Protein 4E15 (pdb70)

InterPro domains:
  IPR013094 Alpha/beta hydrolase fold-3 [PF07859] (82-276)
  IPR027519 Kynurenine formamidase, vertebrates/fungi-type [MF_03014] (53-294)
  IPR029058 Alpha/Beta hydrolase fold [G3DSA:3.40.50.1820] (1-300)
  IPR029058 Alpha/Beta hydrolase fold [SSF53474] (35-294)
  IPR050300 GDXG lipolytic enzyme [PTHR48081] (19-281)

B-factor: mean 15.87, std 7.59, range [3.74, 50.17]

Radius of gyration: 28.4 Å; Cα contacts (8 Å, |Δi|>4): 1193; chains: 2; bounding box: 88×55×66 Å

Organism: Drosophila melanogaster (NCBI:txid7227)

Sequence (603 aa):
AGHMYNPRCKDLDRDYFPSYHTTRFQDQPEPNLAVLEHFVRVTKQHGRELTEKQGITVDHLRYGEGRQLVDVFYSEKTTNQAPLFVFVHGGYWQEMDMSMSCSIVGPLVRRGYRVAVMDYNLCPQVTLEQLMTQFTHFLNWIFDYTEMTKVSSLTFAGHAGAHLLAQILMRPNVITAQRSKMVWALIFLCGVYDLRELSNLESVNPKNILGLNERNIESVSPMLWEYTDVTVWNSTKIYVVAAEHDSTTFIEQSRHYADVLRKKGYKASFTLFKGYDHFDIIEETAIDDSDVSRFLRNIEIAGHMYNPRCKDLDRDYFPSYHTTRFQDQPEPNLAVLEHFVRVTKQHGRELTEKQGITVDHLRYGEGRQLVDVFYSEKTTNQAPLFVFVHGGYWQEMDMSMSCSIVGPLVRRGYRVAVMDYNLCPQVTLEQLMTQFTHFLNWIFDYTEMTKVSSLTFAGHAGAHLLAQILMRPNVITAQRSKMVWALIFLCGVYDLRELSNLESVNPKNILGLNERNIESVSPMLWEYTDVTVWNSTKIYVVAAEHDSTTFIEQSRHYADVLRKKGYKASFTLFKGYDHFDIIEETAIDDSDVSRFLRNIEIE

Secondary structure (DSSP, 8-state):
--BTTBTT-S-HHHHT-GGGG-SS-TTSS-HHHHHHHHHHHHHHHHHHHHHHTS--EEEEEE-SSTT-EEEEEE-TT--TT--EEEEE--STTTS--GGGS-TTHHHHHHTT-EEEEE----TTTS-HHHHHHHHHHHHHHHHHHHHHTT-S-EEEEE--HHHHHGGGGG-TTTS-HHHHHTEEEEEEES-----HHHHT-TTTSGGGTT---TTTTTTT-GGG-----GGGGTTSEEEEEEEEES-HHHHHHHHHHHHHHHHHT--EEEEEEEEEETTHHHHGGGSTTSHHHHHHHHHH-/--BTTBTT-S-HHHHT-GGGS-SS-TTSSSHHHHHHHHHHHHHHHHHHHHHHTS--EEEEEE-SSTT-EEEEEE-TT--TT--EEEEE--STTTS--GGGS-TTHHHHHHTT-EEEEE----TTTS-HHHHHHHHHHHHHHHHHHHHHHT-S-EEEEE--HHHHHGGGGG-TTTS-HHHHHTEEEEEEES-----TTGGG-TTTSGGGTT---TTTTTTT-GGG-----GGGGTT-EEEEEEETTS-HHHHHHHHHHHHHHHHHT--EEEEEETT--TTHHHHGGGSTTSHHHHHHHHHT--

Foldseek 3Di:
DADDLDNPDPDVLVQPQLLQQAPPPPVPPRSSVVLVVVLQVLLLVLLVCCVVPQQKDWDWAALDPDQFIKIKIAHPVADLQAEEEEEFEDDLLADDHLSSGCLQPRLCRVVRYIYIYGGFHGFLVPALVRRLVVVLSVVLVVLVVSVVSNHQAYEYEYLCHLLSVLCLQPDCVRCPLVNLVRHAEYERELDAAQCPVVQPPCSSQNVNRNVDDPVCRQVSGNLNDPGPPQVSNANYAYEQEYEPRGRSSSLSSSVSSQVVNVVVPHNYDYYYHPNDGSRVLSNCSNPCPDPSNVVVVVSVD/DADDLGNPDPDVLVQPQFLQFAPPPPVDPRSSVVLVVVLQVLLLVLLVCCVVPQQKDWDWAALDPDQFIKIKIAHPVADLQAEEEEEFEDDLLADDHQSSGCLLPRLCRVVRYIYIYGGFHGFLVPALVRRLVVVLSVLLRVLVVSVVRNHQAYEYEYLVHLLSVLCLQPDCVRCPLVNLLRHAEYHYELDAAQCVVVCPDCSSQNVNRNVDDPVCRQVSGNLNDDGDPQVSNVNYAYEQEYEQRGRSSSLSSSVSSQVSSVVVPHNYDYYHHPNDGSRVLSSCSNPCPDPSNVVVVVSPDD

CATH classification: 3.40.50.1820

Nearest PDB structures (foldseek):
  4e14-assembly1_A  TM=9.983E-01  e=5.595E-60  Drosophila melanogaster
  4e11-assembly1_A  TM=9.979E-01  e=3.495E-58  Drosophila melanogaster
  3zwq-assembly1_B-2  TM=7.035E-01  e=5.148E-13  Pyrobaculum calidifontis JCM 11548
  2yh2-assembly1_D  TM=7.012E-01  e=7.738E-13  Pyrobaculum calidifontis
  2yh2-assembly1_B  TM=6.888E-01  e=3.728E-12  Pyrobaculum calidifontis

Solvent-accessible surface area: 25040 Å² total

GO terms:
  GO:0004061 arylformamidase activity (F, IDA)
  GO:0005829 cytosol (C, IC)

Structure (mmCIF, N/CA/C/O backbone):
data_4E15
#
_entry.id   4E15
#
_cell.length_a   71.602
_cell.length_b   76.021
_cell.length_c   210.377
_cell.angle_alpha   90.00
_cell.angle_beta   90.00
_cell.angle_gamma   90.00
#
_symmetry.space_group_name_H-M   'C 2 2 21'
#
loop_
_entity.id
_entity.type
_entity.pdbx_description
1 polymer 'kynurenine formamidase'
2 non-polymer 1,2-ETHANEDIOL
3 water water
#
loop_
_atom_site.group_PDB
_atom_site.id
_atom_site.type_symbol
_atom_site.label_atom_id
_atom_site.label_alt_id
_atom_site.label_comp_id
_atom_site.label_asym_id
_atom_site.label_entity_id
_atom_site.label_seq_id
_atom_site.pdbx_PDB_ins_code
_atom_site.Cartn_x
_atom_site.Cartn_y
_atom_site.Cartn_z
_atom_site.occupancy
_atom_site.B_iso_or_equiv
_atom_site.auth_seq_id
_atom_site.auth_comp_id
_atom_site.auth_asym_id
_atom_site.auth_atom_id
_atom_site.pdbx_PDB_model_num
ATOM 1 N N . ALA A 1 1 ? 40.901 -9.142 29.581 1.00 35.04 -2 ALA A N 1
ATOM 2 C CA . ALA A 1 1 ? 41.265 -7.697 29.737 1.00 34.04 -2 ALA A CA 1
ATOM 3 C C . ALA A 1 1 ? 40.320 -6.751 28.961 1.00 31.54 -2 ALA A C 1
ATOM 4 O O . ALA A 1 1 ? 40.252 -5.554 29.254 1.00 32.52 -2 ALA A O 1
ATOM 6 N N . GLY A 1 2 ? 39.574 -7.287 27.995 1.00 29.01 -1 GLY A N 1
ATOM 7 C CA . GLY A 1 2 ? 38.516 -6.504 27.299 1.00 24.45 -1 GLY A CA 1
ATOM 8 C C . GLY A 1 2 ? 39.116 -5.368 26.489 1.00 21.25 -1 GLY A C 1
ATOM 9 O O . GLY A 1 2 ? 40.248 -5.417 25.985 1.00 22.06 -1 GLY A O 1
ATOM 10 N N . HIS A 1 3 ? 38.333 -4.314 26.309 1.00 18.11 0 HIS A N 1
ATOM 11 C CA . HIS A 1 3 ? 38.755 -3.297 25.336 1.00 15.96 0 HIS A CA 1
ATOM 12 C C . HIS A 1 3 ? 38.531 -1.893 25.840 1.00 14.91 0 HIS A C 1
ATOM 13 O O . HIS A 1 3 ? 38.203 -1.728 27.039 1.00 18.17 0 HIS A O 1
ATOM 20 N N . MET A 1 4 ? 38.738 -0.875 24.989 1.00 12.13 1 MET A N 1
ATOM 21 C CA . MET A 1 4 ? 38.947 0.461 25.540 1.00 11.25 1 MET A CA 1
ATOM 22 C C . MET A 1 4 ? 37.705 1.110 26.195 1.00 11.22 1 MET A C 1
ATOM 23 O O . MET A 1 4 ? 37.839 1.897 27.154 1.00 12.83 1 MET A O 1
ATOM 28 N N . TYR A 1 5 ? 36.511 0.684 25.768 1.00 9.04 2 TYR A N 1
ATOM 29 C CA . TYR A 1 5 ? 35.260 1.196 26.298 1.00 9.65 2 TYR A CA 1
ATOM 30 C C . TYR A 1 5 ? 34.395 0.079 26.856 1.00 11.72 2 TYR A C 1
ATOM 31 O O . TYR A 1 5 ? 33.213 0.255 27.094 1.00 13.05 2 TYR A O 1
ATOM 40 N N . ASN A 1 6 ? 35.001 -1.069 27.129 1.00 11.03 3 ASN A N 1
ATOM 41 C CA . ASN A 1 6 ? 34.271 -2.201 27.670 1.00 11.12 3 ASN A CA 1
ATOM 42 C C . ASN A 1 6 ? 35.262 -3.190 28.274 1.00 11.91 3 ASN A C 1
ATOM 43 O O . ASN A 1 6 ? 35.839 -4.005 27.522 1.00 12.10 3 ASN A O 1
ATOM 48 N N . PRO A 1 7 ? 35.430 -3.129 29.603 1.00 11.18 4 PRO A N 1
ATOM 49 C CA . PRO A 1 7 ? 36.536 -3.935 30.106 1.00 15.05 4 PRO A CA 1
ATOM 50 C C . PRO A 1 7 ? 36.220 -5.428 30.164 1.00 14.88 4 PRO A C 1
ATOM 51 O O . PRO A 1 7 ? 37.117 -6.239 30.484 1.00 16.12 4 PRO A O 1
ATOM 55 N N . ARG A 1 8 ? 34.991 -5.797 29.848 1.00 12.30 5 ARG A N 1
ATOM 56 C CA . ARG A 1 8 ? 34.578 -7.183 29.799 1.00 12.84 5 ARG A CA 1
ATOM 57 C C . ARG A 1 8 ? 34.200 -7.637 28.373 1.00 11.86 5 ARG A C 1
ATOM 58 O O . ARG A 1 8 ? 33.464 -8.648 28.161 1.00 13.97 5 ARG A O 1
ATOM 66 N N . CYS A 1 9 ? 34.692 -6.919 27.363 1.00 11.55 6 CYS A N 1
ATOM 67 C CA . CYS A 1 9 ? 34.260 -7.304 26.035 1.00 11.27 6 CYS A CA 1
ATOM 68 C C . CYS A 1 9 ? 34.780 -8.672 25.620 1.00 11.79 6 CYS A C 1
ATOM 69 O O . CYS A 1 9 ? 35.949 -8.909 25.779 1.00 14.19 6 CYS A O 1
ATOM 72 N N . LYS A 1 10 ? 33.858 -9.487 25.076 1.00 10.54 7 LYS A N 1
ATOM 73 C CA . LYS A 1 10 ? 34.106 -10.869 24.595 1.00 11.92 7 LYS A CA 1
ATOM 74 C C . LYS A 1 10 ? 34.292 -10.931 23.089 1.00 13.41 7 LYS A C 1
ATOM 75 O O . LYS A 1 10 ? 34.765 -11.946 22.549 1.00 15.77 7 LYS A O 1
ATOM 81 N N . ASP A 1 11 ? 33.970 -9.836 22.408 1.00 12.62 8 ASP A N 1
ATOM 82 C CA . ASP A 1 11 ? 33.943 -9.928 20.912 1.00 12.00 8 ASP A CA 1
ATOM 83 C C . ASP A 1 11 ? 33.956 -8.460 20.451 1.00 10.89 8 ASP A C 1
ATOM 84 O O . ASP A 1 11 ? 32.909 -7.772 20.558 1.00 11.86 8 ASP A O 1
ATOM 89 N N . LEU A 1 12 ? 35.146 -7.942 20.102 1.00 11.23 9 LEU A N 1
ATOM 90 C CA . LEU A 1 12 ? 35.239 -6.522 19.788 1.00 9.56 9 LEU A CA 1
ATOM 91 C C . LEU A 1 12 ? 34.437 -6.111 18.544 1.00 9.61 9 LEU A C 1
ATOM 92 O O . LEU A 1 12 ? 33.773 -5.085 18.516 1.00 9.20 9 LEU A O 1
ATOM 97 N N . ASP A 1 13 ? 34.461 -6.944 17.519 1.00 9.65 10 ASP A N 1
ATOM 98 C CA . ASP A 1 13 ? 33.708 -6.644 16.325 1.00 11.28 10 ASP A CA 1
ATOM 99 C C . ASP A 1 13 ? 32.228 -6.530 16.682 1.00 10.17 10 ASP A C 1
ATOM 100 O O . ASP A 1 13 ? 31.532 -5.566 16.305 1.00 11.20 10 ASP A O 1
ATOM 105 N N . ARG A 1 14 ? 31.693 -7.480 17.497 1.00 10.10 11 ARG A N 1
ATOM 106 C CA . ARG A 1 14 ? 30.285 -7.396 17.889 1.00 10.55 11 ARG A CA 1
ATOM 107 C C . ARG A 1 14 ? 30.003 -6.097 18.685 1.00 9.49 11 ARG A C 1
ATOM 108 O O . ARG A 1 14 ? 28.879 -5.526 18.549 1.00 9.42 11 ARG A O 1
ATOM 116 N N . ASP A 1 15 ? 30.951 -5.638 19.501 1.00 8.44 12 ASP A N 1
ATOM 117 C CA . ASP A 1 15 ? 30.704 -4.414 20.286 1.00 8.91 12 ASP A CA 1
ATOM 118 C C . ASP A 1 15 ? 30.612 -3.156 19.400 1.00 9.51 12 ASP A C 1
ATOM 119 O O . ASP A 1 15 ? 30.092 -2.134 19.820 1.00 10.56 12 ASP A O 1
ATOM 124 N N . TYR A 1 16 ? 31.092 -3.274 18.165 1.00 8.47 13 TYR A N 1
ATOM 125 C CA . TYR A 1 16 ? 30.979 -2.138 17.259 1.00 9.99 13 TYR A CA 1
ATOM 126 C C . TYR A 1 16 ? 29.834 -2.293 16.290 1.00 10.13 13 TYR A C 1
ATOM 127 O O . TYR A 1 16 ? 29.702 -1.416 15.429 1.00 10.93 13 TYR A O 1
ATOM 136 N N . PHE A 1 17 ? 28.986 -3.318 16.432 1.00 9.59 14 PHE A N 1
ATOM 137 C CA . PHE A 1 17 ? 27.785 -3.421 15.609 1.00 11.45 14 PHE A CA 1
ATOM 138 C C . PHE A 1 17 ? 26.548 -3.395 16.442 1.00 10.88 14 PHE A C 1
ATOM 139 O O . PHE A 1 17 ? 26.144 -4.402 16.962 1.00 10.78 14 PHE A O 1
ATOM 147 N N . PRO A 1 18 ? 25.898 -2.197 16.505 1.00 11.54 15 PRO A N 1
ATOM 148 C CA . PRO A 1 18 ? 24.739 -2.045 17.374 1.00 10.73 15 PRO A CA 1
ATOM 149 C C . PRO A 1 18 ? 23.627 -3.009 17.099 1.00 11.38 15 PRO A C 1
ATOM 150 O O . PRO A 1 18 ? 22.896 -3.314 18.050 1.00 10.93 15 PRO A O 1
ATOM 154 N N . SER A 1 19 ? 23.480 -3.507 15.886 1.00 11.16 16 SER A N 1
ATOM 155 C CA . SER A 1 19 ? 22.437 -4.462 15.570 1.00 11.72 16 SER A CA 1
ATOM 156 C C . SER A 1 19 ? 22.392 -5.712 16.397 1.00 12.91 16 SER A C 1
ATOM 157 O O . SER A 1 19 ? 21.335 -6.414 16.477 1.00 14.11 16 SER A O 1
ATOM 160 N N . TYR A 1 20 ? 23.532 -6.082 16.978 1.00 10.69 17 TYR A N 1
ATOM 161 C CA . TYR A 1 20 ? 23.578 -7.302 17.790 1.00 12.24 17 TYR A CA 1
ATOM 162 C C . TYR A 1 20 ? 23.095 -7.070 19.172 1.00 13.25 17 TYR A C 1
ATOM 163 O O . TYR A 1 20 ? 23.071 -8.036 19.952 1.00 14.83 17 TYR A O 1
ATOM 172 N N . HIS A 1 21 ? 22.638 -5.872 19.496 1.00 11.69 18 HIS A N 1
ATOM 173 C CA . HIS A 1 21 ? 22.380 -5.577 20.936 1.00 11.79 18 HIS A CA 1
ATOM 174 C C . HIS A 1 21 ? 20.938 -5.251 21.250 1.00 16.03 18 HIS A C 1
ATOM 175 O O . HIS A 1 21 ? 20.606 -4.919 22.400 1.00 18.09 18 HIS A O 1
ATOM 182 N N . THR A 1 22 ? 20.100 -5.385 20.250 1.00 16.55 19 THR A N 1
ATOM 183 C CA . THR A 1 22 ? 18.624 -5.109 20.468 1.00 18.28 19 THR A CA 1
ATOM 184 C C . THR A 1 22 ? 17.958 -6.172 21.330 1.00 17.64 19 THR A C 1
ATOM 185 O O . THR A 1 22 ? 18.514 -7.294 21.423 1.00 18.98 19 THR A O 1
ATOM 189 N N . THR A 1 23 ? 16.798 -5.854 21.898 1.00 16.10 20 THR A N 1
ATOM 190 C CA . THR A 1 23 ? 15.961 -6.844 22.534 1.00 15.58 20 THR A CA 1
ATOM 191 C C . THR A 1 23 ? 14.811 -7.179 21.601 1.00 15.52 20 THR A C 1
ATOM 192 O O . THR A 1 23 ? 13.891 -7.938 21.985 1.00 16.09 20 THR A O 1
ATOM 196 N N . ARG A 1 24 ? 14.791 -6.590 20.408 1.00 16.01 21 ARG A N 1
ATOM 197 C CA . ARG A 1 24 ? 13.688 -6.861 19.482 1.00 14.65 21 ARG A CA 1
ATOM 198 C C . ARG A 1 24 ? 14.006 -8.037 18.591 1.00 17.11 21 ARG A C 1
ATOM 199 O O . ARG A 1 24 ? 15.181 -8.505 18.466 1.00 18.24 21 ARG A O 1
ATOM 207 N N . PHE A 1 25 ? 12.976 -8.547 17.922 1.00 17.09 22 PHE A N 1
ATOM 208 C CA . PHE A 1 25 ? 13.177 -9.588 16.870 1.00 19.49 22 PHE A CA 1
ATOM 209 C C . PHE A 1 25 ? 13.798 -10.905 17.367 1.00 22.11 22 PHE A C 1
ATOM 210 O O . PHE A 1 25 ? 14.448 -11.620 16.634 1.00 21.95 22 PHE A O 1
ATOM 218 N N . GLN A 1 26 ? 13.584 -11.203 18.645 1.00 23.54 23 GLN A N 1
ATOM 219 C CA . GLN A 1 26 ? 14.132 -12.406 19.247 1.00 25.68 23 GLN A CA 1
ATOM 220 C C . GLN A 1 26 ? 13.361 -13.669 18.770 1.00 26.83 23 GLN A C 1
ATOM 221 O O . GLN A 1 26 ? 13.853 -14.768 18.913 1.00 28.18 23 GLN A O 1
ATOM 227 N N . ASP A 1 27 ? 12.192 -13.499 18.164 1.00 27.62 24 ASP A N 1
ATOM 228 C CA . ASP A 1 27 ? 11.508 -14.623 17.497 1.00 29.46 24 ASP A CA 1
ATOM 229 C C . ASP A 1 27 ? 12.186 -15.018 16.170 1.00 29.61 24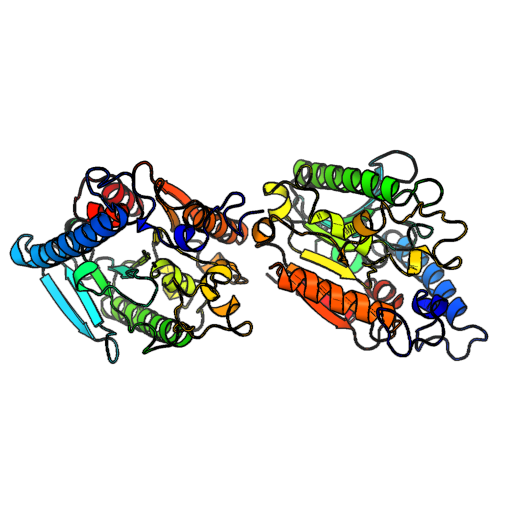 ASP A C 1
ATOM 230 O O . ASP A 1 27 ? 11.748 -15.980 15.529 1.00 29.21 24 ASP A O 1
ATOM 235 N N . GLN A 1 28 ? 13.213 -14.269 15.725 1.00 28.82 25 GLN A N 1
ATOM 236 C CA . GLN A 1 28 ? 13.849 -14.534 14.428 1.00 29.72 25 GLN A CA 1
ATOM 237 C C . GLN A 1 28 ? 15.156 -15.298 14.637 1.00 29.20 25 GLN A C 1
ATOM 238 O O . GLN A 1 28 ? 15.757 -15.143 15.667 1.00 30.07 25 GLN A O 1
ATOM 244 N N . PRO A 1 29 ? 15.630 -16.093 13.639 1.00 29.81 26 PRO A N 1
ATOM 245 C CA . PRO A 1 29 ? 16.876 -16.830 13.925 1.00 28.82 26 PRO A CA 1
ATOM 246 C C . PRO A 1 29 ? 18.123 -15.932 13.987 1.00 28.57 26 PRO A C 1
ATOM 247 O O . PRO A 1 29 ? 19.090 -16.233 14.719 1.00 28.12 26 PRO A O 1
ATOM 251 N N . GLU A 1 30 ? 18.112 -14.805 13.247 1.00 26.10 27 GLU A N 1
ATOM 252 C CA . GLU A 1 30 ? 19.170 -13.822 13.439 1.00 25.11 27 GLU A CA 1
ATOM 253 C C . GLU A 1 30 ? 18.591 -12.443 13.653 1.00 22.46 27 GLU A C 1
ATOM 254 O O . GLU A 1 30 ? 18.385 -11.685 12.663 1.00 20.81 27 GLU A O 1
ATOM 260 N N . PRO A 1 31 ? 18.416 -12.075 14.927 1.00 21.26 28 PRO A N 1
ATOM 261 C CA . PRO A 1 31 ? 17.756 -10.816 15.237 1.00 19.55 28 PRO A CA 1
ATOM 262 C C . PRO A 1 31 ? 18.550 -9.648 14.660 1.00 17.61 28 PRO A C 1
ATOM 263 O O . PRO A 1 31 ? 17.902 -8.635 14.291 1.00 17.26 28 PRO A O 1
ATOM 267 N N . ASN A 1 32 ? 19.887 -9.718 14.584 1.00 16.37 29 ASN A N 1
ATOM 268 C CA . ASN A 1 32 ? 20.642 -8.607 14.040 1.00 16.22 29 ASN A CA 1
ATOM 269 C C . ASN A 1 32 ? 20.289 -8.274 12.583 1.00 16.62 29 ASN A C 1
ATOM 270 O O . ASN A 1 32 ? 20.157 -7.085 12.166 1.00 18.08 29 ASN A O 1
ATOM 275 N N . LEU A 1 33 ? 20.035 -9.315 11.818 1.00 15.18 30 LEU A N 1
ATOM 276 C CA . LEU A 1 33 ? 19.681 -9.087 10.403 1.00 14.98 30 LEU A CA 1
ATOM 277 C C . LEU A 1 33 ? 18.257 -8.563 10.371 1.00 14.29 30 LEU A C 1
ATOM 278 O O . LEU A 1 33 ? 17.915 -7.722 9.521 1.00 14.93 30 LEU A O 1
ATOM 283 N N . ALA A 1 34 ? 17.379 -9.057 11.249 1.00 13.91 31 ALA A N 1
ATOM 284 C CA . ALA A 1 34 ? 15.971 -8.636 11.192 1.00 14.77 31 ALA A CA 1
ATOM 285 C C . ALA A 1 34 ? 15.798 -7.179 11.606 1.00 15.49 31 ALA A C 1
ATOM 286 O O . ALA A 1 34 ? 15.023 -6.434 11.030 1.00 14.67 31 ALA A O 1
ATOM 288 N N . VAL A 1 35 ? 16.552 -6.737 12.608 1.00 13.98 32 VAL A N 1
ATOM 289 C CA . VAL A 1 35 ? 16.489 -5.321 12.995 1.00 12.91 32 VAL A CA 1
ATOM 290 C C . VAL A 1 35 ? 16.909 -4.388 11.846 1.00 12.65 32 VAL A C 1
ATOM 291 O O . VAL A 1 35 ? 16.274 -3.335 11.659 1.00 12.97 32 VAL A O 1
ATOM 295 N N . LEU A 1 36 ? 17.938 -4.761 11.091 1.00 12.56 33 LEU A N 1
ATOM 296 C CA . LEU A 1 36 ? 18.370 -3.900 10.032 1.00 13.36 33 LEU A CA 1
ATOM 297 C C . LEU A 1 36 ? 17.354 -3.925 8.860 1.00 11.88 33 LEU A C 1
ATOM 298 O O . LEU A 1 36 ? 17.069 -2.886 8.294 1.00 12.23 33 LEU A O 1
ATOM 303 N N . GLU A 1 37 ? 16.841 -5.109 8.514 1.00 13.12 34 GLU A N 1
ATOM 304 C CA . GLU A 1 37 ? 15.831 -5.226 7.475 1.00 13.19 34 GLU A CA 1
ATOM 305 C C . GLU A 1 37 ? 14.639 -4.398 7.852 1.00 12.91 34 GLU A C 1
ATOM 306 O O . GLU A 1 37 ? 14.111 -3.651 7.011 1.00 12.59 34 GLU A O 1
ATOM 312 N N . HIS A 1 38 ? 14.191 -4.451 9.110 1.00 12.11 35 HIS A N 1
ATOM 313 C CA . HIS A 1 38 ? 13.038 -3.660 9.527 1.00 11.59 35 HIS A CA 1
ATOM 314 C C . HIS A 1 38 ? 13.374 -2.174 9.491 1.00 11.39 35 HIS A C 1
ATOM 315 O O . HIS A 1 38 ? 12.529 -1.364 9.066 1.00 11.79 35 HIS A O 1
ATOM 322 N N . PHE A 1 39 ? 14.576 -1.800 9.913 1.00 11.37 36 PHE A N 1
ATOM 323 C CA . PHE A 1 39 ? 14.922 -0.396 9.975 1.00 10.22 36 PHE A CA 1
ATOM 324 C C . PHE A 1 39 ? 14.883 0.222 8.594 1.00 11.13 36 PHE A C 1
ATOM 325 O O . PHE A 1 39 ? 14.315 1.284 8.388 1.00 11.03 36 PHE A O 1
ATOM 333 N N . VAL A 1 40 ? 15.457 -0.468 7.630 1.00 10.90 37 VAL A N 1
ATOM 334 C CA . VAL A 1 40 ? 15.457 0.084 6.259 1.00 12.53 37 VAL A CA 1
ATOM 335 C C . VAL A 1 40 ? 14.038 0.177 5.731 1.00 10.96 37 VAL A C 1
ATOM 336 O O . VAL A 1 40 ? 13.634 1.209 5.127 1.00 12.16 37 VAL A O 1
ATOM 340 N N . ARG A 1 41 ? 13.279 -0.912 5.865 1.00 11.78 38 ARG A N 1
ATOM 341 C CA . ARG A 1 41 ? 11.904 -0.888 5.358 1.00 12.56 38 ARG A CA 1
ATOM 342 C C . ARG A 1 41 ? 11.061 0.232 6.011 1.00 12.61 38 ARG A C 1
ATOM 343 O O . ARG A 1 41 ? 10.350 0.998 5.338 1.00 12.77 38 ARG A O 1
ATOM 351 N N . VAL A 1 42 ? 11.089 0.347 7.337 1.00 10.63 39 VAL A N 1
ATOM 352 C CA . VAL A 1 42 ? 10.194 1.290 7.954 1.00 10.69 39 VAL A CA 1
ATOM 353 C C . VAL A 1 42 ? 10.629 2.716 7.787 1.00 11.47 39 VAL A C 1
ATOM 354 O O . VAL A 1 42 ? 9.745 3.606 7.622 1.00 11.19 39 VAL A O 1
ATOM 358 N N . THR A 1 43 ? 11.940 2.980 7.826 1.00 9.70 40 THR A N 1
ATOM 359 C CA . THR A 1 43 ? 12.353 4.368 7.556 1.00 9.61 40 THR A CA 1
ATOM 360 C C . THR A 1 43 ? 11.997 4.787 6.126 1.00 10.11 40 THR A C 1
ATOM 361 O O . THR A 1 43 ? 11.584 5.914 5.909 1.00 11.56 40 THR A O 1
ATOM 365 N N . LYS A 1 44 ? 12.171 3.865 5.188 1.00 10.72 41 LYS A N 1
ATOM 366 C CA . LYS A 1 44 ? 11.801 4.240 3.789 1.00 10.46 41 LYS A CA 1
ATOM 367 C C . LYS A 1 44 ? 10.340 4.560 3.714 1.00 10.72 41 LYS A C 1
ATOM 368 O O . LYS A 1 44 ? 9.957 5.551 3.048 1.00 12.10 41 LYS A O 1
ATOM 374 N N . GLN A 1 45 ? 9.503 3.781 4.391 1.00 11.75 42 GLN A N 1
ATOM 375 C CA . GLN A 1 45 ? 8.075 4.047 4.415 1.00 11.85 42 GLN A CA 1
ATOM 376 C C . GLN A 1 45 ? 7.787 5.427 5.059 1.00 11.58 42 GLN A C 1
ATOM 377 O O . GLN A 1 45 ? 7.001 6.222 4.519 1.00 11.97 42 GLN A O 1
ATOM 383 N N . HIS A 1 46 ? 8.456 5.780 6.198 1.00 10.57 43 HIS A N 1
ATOM 384 C CA . HIS A 1 46 ? 8.298 7.085 6.795 1.00 11.34 43 HIS A CA 1
ATOM 385 C C . HIS A 1 46 ? 8.593 8.208 5.802 1.00 11.02 43 HIS A C 1
ATOM 386 O O . HIS A 1 46 ? 7.833 9.186 5.750 1.00 12.54 43 HIS A O 1
ATOM 393 N N . GLY A 1 47 ? 9.628 8.012 4.979 1.00 11.33 44 GLY A N 1
ATOM 394 C CA . GLY A 1 47 ? 10.066 9.060 4.012 1.00 12.14 44 GLY A CA 1
ATOM 395 C C . GLY A 1 47 ? 8.963 9.231 2.985 1.00 13.02 44 GLY A C 1
ATOM 396 O O . GLY A 1 47 ? 8.608 10.399 2.706 1.00 13.73 44 GLY A O 1
ATOM 397 N N . ARG A 1 48 ? 8.438 8.117 2.456 1.00 13.59 45 ARG A N 1
ATOM 398 C CA . ARG A 1 48 ? 7.349 8.221 1.456 1.00 14.50 45 ARG A CA 1
ATOM 399 C C . ARG A 1 48 ? 6.127 8.897 2.062 1.00 13.92 45 ARG A C 1
ATOM 400 O O . ARG A 1 48 ? 5.485 9.724 1.389 1.00 14.26 45 ARG A O 1
ATOM 408 N N . GLU A 1 49 ? 5.778 8.620 3.331 1.00 13.22 46 GLU A N 1
ATOM 409 C CA . GLU A 1 49 ? 4.539 9.093 3.892 1.00 13.24 46 GLU A CA 1
ATOM 410 C C . GLU A 1 49 ? 4.515 10.585 4.106 1.00 12.87 46 GLU A C 1
ATOM 411 O O . GLU A 1 49 ? 3.433 11.145 4.188 1.00 13.60 46 GLU A O 1
ATOM 417 N N . LEU A 1 50 ? 5.678 11.218 4.206 1.00 12.92 47 LEU A N 1
ATOM 418 C CA . LEU A 1 50 ? 5.714 12.657 4.468 1.00 13.59 47 LEU A CA 1
ATOM 419 C C . LEU A 1 50 ? 4.942 13.401 3.360 1.00 12.95 47 LEU A C 1
ATOM 420 O O . LEU A 1 50 ? 4.114 14.241 3.646 1.00 13.36 47 LEU A O 1
ATOM 425 N N . THR A 1 51 ? 5.202 12.998 2.110 1.00 14.00 48 THR A N 1
ATOM 426 C CA . THR A 1 51 ? 4.483 13.699 1.022 1.00 14.79 48 THR A CA 1
ATOM 427 C C . THR A 1 51 ? 3.269 12.885 0.590 1.00 16.93 48 THR A C 1
ATOM 428 O O . THR A 1 51 ? 2.269 13.478 0.085 1.00 17.20 48 THR A O 1
ATOM 432 N N . GLU A 1 52 ? 3.260 11.559 0.749 1.00 15.11 49 GLU A N 1
ATOM 433 C CA . GLU A 1 52 ? 2.063 10.757 0.275 1.00 16.78 49 GLU A CA 1
ATOM 434 C C . GLU A 1 52 ? 0.894 10.876 1.201 1.00 17.39 49 GLU A C 1
ATOM 435 O O . GLU A 1 52 ? -0.281 10.798 0.739 1.00 20.32 49 GLU A O 1
ATOM 441 N N . LYS A 1 53 ? 1.124 11.072 2.513 1.00 16.54 50 LYS A N 1
ATOM 442 C CA . LYS A 1 53 ? 0.071 11.097 3.522 1.00 16.63 50 LYS A CA 1
ATOM 443 C C . LYS A 1 53 ? 0.007 12.332 4.410 1.00 17.21 50 LYS A C 1
ATOM 444 O O . LYS A 1 53 ? -1.086 12.763 4.808 1.00 17.76 50 LYS A O 1
ATOM 450 N N . GLN A 1 54 ? 1.167 12.901 4.779 1.00 15.44 51 GLN A N 1
ATOM 451 C CA . GLN A 1 54 ? 1.152 13.896 5.817 1.00 12.56 51 GLN A CA 1
ATOM 452 C C . GLN A 1 54 ? 1.101 15.345 5.346 1.00 14.23 51 GLN A C 1
ATOM 453 O O . GLN A 1 54 ? 1.154 16.281 6.128 1.00 13.94 51 GLN A O 1
ATOM 459 N N . GLY A 1 55 ? 1.031 15.517 4.027 1.00 12.82 52 GLY A N 1
ATOM 460 C CA . GLY A 1 55 ? 0.836 16.899 3.492 1.00 14.24 52 GLY A CA 1
ATOM 461 C C . GLY A 1 55 ? 2.034 17.822 3.663 1.00 12.83 52 GLY A C 1
ATOM 462 O O . GLY A 1 55 ? 1.863 19.045 3.899 1.00 15.63 52 GLY A O 1
ATOM 463 N N . ILE A 1 56 ? 3.221 17.202 3.691 1.00 11.82 53 ILE A N 1
ATOM 464 C CA . ILE A 1 56 ? 4.439 17.932 3.894 1.00 10.94 53 ILE A CA 1
ATOM 465 C C . ILE A 1 56 ? 5.072 18.213 2.527 1.00 10.70 53 ILE A C 1
ATOM 466 O O . ILE A 1 56 ? 5.016 17.376 1.605 1.00 13.12 53 ILE A O 1
ATOM 471 N N . THR A 1 57 ? 5.654 19.420 2.402 1.00 12.28 54 THR A N 1
ATOM 472 C CA . THR A 1 57 ? 6.325 19.859 1.163 1.00 13.03 54 THR A CA 1
ATOM 473 C C . THR A 1 57 ? 7.826 19.554 1.272 1.00 12.76 54 THR A C 1
ATOM 474 O O . THR A 1 57 ? 8.408 19.672 2.350 1.00 12.21 54 THR A O 1
ATOM 478 N N . VAL A 1 58 ? 8.484 19.261 0.160 1.00 12.70 55 VAL A N 1
ATOM 479 C CA . VAL A 1 58 ? 9.918 19.085 0.171 1.00 13.67 55 VAL A CA 1
ATOM 480 C C . VAL A 1 58 ? 10.530 19.927 -0.961 1.00 15.38 55 VAL A C 1
ATOM 481 O O . VAL A 1 58 ? 10.025 19.913 -2.125 1.00 15.89 55 VAL A O 1
ATOM 485 N N . ASP A 1 59 ? 11.585 20.627 -0.617 1.00 14.80 56 ASP A N 1
ATOM 486 C CA . ASP A 1 59 ? 12.489 21.168 -1.642 1.00 14.08 56 ASP A CA 1
ATOM 487 C C . ASP A 1 59 ? 13.720 20.247 -1.790 1.00 16.94 56 ASP A C 1
ATOM 488 O O . ASP A 1 59 ? 14.490 20.035 -0.817 1.00 15.37 56 ASP A O 1
ATOM 493 N N . HIS A 1 60 ? 13.975 19.760 -2.999 1.00 16.63 57 HIS A N 1
ATOM 494 C CA . HIS A 1 60 ? 15.104 18.881 -3.271 1.00 16.71 57 HIS A CA 1
ATOM 495 C C . HIS A 1 60 ? 16.304 19.702 -3.721 1.00 17.88 57 HIS A C 1
ATOM 496 O O . HIS A 1 60 ? 16.325 20.176 -4.885 1.00 18.75 57 HIS A O 1
ATOM 503 N N . LEU A 1 61 ? 17.267 19.923 -2.847 1.00 15.68 58 LEU A N 1
ATOM 504 C CA . LEU A 1 61 ? 18.413 20.818 -3.121 1.00 15.33 58 LEU A CA 1
ATOM 505 C C . LEU A 1 61 ? 19.704 20.049 -3.264 1.00 17.40 58 LEU A C 1
ATOM 506 O O . LEU A 1 61 ? 19.813 18.901 -2.824 1.00 15.25 58 LEU A O 1
ATOM 511 N N . ARG A 1 62 ? 20.681 20.688 -3.910 1.00 16.10 59 ARG A N 1
ATOM 512 C CA . ARG A 1 62 ? 22.009 20.149 -4.071 1.00 16.29 59 ARG A CA 1
ATOM 513 C C . ARG A 1 62 ? 22.970 21.131 -3.508 1.00 17.23 59 ARG A C 1
ATOM 514 O O . ARG A 1 62 ? 22.909 22.329 -3.874 1.00 18.05 59 ARG A O 1
ATOM 522 N N . TYR A 1 63 ? 23.835 20.691 -2.559 1.00 15.02 60 TYR A N 1
ATOM 523 C CA . TYR A 1 63 ? 24.889 21.542 -2.005 1.00 14.47 60 TYR A CA 1
ATOM 524 C C . TYR A 1 63 ? 26.332 21.277 -2.506 1.00 13.39 60 TYR A C 1
ATOM 525 O O . TYR A 1 63 ? 27.291 22.034 -2.234 1.00 14.93 60 TYR A O 1
ATOM 534 N N . GLY A 1 64 ? 26.455 20.182 -3.226 1.00 12.52 61 GLY A N 1
ATOM 535 C CA . GLY A 1 64 ? 27.736 19.806 -3.827 1.00 13.40 61 GLY A CA 1
ATOM 536 C C . GLY A 1 64 ? 27.591 18.696 -4.865 1.00 13.02 61 GLY A C 1
ATOM 537 O O . GLY A 1 64 ? 26.503 18.213 -5.098 1.00 14.70 61 GLY A O 1
ATOM 538 N N . GLU A 1 65 ? 28.732 18.204 -5.325 1.00 13.73 62 GLU A N 1
ATOM 539 C CA . GLU A 1 65 ? 28.710 17.102 -6.277 1.00 15.16 62 GLU A CA 1
ATOM 540 C C . GLU A 1 65 ? 28.377 15.778 -5.634 1.00 17.50 62 GLU A C 1
ATOM 541 O O . GLU A 1 65 ? 28.457 15.595 -4.392 1.00 14.09 62 GLU A O 1
ATOM 547 N N . GLY A 1 66 ? 28.016 14.815 -6.421 1.00 15.29 63 GLY A N 1
ATOM 548 C CA . GLY A 1 66 ? 27.763 13.458 -5.880 1.00 17.29 63 GLY A CA 1
ATOM 549 C C . GLY A 1 66 ? 26.562 13.378 -4.996 1.00 15.26 63 GLY A C 1
ATOM 550 O O . GLY A 1 66 ? 25.474 13.806 -5.309 1.00 15.39 63 GLY A O 1
ATOM 551 N N . ARG A 1 67 ? 26.762 12.785 -3.798 1.00 12.90 64 ARG A N 1
ATOM 552 C CA . ARG A 1 67 ? 25.654 12.618 -2.906 1.00 15.18 64 ARG A CA 1
ATOM 553 C C . ARG A 1 67 ? 25.464 13.794 -1.978 1.00 14.72 64 ARG A C 1
ATOM 554 O O . ARG A 1 67 ? 24.711 13.665 -1.015 1.00 13.11 64 ARG A O 1
ATOM 562 N N . GLN A 1 68 ? 26.100 14.946 -2.270 1.00 11.57 65 GLN A N 1
ATOM 563 C CA . GLN A 1 68 ? 25.930 16.152 -1.450 1.00 11.33 65 GLN A CA 1
ATOM 564 C C . GLN A 1 68 ? 24.594 16.810 -1.766 1.00 13.17 65 GLN A C 1
ATOM 565 O O . GLN A 1 68 ? 24.538 17.888 -2.377 1.00 13.75 65 GLN A O 1
ATOM 571 N N . LEU A 1 69 ? 23.497 16.179 -1.291 1.00 12.48 66 LEU A N 1
ATOM 572 C CA . LEU A 1 69 ? 22.116 16.605 -1.456 1.00 12.47 66 LEU A CA 1
ATOM 573 C C . LEU A 1 69 ? 21.496 17.004 -0.121 1.00 13.89 66 LEU A C 1
ATOM 574 O O . LEU A 1 69 ? 22.028 16.601 0.957 1.00 13.51 66 LEU A O 1
ATOM 579 N N . VAL A 1 70 ? 20.462 17.831 -0.153 1.00 13.40 67 VAL A N 1
ATOM 580 C CA . VAL A 1 70 ? 19.744 18.103 1.074 1.00 12.88 67 VAL A CA 1
ATOM 581 C C . VAL A 1 70 ? 18.307 18.327 0.751 1.00 14.43 67 VAL A C 1
ATOM 582 O O . VAL A 1 70 ? 17.990 19.112 -0.160 1.00 14.39 67 VAL A O 1
ATOM 586 N N . ASP A 1 71 ? 17.417 17.622 1.437 1.00 12.99 68 ASP A N 1
ATOM 587 C CA . ASP A 1 71 ? 15.984 17.789 1.259 1.00 13.05 68 ASP A CA 1
ATOM 588 C C . ASP A 1 71 ? 15.515 18.663 2.382 1.00 12.38 68 ASP A C 1
ATOM 589 O O . ASP A 1 71 ? 15.861 18.368 3.546 1.00 14.11 68 ASP A O 1
ATOM 594 N N . VAL A 1 72 ? 14.744 19.720 2.128 1.00 11.94 69 VAL A N 1
ATOM 595 C CA . VAL A 1 72 ? 14.247 20.612 3.123 1.00 11.97 69 VAL A CA 1
ATOM 596 C C . VAL A 1 72 ? 12.727 20.511 3.164 1.00 14.25 69 VAL A C 1
ATOM 597 O O . VAL A 1 72 ? 12.043 20.691 2.141 1.00 14.55 69 VAL A O 1
ATOM 601 N N . PHE A 1 73 ? 12.198 20.127 4.329 1.00 11.09 70 PHE A N 1
ATOM 602 C CA . PHE A 1 73 ? 10.784 19.819 4.505 1.00 9.45 70 PHE A CA 1
ATOM 603 C C . PHE A 1 73 ? 10.127 20.924 5.304 1.00 10.60 70 PHE A C 1
ATOM 604 O O . PHE A 1 73 ? 10.698 21.485 6.270 1.00 10.42 70 PHE A O 1
ATOM 612 N N . TYR A 1 74 ? 8.862 21.181 4.989 1.00 10.15 71 TYR A N 1
ATOM 613 C CA . TYR A 1 74 ? 8.062 22.210 5.617 1.00 10.94 71 TYR A CA 1
ATOM 614 C C . TYR A 1 74 ? 6.603 21.985 5.216 1.00 11.60 71 TYR A C 1
ATOM 615 O O . TYR A 1 74 ? 6.264 21.002 4.571 1.00 12.13 71 TYR A O 1
ATOM 624 N N . SER A 1 75 ? 5.746 22.862 5.689 1.00 12.72 72 SER A N 1
ATOM 625 C CA . SER A 1 75 ? 4.336 22.763 5.285 1.00 12.72 72 SER A CA 1
ATOM 626 C C . SER A 1 75 ? 3.824 24.146 4.974 1.00 13.89 72 SER A C 1
ATOM 627 O O . SER A 1 75 ? 4.561 25.135 5.015 1.00 16.76 72 SER A O 1
ATOM 630 N N . GLU A 1 76 ? 2.549 24.161 4.684 1.00 14.26 73 GLU A N 1
ATOM 631 C CA . GLU A 1 76 ? 1.885 25.450 4.555 1.00 15.03 73 GLU A CA 1
ATOM 632 C C . GLU A 1 76 ? 1.733 26.213 5.864 1.00 16.77 73 GLU A C 1
ATOM 633 O O . GLU A 1 76 ? 1.299 27.342 5.859 1.00 16.55 73 GLU A O 1
ATOM 639 N N . LYS A 1 77 ? 2.032 25.617 7.001 1.00 13.44 74 LYS A N 1
ATOM 640 C CA . LYS A 1 77 ? 1.985 26.331 8.272 1.00 13.31 74 LYS A CA 1
ATOM 641 C C . LYS A 1 77 ? 3.341 26.974 8.642 1.00 13.57 74 LYS A C 1
ATOM 642 O O . LYS A 1 77 ? 3.401 27.814 9.530 1.00 13.12 74 LYS A O 1
ATOM 648 N N . THR A 1 78 ? 4.432 26.572 7.976 1.00 11.82 75 THR A N 1
ATOM 649 C CA . THR A 1 78 ? 5.764 27.047 8.345 1.00 13.07 75 THR A CA 1
ATOM 650 C C . THR A 1 78 ? 5.953 28.532 8.126 1.00 12.96 75 THR A C 1
ATOM 651 O O . THR A 1 78 ? 5.622 29.010 7.028 1.00 14.62 75 THR A O 1
ATOM 655 N N . THR A 1 79 ? 6.501 29.228 9.093 1.00 13.37 76 THR A N 1
ATOM 656 C CA . THR A 1 79 ? 6.768 30.674 8.958 1.00 14.11 76 THR A CA 1
ATOM 657 C C . THR A 1 79 ? 8.046 30.982 8.198 1.00 14.33 76 THR A C 1
ATOM 658 O O . THR A 1 79 ? 8.931 30.122 8.081 1.00 14.66 76 THR A O 1
ATOM 662 N N . ASN A 1 80 ? 8.152 32.190 7.657 1.00 15.11 77 ASN A N 1
ATOM 663 C CA . ASN A 1 80 ? 9.341 32.562 6.859 1.00 16.43 77 ASN A CA 1
ATOM 664 C C . ASN A 1 80 ? 10.616 32.434 7.666 1.00 15.98 77 ASN A C 1
ATOM 665 O O . ASN A 1 80 ? 11.612 31.949 7.128 1.00 20.92 77 ASN A O 1
ATOM 670 N N . GLN A 1 81 ? 10.561 32.720 8.987 1.00 15.68 78 GLN A N 1
ATOM 671 C CA . GLN A 1 81 ? 11.783 32.721 9.810 1.00 15.99 78 GLN A CA 1
ATOM 672 C C . GLN A 1 81 ? 11.761 31.524 10.761 1.00 14.66 78 GLN A C 1
ATOM 673 O O . GLN A 1 81 ? 12.459 31.566 11.822 1.00 15.61 78 GLN A O 1
ATOM 679 N N . ALA A 1 82 ? 11.009 30.483 10.376 1.00 14.53 79 ALA A N 1
ATOM 680 C CA . ALA A 1 82 ? 10.940 29.227 11.144 1.00 13.70 79 ALA A CA 1
ATOM 681 C C . ALA A 1 82 ? 12.394 28.761 11.405 1.00 12.74 79 ALA A C 1
ATOM 682 O O . ALA A 1 82 ? 13.233 28.898 10.546 1.00 12.96 79 ALA A O 1
ATOM 684 N N . PRO A 1 83 ? 12.640 28.176 12.582 1.00 13.68 80 PRO A N 1
ATOM 685 C CA . PRO A 1 83 ? 13.959 27.553 12.873 1.00 12.71 80 PRO A CA 1
ATOM 686 C C . PRO A 1 83 ? 14.163 26.342 12.034 1.00 13.07 80 PRO A C 1
ATOM 687 O O . PRO A 1 83 ? 13.220 25.728 11.509 1.00 14.33 80 PRO A O 1
ATOM 691 N N . LEU A 1 84 ? 15.433 26.029 11.849 1.00 11.35 81 LEU A N 1
ATOM 692 C CA . LEU A 1 84 ? 15.858 24.898 10.984 1.00 11.49 81 LEU A CA 1
ATOM 693 C C . LEU A 1 84 ? 16.463 23.814 11.872 1.00 10.98 81 LEU A C 1
ATOM 694 O O . LEU A 1 84 ? 17.416 24.074 12.597 1.00 11.88 81 LEU A O 1
ATOM 699 N N . PHE A 1 85 ? 15.887 22.619 11.753 1.00 11.06 82 PHE A N 1
ATOM 700 C CA . PHE A 1 85 ? 16.441 21.379 12.372 1.00 11.06 82 PHE A CA 1
ATOM 701 C C . PHE A 1 85 ? 17.177 20.635 11.282 1.00 11.24 82 PHE A C 1
ATOM 702 O O . PHE A 1 85 ? 16.545 20.247 10.296 1.00 10.71 82 PHE A O 1
ATOM 710 N N . VAL A 1 86 ? 18.472 20.352 11.497 1.00 8.82 83 VAL A N 1
ATOM 711 C CA . VAL A 1 86 ? 19.337 19.689 10.498 1.00 9.80 83 VAL A CA 1
ATOM 712 C C . VAL A 1 86 ? 19.647 18.299 11.036 1.00 10.79 83 VAL A C 1
ATOM 713 O O . VAL A 1 86 ? 20.133 18.204 12.182 1.00 12.48 83 VAL A O 1
ATOM 717 N N . PHE A 1 87 ? 19.301 17.261 10.294 1.00 10.15 84 PHE A N 1
ATOM 718 C CA . PHE A 1 87 ? 19.556 15.886 10.707 1.00 8.48 84 PHE A CA 1
ATOM 719 C C . PHE A 1 87 ? 20.617 15.275 9.812 1.00 9.45 84 PHE A C 1
ATOM 720 O O . PHE A 1 87 ? 20.532 15.323 8.555 1.00 9.61 84 PHE A O 1
ATOM 728 N N . VAL A 1 88 ? 21.617 14.687 10.475 1.00 9.12 85 VAL A N 1
ATOM 729 C CA . VAL A 1 88 ? 22.778 14.052 9.838 1.00 8.53 85 VAL A CA 1
ATOM 730 C C . VAL A 1 88 ? 22.772 12.539 10.088 1.00 8.26 85 VAL A C 1
ATOM 731 O O . VAL A 1 88 ? 22.980 12.089 11.284 1.00 9.26 85 VAL A O 1
ATOM 735 N N . HIS A 1 89 ? 22.489 11.715 9.105 1.00 8.42 86 HIS A N 1
ATOM 736 C CA . HIS A 1 89 ? 22.263 10.310 9.278 1.00 7.98 86 HIS A CA 1
ATOM 737 C C . HIS A 1 89 ? 23.548 9.533 9.540 1.00 9.29 86 HIS A C 1
ATOM 738 O O . HIS A 1 89 ? 24.678 10.051 9.333 1.00 8.38 86 HIS A O 1
ATOM 745 N N . GLY A 1 90 ? 23.321 8.300 9.974 1.00 8.89 87 GLY A N 1
ATOM 746 C CA . GLY A 1 90 ? 24.409 7.359 10.254 1.00 10.74 87 GLY A CA 1
ATOM 747 C C . GLY A 1 90 ? 24.692 6.406 9.147 1.00 10.49 87 GLY A C 1
ATOM 748 O O . GLY A 1 90 ? 24.410 6.691 7.985 1.00 10.05 87 GLY A O 1
ATOM 749 N N . GLY A 1 91 ? 25.201 5.252 9.476 1.00 10.97 88 GLY A N 1
ATOM 750 C CA . GLY A 1 91 ? 25.641 4.269 8.507 1.00 10.00 88 GLY A CA 1
ATOM 751 C C . GLY A 1 91 ? 27.141 4.018 8.438 1.00 11.81 88 GLY A C 1
ATOM 752 O O . GLY A 1 91 ? 27.656 3.533 7.384 1.00 11.14 88 GLY A O 1
ATOM 753 N N . TYR A 1 92 ? 27.940 4.283 9.494 1.00 9.98 89 TYR A N 1
ATOM 754 C CA . TYR A 1 92 ? 29.322 4.016 9.512 1.00 9.95 89 TYR A CA 1
ATOM 755 C C . TYR A 1 92 ? 30.153 4.597 8.345 1.00 9.57 89 TYR A C 1
ATOM 756 O O . TYR A 1 92 ? 31.220 4.108 7.947 1.00 9.58 89 TYR A O 1
ATOM 765 N N . TRP A 1 93 ? 29.682 5.732 7.877 1.00 8.69 90 TRP A N 1
ATOM 766 C CA . TRP A 1 93 ? 30.343 6.461 6.774 1.00 9.24 90 TRP A CA 1
ATOM 767 C C . TRP A 1 93 ? 30.360 5.654 5.507 1.00 10.18 90 TRP A C 1
ATOM 768 O O . TRP A 1 93 ? 31.145 6.065 4.634 1.00 10.58 90 TRP A O 1
ATOM 779 N N . GLN A 1 94 ? 29.561 4.603 5.445 1.00 9.72 91 GLN A N 1
ATOM 780 C CA . GLN A 1 94 ? 29.686 3.643 4.298 1.00 10.24 91 GLN A CA 1
ATOM 781 C C . GLN A 1 94 ? 28.380 3.182 3.741 1.00 11.04 91 GLN A C 1
ATOM 782 O O . GLN A 1 94 ? 28.347 2.452 2.699 1.00 12.51 91 GLN A O 1
ATOM 788 N N . GLU A 1 95 ? 27.273 3.522 4.355 1.00 11.65 92 GLU A N 1
ATOM 789 C CA . GLU A 1 95 ? 25.961 3.135 3.927 1.00 10.47 92 GLU A CA 1
ATOM 790 C C . GLU A 1 95 ? 24.900 4.104 4.445 1.00 11.55 92 GLU A C 1
ATOM 791 O O . GLU A 1 95 ? 25.269 5.056 5.191 1.00 10.83 92 GLU A O 1
ATOM 797 N N . MET A 1 96 ? 23.629 3.851 4.090 1.00 12.83 93 MET A N 1
ATOM 798 C CA . MET A 1 96 ? 22.447 4.710 4.334 1.00 11.97 93 MET A CA 1
ATOM 799 C C . MET A 1 96 ? 22.386 5.902 3.416 1.00 13.52 93 MET A C 1
ATOM 800 O O . MET A 1 96 ? 23.405 6.418 2.963 1.00 14.58 93 MET A O 1
ATOM 805 N N . ASP A 1 97 ? 21.185 6.397 3.156 1.00 12.33 94 ASP A N 1
ATOM 806 C CA . ASP A 1 97 ? 20.988 7.570 2.380 1.00 12.59 94 ASP A CA 1
ATOM 807 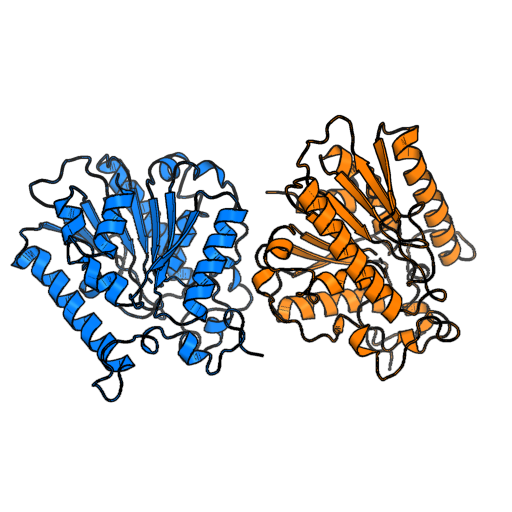C C . ASP A 1 97 ? 19.789 8.372 2.829 1.00 11.75 94 ASP A C 1
ATOM 808 O O . ASP A 1 97 ? 19.133 7.985 3.833 1.00 11.02 94 ASP A O 1
ATOM 813 N N . MET A 1 98 ? 19.500 9.450 2.153 1.00 11.19 95 MET A N 1
ATOM 814 C CA . MET A 1 98 ? 18.393 10.326 2.544 1.00 12.01 95 MET A CA 1
ATOM 815 C C . MET A 1 98 ? 17.073 9.546 2.670 1.00 11.72 95 MET A C 1
ATOM 816 O O . MET A 1 98 ? 16.285 9.870 3.547 1.00 11.43 95 MET A O 1
ATOM 821 N N . SER A 1 99 ? 16.838 8.555 1.812 1.00 10.92 96 SER A N 1
ATOM 822 C CA . SER A 1 99 ? 15.578 7.797 1.828 1.00 12.54 96 SER A CA 1
ATOM 823 C C . SER A 1 99 ? 15.298 7.067 3.149 1.00 11.64 96 SER A C 1
ATOM 824 O O . SER A 1 99 ? 14.123 6.755 3.415 1.00 12.09 96 SER A O 1
ATOM 827 N N . MET A 1 100 ? 16.351 6.780 3.922 1.00 10.70 97 MET A N 1
ATOM 828 C CA . MET A 1 100 ? 16.211 6.073 5.211 1.00 10.35 97 MET A CA 1
ATOM 829 C C . MET A 1 100 ? 16.312 7.055 6.365 1.00 11.66 97 MET A C 1
ATOM 830 O O . MET A 1 100 ? 16.381 6.605 7.520 1.00 10.72 97 MET A O 1
ATOM 835 N N . SER A 1 101 ? 16.392 8.352 6.116 1.00 9.57 98 SER A N 1
ATOM 836 C CA . SER A 1 101 ? 16.830 9.357 7.120 1.00 9.55 98 SER A CA 1
ATOM 837 C C . SER A 1 101 ? 15.751 10.379 7.474 1.00 8.25 98 SER A C 1
ATOM 838 O O . SER A 1 101 ? 16.074 11.355 8.191 1.00 10.68 98 SER A O 1
ATOM 841 N N . CYS A 1 102 ? 14.490 10.130 7.082 1.00 9.27 99 CYS A N 1
ATOM 842 C CA . CYS A 1 102 ? 13.490 11.172 7.241 1.00 10.73 99 CYS A CA 1
ATOM 843 C C . CYS A 1 102 ? 12.431 10.857 8.275 1.00 10.63 99 CYS A C 1
ATOM 844 O O . CYS A 1 102 ? 11.438 11.601 8.382 1.00 11.71 99 CYS A O 1
ATOM 847 N N . SER A 1 103 ? 12.640 9.797 9.084 1.00 10.10 100 SER A N 1
ATOM 848 C CA . SER A 1 103 ? 11.681 9.501 10.171 1.00 10.97 100 SER A CA 1
ATOM 849 C C . SER A 1 103 ? 11.418 10.698 11.048 1.00 9.77 100 SER A C 1
ATOM 850 O O . SER A 1 103 ? 10.286 10.949 11.469 1.00 10.41 100 SER A O 1
ATOM 853 N N . ILE A 1 104 ? 12.480 11.467 11.312 1.00 9.56 101 ILE A N 1
ATOM 854 C CA . ILE A 1 104 ? 12.418 12.535 12.317 1.00 9.71 101 ILE A CA 1
ATOM 855 C C . ILE A 1 104 ? 11.584 13.768 11.845 1.00 10.66 101 ILE A C 1
ATOM 856 O O . ILE A 1 104 ? 11.216 14.582 12.648 1.00 10.52 101 ILE A O 1
ATOM 861 N N . VAL A 1 105 ? 11.312 13.864 10.526 1.00 10.96 102 VAL A N 1
ATOM 862 C CA . VAL A 1 105 ? 10.780 15.093 9.973 1.00 10.87 102 VAL A CA 1
ATOM 863 C C . VAL A 1 105 ? 9.364 15.447 10.458 1.00 11.52 102 VAL A C 1
ATOM 864 O O . VAL A 1 105 ? 9.126 16.595 10.804 1.00 11.60 102 VAL A O 1
ATOM 868 N N . GLY A 1 106 ? 8.440 14.478 10.425 1.00 9.58 103 GLY A N 1
ATOM 869 C CA . GLY A 1 106 ? 7.024 14.815 10.504 1.00 10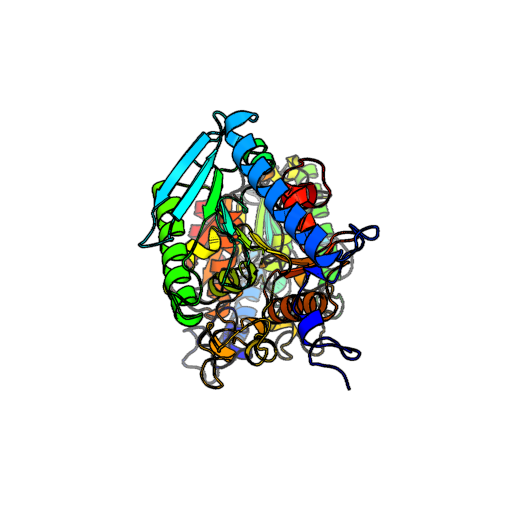.71 103 GLY A CA 1
ATOM 870 C C . GLY A 1 106 ? 6.664 15.586 11.775 1.00 10.67 103 GLY A C 1
ATOM 871 O O . GLY A 1 106 ? 6.085 16.650 11.702 1.00 12.04 103 GLY A O 1
ATOM 872 N N . PRO A 1 107 ? 6.999 15.086 12.967 1.00 10.35 104 PRO A N 1
ATOM 873 C CA . PRO A 1 107 ? 6.598 15.809 14.184 1.00 10.33 104 PRO A CA 1
ATOM 874 C C . PRO A 1 107 ? 7.261 17.200 14.298 1.00 10.51 104 PRO A C 1
ATOM 875 O O . PRO A 1 107 ? 6.646 18.147 14.755 1.00 11.55 104 PRO A O 1
ATOM 879 N N . LEU A 1 108 ? 8.502 17.333 13.823 1.00 10.80 105 LEU A N 1
ATOM 880 C CA . LEU A 1 108 ? 9.126 18.620 13.851 1.00 11.50 105 LEU A CA 1
ATOM 881 C C . LEU A 1 108 ? 8.357 19.621 12.953 1.00 10.88 105 LEU A C 1
ATOM 882 O O . LEU A 1 108 ? 8.154 20.733 13.331 1.00 12.13 105 LEU A O 1
ATOM 887 N N . VAL A 1 109 ? 8.046 19.201 11.752 1.00 10.39 106 VAL A N 1
ATOM 888 C CA . VAL A 1 109 ? 7.309 20.069 10.818 1.00 11.79 106 VAL A CA 1
ATOM 889 C C . VAL A 1 109 ? 5.973 20.441 11.430 1.00 12.36 106 VAL A C 1
ATOM 890 O O . VAL A 1 109 ? 5.544 21.602 11.336 1.00 12.83 106 VAL A O 1
ATOM 894 N N . ARG A 1 110 ? 5.308 19.480 12.095 1.00 11.80 107 ARG A N 1
ATOM 895 C CA . ARG A 1 110 ? 4.020 19.798 12.736 1.00 11.88 107 ARG A CA 1
ATOM 896 C C . ARG A 1 110 ? 4.182 20.784 13.855 1.00 13.84 107 ARG A C 1
ATOM 897 O O . ARG A 1 110 ? 3.189 21.458 14.230 1.00 17.31 107 ARG A O 1
ATOM 905 N N . ARG A 1 111 ? 5.391 20.920 14.409 1.00 14.68 108 ARG A N 1
ATOM 906 C CA . ARG A 1 111 ? 5.638 21.912 15.450 1.00 14.61 108 ARG A CA 1
ATOM 907 C C . ARG A 1 111 ? 6.166 23.268 14.935 1.00 16.36 108 ARG A C 1
ATOM 908 O O . ARG A 1 111 ? 6.463 24.139 15.709 1.00 18.50 108 ARG A O 1
ATOM 916 N N . GLY A 1 112 ? 6.301 23.394 13.621 1.00 15.13 109 GLY A N 1
ATOM 917 C CA . GLY A 1 112 ? 6.709 24.678 13.032 1.00 14.41 109 GLY A CA 1
ATOM 918 C C . GLY A 1 112 ? 8.162 24.783 12.598 1.00 14.95 109 GLY A C 1
ATOM 919 O O . GLY A 1 112 ? 8.596 25.844 12.121 1.00 15.54 109 GLY A O 1
ATOM 920 N N . TYR A 1 113 ? 8.925 23.680 12.713 1.00 13.44 110 TYR A N 1
ATOM 921 C CA . TYR A 1 113 ? 10.249 23.649 12.160 1.00 12.63 110 TYR A CA 1
ATOM 922 C C . TYR A 1 113 ? 10.277 23.473 10.671 1.00 12.08 110 TYR A C 1
ATOM 923 O O . TYR A 1 113 ? 9.425 22.792 10.118 1.00 14.58 110 TYR A O 1
ATOM 932 N N . ARG A 1 114 ? 11.345 24.038 10.045 1.00 10.71 111 ARG A N 1
ATOM 933 C CA . ARG A 1 114 ? 11.821 23.551 8.743 1.00 12.98 111 ARG A CA 1
ATOM 934 C C . ARG A 1 114 ? 12.793 22.454 9.055 1.00 12.56 111 ARG A C 1
ATOM 935 O O . ARG A 1 114 ? 13.523 22.596 10.016 1.00 13.06 111 ARG A O 1
ATOM 943 N N . VAL A 1 115 ? 12.818 21.370 8.282 1.00 12.99 112 VAL A N 1
ATOM 944 C CA . VAL A 1 115 ? 13.797 20.294 8.581 1.00 11.03 112 VAL A CA 1
ATOM 945 C C . VAL A 1 115 ? 14.651 19.976 7.358 1.00 12.82 112 VAL A C 1
ATOM 946 O O . VAL A 1 115 ? 14.086 19.648 6.282 1.00 13.40 112 VAL A O 1
ATOM 950 N N . ALA A 1 116 ? 15.967 20.020 7.526 1.00 10.48 113 ALA A N 1
ATOM 951 C CA . ALA A 1 116 ? 16.902 19.675 6.485 1.00 11.01 113 ALA A CA 1
ATOM 952 C C . ALA A 1 116 ? 17.437 18.296 6.759 1.00 11.70 113 ALA A C 1
ATOM 953 O O . ALA A 1 116 ? 18.154 18.076 7.767 1.00 13.10 113 ALA A O 1
ATOM 955 N N . VAL A 1 117 ? 17.155 17.387 5.869 1.00 11.44 114 VAL A N 1
ATOM 956 C CA . VAL A 1 117 ? 17.746 16.059 5.928 1.00 10.96 114 VAL A CA 1
ATOM 957 C C . VAL A 1 117 ? 18.793 15.957 4.856 1.00 12.81 114 VAL A C 1
ATOM 958 O O . VAL A 1 117 ? 18.477 15.962 3.630 1.00 13.17 114 VAL A O 1
ATOM 962 N N . MET A 1 118 ? 20.024 15.848 5.289 1.00 11.19 115 MET A N 1
ATOM 963 C CA . MET A 1 118 ? 21.140 15.917 4.380 1.00 11.20 115 MET A CA 1
ATOM 964 C C . MET A 1 118 ? 21.678 14.558 4.010 1.00 12.05 115 MET A C 1
ATOM 965 O O . MET A 1 118 ? 21.436 13.518 4.694 1.00 13.16 115 MET A O 1
ATOM 970 N N . ASP A 1 119 ? 22.358 14.491 2.876 1.00 11.65 116 ASP A N 1
ATOM 971 C CA . ASP A 1 119 ? 23.154 13.305 2.552 1.00 10.14 116 ASP A CA 1
ATOM 972 C C . ASP A 1 119 ? 24.583 13.709 2.281 1.00 8.08 116 ASP A C 1
ATOM 973 O O . ASP A 1 119 ? 24.881 14.904 2.176 1.00 10.50 116 ASP A O 1
ATOM 978 N N . TYR A 1 120 ? 25.470 12.724 2.171 1.00 9.45 117 TYR A N 1
ATOM 979 C CA . TYR A 1 120 ? 26.874 12.928 1.979 1.00 8.18 117 TYR A CA 1
ATOM 980 C C . TYR A 1 120 ? 27.477 11.782 1.188 1.00 10.28 117 TYR A C 1
ATOM 981 O O . TYR A 1 120 ? 26.909 10.688 1.125 1.00 10.87 117 TYR A O 1
ATOM 990 N N . ASN A 1 121 ? 28.636 12.060 0.592 1.00 9.19 118 ASN A N 1
ATOM 991 C CA . ASN A 1 121 ? 29.404 11.010 -0.068 1.00 11.23 118 ASN A CA 1
ATOM 992 C C . ASN A 1 121 ? 29.907 10.011 0.927 1.00 11.38 118 ASN A C 1
ATOM 993 O O . ASN A 1 121 ? 30.183 10.390 2.102 1.00 10.37 118 ASN A O 1
ATOM 998 N N . LEU A 1 122 ? 29.985 8.760 0.506 1.00 10.80 119 LEU A N 1
ATOM 999 C CA . LEU A 1 122 ? 30.413 7.657 1.412 1.00 11.45 119 LEU A CA 1
ATOM 1000 C C . LEU A 1 122 ? 31.806 7.204 1.152 1.00 11.85 119 LEU A C 1
ATOM 1001 O O . LEU A 1 122 ? 32.382 7.277 0.033 1.00 11.94 119 LEU A O 1
ATOM 1006 N N . CYS A 1 123 ? 32.460 6.664 2.174 1.00 10.48 120 CYS A N 1
ATOM 1007 C CA . CYS A 1 123 ? 33.667 5.861 2.040 1.00 11.83 120 CYS A CA 1
ATOM 1008 C C . CYS A 1 123 ? 33.289 4.510 1.373 1.00 12.48 120 CYS A C 1
ATOM 1009 O O . CYS A 1 123 ? 32.262 3.913 1.698 1.00 13.68 120 CYS A O 1
ATOM 1012 N N . PRO A 1 124 ? 34.139 4.030 0.412 1.00 14.29 121 PRO A N 1
ATOM 1013 C CA . PRO A 1 124 ? 35.499 4.478 0.080 1.00 14.65 121 PRO A CA 1
ATOM 1014 C C . PRO A 1 124 ? 35.683 5.519 -1.022 1.00 14.15 121 PRO A C 1
ATOM 1015 O O . PRO A 1 124 ? 36.829 5.994 -1.180 1.00 16.19 121 PRO A O 1
ATOM 1019 N N . GLN A 1 125 ? 34.587 5.949 -1.588 1.00 14.67 122 GLN A N 1
ATOM 1020 C CA . GLN A 1 125 ? 34.664 6.991 -2.678 1.00 16.28 122 GLN A CA 1
ATOM 1021 C C . GLN A 1 125 ? 35.348 8.247 -2.135 1.00 16.54 122 GLN A C 1
ATOM 1022 O O . GLN A 1 125 ? 36.296 8.798 -2.782 1.00 14.81 122 GLN A O 1
ATOM 1028 N N . VAL A 1 126 ? 34.987 8.619 -0.883 1.00 14.01 123 VAL A N 1
ATOM 1029 C CA . VAL A 1 126 ? 35.766 9.627 -0.174 1.00 13.96 123 VAL A CA 1
ATOM 1030 C C . VAL A 1 126 ? 36.482 8.935 0.969 1.00 12.96 123 VAL A C 1
ATOM 1031 O O . VAL A 1 126 ? 35.939 7.980 1.478 1.00 12.86 123 VAL A O 1
ATOM 1035 N N . THR A 1 127 ? 37.664 9.399 1.349 1.00 10.60 124 THR A N 1
ATOM 1036 C CA . THR A 1 127 ? 38.268 8.992 2.624 1.00 11.00 124 THR A CA 1
ATOM 1037 C C . THR A 1 127 ? 37.410 9.616 3.733 1.00 9.90 124 THR A C 1
ATOM 1038 O O . THR A 1 127 ? 36.681 10.592 3.534 1.00 11.09 124 THR A O 1
ATOM 1042 N N . LEU A 1 128 ? 37.599 9.167 4.986 1.00 8.64 125 LEU A N 1
ATOM 1043 C CA . LEU A 1 128 ? 36.895 9.805 6.065 1.00 9.66 125 LEU A CA 1
ATOM 1044 C C . LEU A 1 128 ? 37.340 11.267 6.233 1.00 9.74 125 LEU A C 1
ATOM 1045 O O . LEU A 1 128 ? 36.511 12.111 6.482 1.00 9.27 125 LEU A O 1
ATOM 1050 N N . GLU A 1 129 ? 38.608 11.552 6.037 1.00 9.98 126 GLU A N 1
ATOM 1051 C CA . GLU A 1 129 ? 39.053 12.929 6.102 1.00 10.74 126 GLU A CA 1
ATOM 1052 C C . GLU A 1 129 ? 38.419 13.802 5.008 1.00 10.21 126 GLU A C 1
ATOM 1053 O O . GLU A 1 129 ? 37.973 14.927 5.269 1.00 10.74 126 GLU A O 1
ATOM 1059 N N . GLN A 1 130 ? 38.324 13.254 3.805 1.00 10.72 127 GLN A N 1
ATOM 1060 C CA . GLN A 1 130 ? 37.601 14.020 2.770 1.00 11.03 127 GLN A CA 1
ATOM 1061 C C . GLN A 1 130 ? 36.145 14.201 3.078 1.00 9.56 127 GLN A C 1
ATOM 1062 O O . GLN A 1 130 ? 35.580 15.273 2.809 1.00 10.94 127 GLN A O 1
ATOM 1068 N N . LEU A 1 131 ? 35.464 13.180 3.629 1.00 9.36 128 LEU A N 1
ATOM 1069 C CA . LEU A 1 131 ? 34.042 13.329 4.035 1.00 9.70 128 LEU A CA 1
ATOM 1070 C C . LEU A 1 131 ? 33.945 14.477 5.093 1.00 9.77 128 LEU A C 1
ATOM 1071 O O . LEU A 1 131 ? 33.048 15.308 5.003 1.00 9.74 128 LEU A O 1
ATOM 1076 N N . MET A 1 132 ? 34.860 14.444 6.082 1.00 8.73 129 MET A N 1
ATOM 1077 C CA . MET A 1 132 ? 34.854 15.494 7.075 1.00 10.29 129 MET A CA 1
ATOM 1078 C C . MET A 1 132 ? 35.016 16.928 6.428 1.00 8.04 129 MET A C 1
ATOM 1079 O O . MET A 1 132 ? 34.284 17.852 6.823 1.00 10.31 129 MET A O 1
ATOM 1084 N N . THR A 1 133 ? 35.914 17.019 5.429 1.00 9.55 130 THR A N 1
ATOM 1085 C CA . THR A 1 133 ? 36.071 18.307 4.710 1.00 12.00 130 THR A CA 1
ATOM 1086 C C . THR A 1 133 ? 34.766 18.706 3.957 1.00 11.33 130 THR A C 1
ATOM 1087 O O . THR A 1 133 ? 34.366 19.880 4.018 1.00 10.99 130 THR A O 1
ATOM 1091 N N . GLN A 1 134 ? 34.126 17.736 3.290 1.00 10.30 131 GLN A N 1
ATOM 1092 C CA . GLN A 1 134 ? 32.855 17.989 2.654 1.00 9.76 131 GLN A CA 1
ATOM 1093 C C . GLN A 1 134 ? 31.772 18.364 3.659 1.00 9.09 131 GLN A C 1
ATOM 1094 O O . GLN A 1 134 ? 30.869 19.163 3.361 1.00 11.49 131 GLN A O 1
ATOM 1100 N N . PHE A 1 135 ? 31.861 17.752 4.858 1.00 9.91 132 PHE A N 1
ATOM 1101 C CA . PHE A 1 135 ? 30.899 18.158 5.843 1.00 10.20 132 PHE A CA 1
ATOM 1102 C C . PHE A 1 135 ? 31.111 19.599 6.342 1.00 9.52 132 PHE A C 1
ATOM 1103 O O . PHE A 1 135 ? 30.125 20.273 6.634 1.00 9.68 132 PHE A O 1
ATOM 1111 N N . THR A 1 136 ? 32.373 20.067 6.410 1.00 10.51 133 THR A N 1
ATOM 1112 C CA . THR A 1 136 ? 32.621 21.490 6.737 1.00 11.18 133 THR A CA 1
ATOM 1113 C C . THR A 1 136 ? 31.975 22.330 5.644 1.00 10.56 133 THR A C 1
ATOM 1114 O O . THR A 1 136 ? 31.385 23.372 5.968 1.00 11.12 133 THR A O 1
ATOM 1118 N N . HIS A 1 137 ? 32.095 21.913 4.392 1.00 11.15 134 HIS A N 1
ATOM 1119 C CA . HIS A 1 137 ? 31.401 22.616 3.303 1.00 11.44 134 HIS A CA 1
ATOM 1120 C C . HIS A 1 137 ? 29.875 22.633 3.537 1.00 11.41 134 HIS A C 1
ATOM 1121 O O . HIS A 1 137 ? 29.200 23.697 3.399 1.00 11.09 134 HIS A O 1
ATOM 1128 N N . PHE A 1 138 ? 29.323 21.484 3.903 1.00 11.02 135 PHE A N 1
ATOM 1129 C CA . PHE A 1 138 ? 27.900 21.457 4.192 1.00 10.88 135 PHE A CA 1
ATOM 1130 C C . PHE A 1 138 ? 27.550 22.474 5.328 1.00 10.68 135 PHE A C 1
ATOM 1131 O O . PHE A 1 138 ? 26.547 23.175 5.243 1.00 10.22 135 PHE A O 1
ATOM 1139 N N . LEU A 1 139 ? 28.343 22.493 6.408 1.00 11.49 136 LEU A N 1
ATOM 1140 C CA . LEU A 1 139 ? 28.033 23.445 7.464 1.00 10.44 136 LEU A CA 1
ATOM 1141 C C . LEU A 1 139 ? 28.064 24.906 6.992 1.00 10.80 136 LEU A C 1
ATOM 1142 O O . LEU A 1 139 ? 27.163 25.646 7.330 1.00 10.70 136 LEU A O 1
ATOM 1147 N N . ASN A 1 140 ? 29.030 25.215 6.132 1.00 11.48 137 ASN A N 1
ATOM 1148 C CA . ASN A 1 140 ? 29.096 26.584 5.606 1.00 11.54 137 ASN A CA 1
ATOM 1149 C C . ASN A 1 140 ? 27.882 26.868 4.734 1.00 11.29 137 ASN A C 1
ATOM 1150 O O . ASN A 1 140 ? 27.267 27.932 4.842 1.00 12.39 137 ASN A O 1
ATOM 1155 N N . TRP A 1 141 ? 27.508 25.892 3.928 1.00 11.65 138 TRP A N 1
ATOM 1156 C CA . TRP A 1 141 ? 26.368 26.049 3.063 1.00 11.95 138 TRP A CA 1
ATOM 1157 C C . TRP A 1 141 ? 25.068 26.181 3.824 1.00 12.45 138 TRP A C 1
ATOM 1158 O O . TRP A 1 141 ? 24.215 27.026 3.519 1.00 12.53 138 TRP A O 1
ATOM 1169 N N . ILE A 1 142 ? 24.864 25.364 4.872 1.00 10.93 139 ILE A N 1
ATOM 1170 C CA . ILE A 1 142 ? 23.666 25.493 5.648 1.00 13.05 139 ILE A CA 1
ATOM 1171 C C . ILE A 1 142 ? 23.558 26.762 6.438 1.00 11.76 139 ILE A C 1
ATOM 1172 O O . ILE A 1 142 ? 22.448 27.316 6.507 1.00 13.31 139 ILE A O 1
ATOM 1177 N N . PHE A 1 143 ? 24.659 27.305 6.945 1.00 12.35 140 PHE A N 1
ATOM 1178 C CA . PHE A 1 143 ? 24.613 28.584 7.576 1.00 12.37 140 PHE A CA 1
ATOM 1179 C C . PHE A 1 143 ? 24.392 29.701 6.526 1.00 14.31 140 PHE A C 1
ATOM 1180 O O . PHE A 1 143 ? 23.674 30.624 6.837 1.00 16.13 140 PHE A O 1
ATOM 1188 N N . ASP A 1 144 ? 24.907 29.583 5.316 1.00 13.62 141 ASP A N 1
ATOM 1189 C CA . ASP A 1 144 ? 24.550 30.578 4.284 1.00 14.50 141 ASP A CA 1
ATOM 1190 C C . ASP A 1 144 ? 23.066 30.525 3.988 1.00 16.19 141 ASP A C 1
ATOM 1191 O O . ASP A 1 144 ? 22.427 31.591 3.855 1.00 16.28 141 ASP A O 1
ATOM 1196 N N . TYR A 1 145 ? 22.478 29.325 3.941 1.00 14.25 142 TYR A N 1
ATOM 1197 C CA . TYR A 1 145 ? 21.069 29.160 3.663 1.00 14.99 142 TYR A CA 1
ATOM 1198 C C . TYR A 1 145 ? 20.242 29.794 4.760 1.00 16.48 142 TYR A C 1
ATOM 1199 O O . TYR A 1 145 ? 19.232 30.473 4.474 1.00 16.40 142 TYR A O 1
ATOM 1208 N N . THR A 1 146 ? 20.624 29.572 6.035 1.00 14.88 143 THR A N 1
ATOM 1209 C CA . THR A 1 146 ? 19.808 30.090 7.075 1.00 17.14 143 THR A CA 1
ATOM 1210 C C . THR A 1 146 ? 19.936 31.587 7.201 1.00 17.31 143 THR A C 1
ATOM 1211 O O . THR A 1 146 ? 18.996 32.241 7.670 1.00 17.36 143 THR A O 1
ATOM 1215 N N . GLU A 1 147 ? 21.095 32.142 6.829 1.00 16.57 144 GLU A N 1
ATOM 1216 C CA . GLU A 1 147 ? 21.324 33.595 6.801 1.00 18.08 144 GLU A CA 1
ATOM 1217 C C . GLU A 1 147 ? 20.471 34.247 5.717 1.00 18.91 144 GLU A C 1
ATOM 1218 O O . GLU A 1 147 ? 19.904 35.316 5.988 1.00 21.23 144 GLU A O 1
ATOM 1224 N N . MET A 1 148 ? 20.398 33.625 4.531 1.00 19.32 145 MET A N 1
ATOM 1225 C CA . MET A 1 148 ? 19.612 34.110 3.365 1.00 23.21 145 MET A CA 1
ATOM 1226 C C . MET A 1 148 ? 18.158 34.091 3.693 1.00 25.41 145 MET A C 1
ATOM 1227 O O . MET A 1 148 ? 17.407 34.999 3.269 1.00 26.61 145 MET A O 1
ATOM 1232 N N . THR A 1 149 ? 17.741 33.083 4.463 1.00 26.25 146 THR A N 1
ATOM 1233 C CA . THR A 1 149 ? 16.329 32.867 4.712 1.00 26.93 146 THR A CA 1
ATOM 1234 C C . THR A 1 149 ? 15.886 33.401 6.079 1.00 27.72 146 THR A C 1
ATOM 1235 O O . THR A 1 149 ? 14.713 33.234 6.450 1.00 30.35 146 THR A O 1
ATOM 1239 N N . LYS A 1 150 ? 16.808 34.032 6.811 1.00 27.04 147 LYS A N 1
ATOM 1240 C CA . LYS A 1 150 ? 16.523 34.698 8.102 1.00 27.53 147 LYS A CA 1
ATOM 1241 C C . LYS A 1 150 ? 15.961 33.836 9.228 1.00 27.81 147 LYS A C 1
ATOM 1242 O O . LYS A 1 150 ? 15.223 34.348 10.093 1.00 27.02 147 LYS A O 1
ATOM 1248 N N . VAL A 1 151 ? 16.374 32.560 9.224 1.00 24.00 148 VAL A N 1
ATOM 1249 C CA . VAL A 1 151 ? 15.949 31.524 10.168 1.00 23.52 148 VAL A CA 1
ATOM 1250 C C . VAL A 1 151 ? 16.190 32.026 11.597 1.00 21.30 148 VAL A C 1
ATOM 1251 O O . VAL A 1 151 ? 17.224 32.649 11.873 1.00 22.45 148 VAL A O 1
ATOM 1255 N N . SER A 1 152 ? 15.282 31.750 12.528 1.00 20.75 149 SER A N 1
ATOM 1256 C CA . SER A 1 152 ? 15.435 32.261 13.886 1.00 18.69 149 SER A CA 1
ATOM 1257 C C . SER A 1 152 ? 16.503 31.557 14.713 1.00 19.67 149 SER A C 1
ATOM 1258 O O . SER A 1 152 ? 17.079 32.173 15.623 1.00 19.52 149 SER A O 1
ATOM 1261 N N . SER A 1 153 ? 16.716 30.263 14.423 1.00 15.31 150 SER A N 1
ATOM 1262 C CA . SER A 1 153 ? 17.719 29.488 15.154 1.00 14.66 150 SER A CA 1
ATOM 1263 C C . SER A 1 153 ? 17.897 28.172 14.451 1.00 13.24 150 SER A C 1
ATOM 1264 O O . SER A 1 153 ? 17.095 27.787 13.607 1.00 13.61 150 SER A O 1
ATOM 1267 N N . LEU A 1 154 ? 18.995 27.497 14.808 1.00 12.04 151 LEU A N 1
ATOM 1268 C CA . LEU A 1 154 ? 19.341 26.185 14.211 1.00 12.01 151 LEU A CA 1
ATOM 1269 C C . LEU A 1 154 ? 19.447 25.171 15.340 1.00 11.38 151 LEU A C 1
ATOM 1270 O O . LEU A 1 154 ? 19.951 25.453 16.423 1.00 12.18 151 LEU A O 1
ATOM 1275 N N . THR A 1 155 ? 18.990 23.972 15.044 1.00 10.36 152 THR A N 1
ATOM 1276 C CA . THR A 1 155 ? 19.316 22.783 15.893 1.00 10.81 152 THR A CA 1
ATOM 1277 C C . THR A 1 155 ? 19.875 21.727 14.993 1.00 10.46 152 THR A C 1
ATOM 1278 O O . THR A 1 155 ? 19.343 21.513 13.911 1.00 11.14 152 THR A O 1
ATOM 1282 N N . PHE A 1 156 ? 20.987 21.067 15.393 1.00 9.82 153 PHE A N 1
ATOM 1283 C CA . PHE A 1 156 ? 21.574 19.977 14.633 1.00 9.02 153 PHE A CA 1
ATOM 1284 C C . PHE A 1 156 ? 21.454 18.719 15.409 1.00 9.24 153 PHE A C 1
ATOM 1285 O O . PHE A 1 156 ? 21.702 18.738 16.653 1.00 9.94 153 PHE A O 1
ATOM 1293 N N . ALA A 1 157 ? 21.054 17.654 14.742 1.00 10.67 154 ALA A N 1
ATOM 1294 C CA . ALA A 1 157 ? 21.117 16.284 15.313 1.00 10.76 154 ALA A CA 1
ATOM 1295 C C . ALA A 1 157 ? 21.839 15.362 14.419 1.00 10.31 154 ALA A C 1
ATOM 1296 O O . ALA A 1 157 ? 21.636 15.421 13.211 1.00 10.60 154 ALA A O 1
ATOM 1298 N N . GLY A 1 158 ? 22.690 14.527 14.993 1.00 9.16 155 GLY A N 1
ATOM 1299 C CA . GLY A 1 158 ? 23.374 13.497 14.246 1.00 9.13 155 GLY A CA 1
ATOM 1300 C C . GLY A 1 158 ? 23.087 12.154 14.877 1.00 8.41 155 GLY A C 1
ATOM 1301 O O . GLY A 1 158 ? 23.020 12.022 16.134 1.00 10.46 155 GLY A O 1
ATOM 1302 N N . HIS A 1 159 ? 22.982 11.128 14.097 1.00 8.50 156 HIS A N 1
ATOM 1303 C CA . HIS A 1 159 ? 22.803 9.772 14.632 1.00 8.79 156 HIS A CA 1
ATOM 1304 C C . HIS A 1 159 ? 23.937 8.941 14.234 1.00 9.86 156 HIS A C 1
ATOM 1305 O O . HIS A 1 159 ? 24.333 8.853 13.034 1.00 10.26 156 HIS A O 1
ATOM 1328 N N . ALA A 1 161 ? 27.139 7.449 12.879 1.00 9.56 158 ALA A N 1
ATOM 1329 C CA . ALA A 1 161 ? 28.259 8.118 12.227 1.00 8.51 158 ALA A CA 1
ATOM 1330 C C . ALA A 1 161 ? 27.976 9.604 12.034 1.00 7.22 158 ALA A C 1
ATOM 1331 O O . ALA A 1 161 ? 28.898 10.416 11.951 1.00 7.48 158 ALA A O 1
ATOM 1333 N N . GLY A 1 162 ? 26.696 9.954 11.964 1.00 8.12 159 GLY A N 1
ATOM 1334 C CA . GLY A 1 162 ? 26.284 11.362 11.778 1.00 7.62 159 GLY A CA 1
ATOM 1335 C C . GLY A 1 162 ? 26.549 12.248 12.982 1.00 7.92 159 GLY A C 1
ATOM 1336 O O . GLY A 1 162 ? 26.817 13.410 12.871 1.00 8.62 159 GLY A O 1
ATOM 1337 N N . ALA A 1 163 ? 26.428 11.636 14.174 1.00 9.28 160 ALA A N 1
ATOM 1338 C CA . ALA A 1 163 ? 26.862 12.325 15.403 1.00 9.50 160 ALA A CA 1
ATOM 1339 C C . ALA A 1 163 ? 28.342 12.575 15.427 1.00 8.57 160 ALA A C 1
ATOM 1340 O O . ALA A 1 163 ? 28.801 13.676 15.825 1.00 7.66 160 ALA A O 1
ATOM 1342 N N . HIS A 1 164 ? 29.162 11.573 14.975 1.00 8.24 161 HIS A N 1
ATOM 1343 C CA . HIS A 1 164 ? 30.577 11.807 14.781 1.00 8.17 161 HIS A CA 1
ATOM 1344 C C . HIS A 1 164 ? 30.783 12.982 13.865 1.00 10.15 161 HIS A C 1
ATOM 1345 O O . HIS A 1 164 ? 31.610 13.824 14.138 1.00 9.09 161 HIS A O 1
ATOM 1352 N N . LEU A 1 165 ? 30.087 12.970 12.714 1.00 8.18 162 LEU A N 1
ATOM 1353 C CA . LEU A 1 165 ? 30.388 14.073 11.763 1.00 9.58 162 LEU A CA 1
ATOM 1354 C C . LEU A 1 165 ? 30.042 15.453 12.347 1.00 8.71 162 LEU A C 1
ATOM 1355 O O . LEU A 1 165 ? 30.777 16.438 12.180 1.00 8.91 162 LEU A O 1
ATOM 1360 N N . LEU A 1 166 ? 28.899 15.473 13.039 1.00 8.06 163 LEU A N 1
ATOM 1361 C CA . LEU A 1 166 ? 28.455 16.743 13.594 1.00 8.33 163 LEU A CA 1
ATOM 1362 C C . LEU A 1 166 ? 29.455 17.367 14.602 1.00 9.09 163 LEU A C 1
ATOM 1363 O O . LEU A 1 166 ? 29.484 18.570 14.775 1.00 9.80 163 LEU A O 1
ATOM 1368 N N . ALA A 1 167 ? 30.238 16.507 15.299 1.00 8.27 164 ALA A N 1
ATOM 1369 C CA . ALA A 1 167 ? 31.078 17.025 16.303 1.00 9.09 164 ALA A CA 1
ATOM 1370 C C . ALA A 1 167 ? 32.057 18.074 15.843 1.00 10.36 164 ALA A C 1
ATOM 1371 O O . ALA A 1 167 ? 32.490 18.951 16.609 1.00 10.41 164 ALA A O 1
ATOM 1373 N N . GLN A 1 168 ? 32.418 18.099 14.554 1.00 9.24 165 GLN A N 1
ATOM 1374 C CA . GLN A 1 168 ? 33.332 19.096 14.138 1.00 9.66 165 GLN A CA 1
ATOM 1375 C C . GLN A 1 168 ? 32.765 20.503 14.204 1.00 10.10 165 GLN A C 1
ATOM 1376 O O . GLN A 1 168 ? 33.580 21.439 14.118 1.00 10.68 165 GLN A O 1
ATOM 1382 N N . ILE A 1 169 ? 31.449 20.689 14.358 1.00 9.63 166 ILE A N 1
ATOM 1383 C CA . ILE A 1 169 ? 30.888 22.031 14.398 1.00 10.73 166 ILE A CA 1
ATOM 1384 C C . ILE A 1 169 ? 31.522 22.842 15.546 1.00 10.29 166 ILE A C 1
ATOM 1385 O O . ILE A 1 169 ? 31.529 24.080 15.479 1.00 11.19 166 ILE A O 1
ATOM 1390 N N . LEU A 1 170 ? 32.020 22.153 16.585 1.00 9.71 167 LEU A N 1
ATOM 1391 C CA . LEU A 1 170 ? 32.625 22.849 17.724 1.00 9.84 167 LEU A CA 1
ATOM 1392 C C . LEU A 1 170 ? 34.061 23.297 17.492 1.00 11.15 167 LEU A C 1
ATOM 1393 O O . LEU A 1 170 ? 34.635 24.007 18.331 1.00 12.90 167 LEU A O 1
ATOM 1398 N N . MET A 1 171 ? 34.676 22.880 16.370 1.00 10.16 168 MET A N 1
ATOM 1399 C CA . MET A 1 171 ? 36.125 23.097 16.130 1.00 11.00 168 MET A CA 1
ATOM 1400 C C . MET A 1 171 ? 36.422 23.464 14.696 1.00 11.54 168 MET A C 1
ATOM 1401 O O . MET A 1 171 ? 37.424 23.030 14.124 1.00 13.54 168 MET A O 1
ATOM 1406 N N . ARG A 1 172 ? 35.551 24.269 14.108 1.00 12.87 169 ARG A N 1
ATOM 1407 C CA . ARG A 1 172 ? 35.826 24.793 12.741 1.00 11.94 169 ARG A CA 1
ATOM 1408 C C . ARG A 1 172 ? 35.571 26.331 12.755 1.00 13.21 169 ARG A C 1
ATOM 1409 O O . ARG A 1 172 ? 34.675 26.808 12.016 1.00 13.18 169 ARG A O 1
ATOM 1417 N N . PRO A 1 173 ? 36.320 27.033 13.611 1.00 14.43 170 PRO A N 1
ATOM 1418 C CA . PRO A 1 173 ? 35.999 28.467 13.806 1.00 15.54 170 PRO A CA 1
ATOM 1419 C C . PRO A 1 173 ? 36.244 29.347 12.561 1.00 19.16 170 PRO A C 1
ATOM 1420 O O . PRO A 1 173 ? 35.690 30.492 12.525 1.00 18.95 170 PRO A O 1
ATOM 1424 N N . ASN A 1 174 ? 36.975 28.845 11.562 1.00 18.65 171 ASN A N 1
ATOM 1425 C CA . ASN A 1 174 ? 37.141 29.639 10.322 1.00 22.02 171 ASN A CA 1
ATOM 1426 C C . ASN A 1 174 ? 35.861 29.646 9.492 1.00 20.61 171 ASN A C 1
ATOM 1427 O O . ASN A 1 174 ? 35.701 30.494 8.606 1.00 21.05 171 ASN A O 1
ATOM 1432 N N . VAL A 1 175 ? 34.940 28.719 9.762 1.00 18.31 172 VAL A N 1
ATOM 1433 C CA . VAL A 1 175 ? 33.679 28.632 9.091 1.00 16.51 172 VAL A CA 1
ATOM 1434 C C . VAL A 1 175 ? 32.542 29.005 10.039 1.00 16.72 172 VAL A C 1
ATOM 1435 O O . VAL A 1 175 ? 31.628 29.788 9.681 1.00 17.60 172 VAL A O 1
ATOM 1439 N N . ILE A 1 176 ? 32.611 28.440 11.250 1.00 15.03 173 ILE A N 1
ATOM 1440 C CA . ILE A 1 176 ? 31.595 28.700 12.238 1.00 14.85 173 ILE A CA 1
ATOM 1441 C C . ILE A 1 176 ? 32.108 29.854 13.110 1.00 16.41 173 ILE A C 1
ATOM 1442 O O . ILE A 1 176 ? 32.812 29.660 14.123 1.00 16.14 173 ILE A O 1
ATOM 1447 N N . THR A 1 177 ? 31.672 31.064 12.765 1.00 15.62 174 THR A N 1
ATOM 1448 C CA . THR A 1 177 ? 32.063 32.228 13.521 1.00 15.51 174 THR A CA 1
ATOM 1449 C C . THR A 1 177 ? 31.267 32.288 14.798 1.00 15.60 174 THR A C 1
ATOM 1450 O O . THR A 1 177 ? 30.330 31.524 15.017 1.00 16.91 174 THR A O 1
ATOM 1454 N N . ALA A 1 178 ? 31.657 33.173 15.705 1.00 16.35 175 ALA A N 1
ATOM 1455 C CA . ALA A 1 178 ? 30.962 33.318 16.946 1.00 16.58 175 ALA A CA 1
ATOM 1456 C C . ALA A 1 178 ? 29.484 33.686 16.734 1.00 16.53 175 ALA A C 1
ATOM 1457 O O . ALA A 1 178 ? 28.644 33.218 17.453 1.00 16.31 175 ALA A O 1
ATOM 1459 N N . GLN A 1 179 ? 29.164 34.473 15.709 1.00 17.10 176 GLN A N 1
ATOM 1460 C CA . GLN A 1 179 ? 27.784 34.824 15.452 1.00 18.77 176 GLN A CA 1
ATOM 1461 C C . GLN A 1 179 ? 27.013 33.581 14.992 1.00 16.80 176 GLN A C 1
ATOM 1462 O O . GLN A 1 179 ? 25.884 33.353 15.436 1.00 18.54 176 GLN A O 1
ATOM 1468 N N . ARG A 1 180 ? 27.660 32.752 14.153 1.00 15.62 177 ARG A N 1
ATOM 1469 C CA . ARG A 1 180 ? 27.037 31.499 13.747 1.00 14.21 177 ARG A CA 1
ATOM 1470 C C . ARG A 1 180 ? 26.783 30.599 14.946 1.00 14.72 177 ARG A C 1
ATOM 1471 O O . ARG A 1 180 ? 25.688 30.028 15.037 1.00 13.58 177 ARG A O 1
ATOM 1479 N N . SER A 1 181 ? 27.780 30.479 15.837 1.00 13.80 178 SER A N 1
ATOM 1480 C CA . SER A 1 181 ? 27.601 29.682 17.032 1.00 14.58 178 SER A CA 1
ATOM 1481 C C . SER A 1 181 ? 26.397 30.128 17.795 1.00 15.93 178 SER A C 1
ATOM 1482 O O . SER A 1 181 ? 25.641 29.303 18.301 1.00 12.46 178 SER A O 1
ATOM 1485 N N . LYS A 1 182 ? 26.260 31.445 17.946 1.00 15.14 179 LYS A N 1
ATOM 1486 C CA . LYS A 1 182 ? 25.153 31.999 18.729 1.00 16.90 179 LYS A CA 1
ATOM 1487 C C . LYS A 1 182 ? 23.766 31.649 18.155 1.00 15.73 179 LYS A C 1
ATOM 1488 O O . LYS A 1 182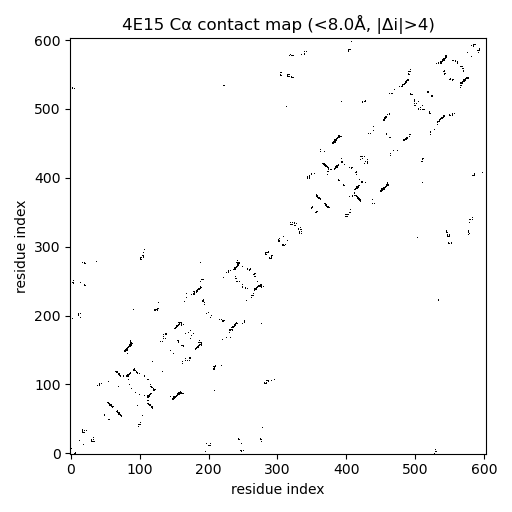 ? 22.756 31.637 18.888 1.00 16.44 179 LYS A O 1
ATOM 1494 N N . MET A 1 183 ? 23.722 31.321 16.869 1.00 14.16 180 MET A N 1
ATOM 1495 C CA . MET A 1 183 ? 22.492 30.897 16.219 1.00 14.38 180 MET A CA 1
ATOM 1496 C C . MET A 1 183 ? 22.046 29.481 16.564 1.00 13.56 180 MET A C 1
ATOM 1497 O O . MET A 1 183 ? 20.906 29.098 16.246 1.00 12.91 180 MET A O 1
ATOM 1502 N N . VAL A 1 184 ? 22.944 28.714 17.218 1.00 12.13 181 VAL A N 1
ATOM 1503 C CA . VAL A 1 184 ? 22.628 27.305 17.465 1.00 12.04 181 VAL A CA 1
ATOM 1504 C C . VAL A 1 184 ? 21.948 27.120 18.788 1.00 11.48 181 VAL A C 1
ATOM 1505 O O . VAL A 1 184 ? 22.528 27.281 19.858 1.00 12.10 181 VAL A O 1
ATOM 1509 N N . TRP A 1 185 ? 20.686 26.715 18.709 1.00 11.58 182 TRP A N 1
ATOM 1510 C CA . TRP A 1 185 ? 19.918 26.447 19.915 1.00 11.73 182 TRP A CA 1
ATOM 1511 C C . TRP A 1 185 ? 20.396 25.183 20.620 1.00 12.44 182 TRP A C 1
ATOM 1512 O O . TRP A 1 185 ? 20.515 25.142 21.863 1.00 12.69 182 TRP A O 1
ATOM 1523 N N . ALA A 1 186 ? 20.597 24.125 19.850 1.00 11.44 183 ALA A N 1
ATOM 1524 C CA . ALA A 1 186 ? 20.947 22.850 20.455 1.00 11.11 183 ALA A CA 1
ATOM 1525 C C . ALA A 1 186 ? 21.739 22.015 19.475 1.00 10.89 183 ALA A C 1
ATOM 1526 O O . ALA A 1 186 ? 21.563 22.118 18.228 1.00 10.19 183 ALA A O 1
ATOM 1528 N N . LEU A 1 187 ? 22.596 21.163 20.042 1.00 10.64 184 LEU A N 1
ATOM 1529 C CA . LEU A 1 187 ? 23.265 20.054 19.312 1.00 9.72 184 LEU A CA 1
ATOM 1530 C C . LEU A 1 187 ? 22.878 18.737 19.943 1.00 9.09 184 LEU A C 1
ATOM 1531 O O . LEU A 1 187 ? 22.962 18.651 21.223 1.00 11.17 184 LEU A O 1
ATOM 1536 N N . ILE A 1 188 ? 22.467 17.762 19.130 1.00 9.00 185 ILE A N 1
ATOM 1537 C CA . ILE A 1 188 ? 21.905 16.503 19.700 1.00 9.50 185 ILE A CA 1
ATOM 1538 C C . ILE A 1 188 ? 22.721 15.422 19.087 1.00 9.88 185 ILE A C 1
ATOM 1539 O O . ILE A 1 188 ? 22.708 15.194 17.875 1.00 10.31 185 ILE A O 1
ATOM 1544 N N . PHE A 1 189 ? 23.411 14.673 19.907 1.00 9.31 186 PHE A N 1
ATOM 1545 C CA . PHE A 1 189 ? 24.339 13.591 19.462 1.00 9.52 186 PHE A CA 1
ATOM 1546 C C . PHE A 1 189 ? 23.742 12.281 19.832 1.00 8.15 186 PHE A C 1
ATOM 1547 O O . PHE A 1 189 ? 23.840 11.845 21.019 1.00 8.69 186 PHE A O 1
ATOM 1555 N N . LEU A 1 190 ? 23.118 11.569 18.903 1.00 8.62 187 LEU A N 1
ATOM 1556 C CA . LEU A 1 190 ? 22.324 10.354 19.174 1.00 7.10 187 LEU A CA 1
ATOM 1557 C C . LEU A 1 190 ? 23.207 9.156 18.892 1.00 9.38 187 LEU A C 1
ATOM 1558 O O . LEU A 1 190 ? 23.428 8.829 17.701 1.00 10.59 187 LEU A O 1
ATOM 1563 N N . CYS A 1 191 ? 23.631 8.382 19.911 1.00 8.88 188 CYS A N 1
ATOM 1564 C CA . CYS A 1 191 ? 24.300 7.073 19.687 1.00 9.01 188 CYS A CA 1
ATOM 1565 C C . CYS A 1 191 ? 25.537 7.188 18.823 1.00 8.53 188 CYS A C 1
ATOM 1566 O O . CYS A 1 191 ? 25.770 6.339 17.938 1.00 9.55 188 CYS A O 1
ATOM 1569 N N . GLY A 1 192 ? 26.336 8.228 19.062 1.00 8.66 189 GLY A N 1
ATOM 1570 C CA . GLY A 1 192 ? 27.530 8.429 18.267 1.00 7.84 189 GLY A CA 1
ATOM 1571 C C . GLY A 1 192 ? 28.696 7.547 18.603 1.00 9.12 189 GLY A C 1
ATOM 1572 O O . GLY A 1 192 ? 28.664 6.797 19.560 1.00 11.03 189 GLY A O 1
ATOM 1573 N N . VAL A 1 193 ? 29.726 7.676 17.811 1.00 9.13 190 VAL A N 1
ATOM 1574 C CA . VAL A 1 193 ? 31.009 7.103 18.041 1.00 11.03 190 VAL A CA 1
ATOM 1575 C C . VAL A 1 193 ? 32.034 8.209 17.848 1.00 9.66 190 VAL A C 1
ATOM 1576 O O . VAL A 1 193 ? 31.983 8.991 16.911 1.00 10.39 190 VAL A O 1
ATOM 1580 N N . TYR A 1 194 ? 32.969 8.325 18.816 1.00 7.36 191 TYR A N 1
ATOM 1581 C CA . TYR A 1 194 ? 33.858 9.502 18.902 1.00 7.76 191 TYR A CA 1
ATOM 1582 C C . TYR A 1 194 ? 35.334 9.234 18.989 1.00 6.67 191 TYR A C 1
ATOM 1583 O O . TYR A 1 194 ? 36.142 10.103 18.728 1.00 8.09 191 TYR A O 1
ATOM 1592 N N . ASP A 1 195 ? 35.711 7.983 19.351 1.00 8.26 192 ASP A N 1
ATOM 1593 C CA . ASP A 1 195 ? 37.113 7.576 19.414 1.00 8.62 192 ASP A CA 1
ATOM 1594 C C . ASP A 1 195 ? 37.218 6.438 18.400 1.00 8.13 192 ASP A C 1
ATOM 1595 O O . ASP A 1 195 ? 36.542 5.406 18.556 1.00 9.24 192 ASP A O 1
ATOM 1600 N N . LEU A 1 196 ? 37.942 6.676 17.273 1.00 7.59 193 LEU A N 1
ATOM 1601 C CA . LEU A 1 196 ? 37.952 5.717 16.193 1.00 7.96 193 LEU A CA 1
ATOM 1602 C C . LEU A 1 196 ? 39.160 4.782 16.210 1.00 10.52 193 LEU A C 1
ATOM 1603 O O . LEU A 1 196 ? 39.421 4.033 15.304 1.00 9.69 193 LEU A O 1
ATOM 1608 N N . ARG A 1 197 ? 39.928 4.841 17.308 1.00 9.08 194 ARG A N 1
ATOM 1609 C CA . ARG A 1 197 ? 41.194 4.103 17.304 1.00 9.27 194 ARG A CA 1
ATOM 1610 C C . ARG A 1 197 ? 41.007 2.588 17.232 1.00 11.16 194 ARG A C 1
ATOM 1611 O O . ARG A 1 197 ? 41.647 1.936 16.418 1.00 13.05 194 ARG A O 1
ATOM 1619 N N . GLU A 1 198 ? 40.050 2.000 17.955 1.00 10.02 195 GLU A N 1
ATOM 1620 C CA . GLU A 1 198 ? 39.794 0.557 17.857 1.00 11.11 195 GLU A CA 1
ATOM 1621 C C . GLU A 1 198 ? 39.197 0.155 16.559 1.00 11.28 195 GLU A C 1
ATOM 1622 O O . GLU A 1 198 ? 39.631 -0.800 15.934 1.00 11.55 195 GLU A O 1
ATOM 1628 N N . LEU A 1 199 ? 38.151 0.852 16.122 1.00 10.79 196 LEU A N 1
ATOM 1629 C CA . LEU A 1 199 ? 37.423 0.412 14.967 1.00 11.04 196 LEU A CA 1
ATOM 1630 C C . LEU A 1 199 ? 38.299 0.562 13.734 1.00 10.97 196 LEU A C 1
ATOM 1631 O O . LEU A 1 199 ? 38.061 -0.163 12.751 1.00 11.22 196 LEU A O 1
ATOM 1636 N N . SER A 1 200 ? 39.302 1.474 13.782 1.00 11.51 197 SER A N 1
ATOM 1637 C CA . SER A 1 200 ? 40.122 1.690 12.618 1.00 12.83 197 SER A CA 1
ATOM 1638 C C . SER A 1 200 ? 40.860 0.431 12.239 1.00 12.60 197 SER A C 1
ATOM 1639 O O . SER A 1 200 ? 41.184 0.195 11.095 1.00 12.18 197 SER A O 1
ATOM 1642 N N . ASN A 1 201 ? 41.119 -0.423 13.205 1.00 9.67 198 ASN A N 1
ATOM 1643 C CA . ASN A 1 201 ? 41.800 -1.672 12.987 1.00 12.94 198 ASN A CA 1
ATOM 1644 C C . ASN A 1 201 ? 40.900 -2.899 12.907 1.00 11.77 198 ASN A C 1
ATOM 1645 O O . ASN A 1 201 ? 41.398 -4.030 12.912 1.00 14.32 198 ASN A O 1
ATOM 1650 N N . LEU A 1 202 ? 39.585 -2.705 12.768 1.00 9.79 199 LEU A N 1
ATOM 1651 C CA . LEU A 1 202 ? 38.627 -3.777 12.549 1.00 10.06 199 LEU A CA 1
ATOM 1652 C C . LEU A 1 202 ? 38.305 -3.905 11.062 1.00 9.80 199 LEU A C 1
ATOM 1653 O O . LEU A 1 202 ? 37.854 -2.949 10.441 1.00 9.79 199 LEU A O 1
ATOM 1658 N N . GLU A 1 203 ? 38.474 -5.101 10.516 1.00 9.29 200 GLU A N 1
ATOM 1659 C CA . GLU A 1 203 ? 38.108 -5.385 9.132 1.00 9.46 200 GLU A CA 1
ATOM 1660 C C . GLU A 1 203 ? 36.606 -5.385 9.020 1.00 9.58 200 GLU A C 1
ATOM 1661 O O . GLU A 1 203 ? 36.091 -5.109 7.940 1.00 9.69 200 GLU A O 1
ATOM 1667 N N . SER A 1 204 ? 35.848 -5.667 10.089 1.00 10.23 201 SER A N 1
ATOM 1668 C CA . SER A 1 204 ? 34.409 -5.600 10.020 1.00 9.45 201 SER A CA 1
ATOM 1669 C C . SER A 1 204 ? 33.860 -4.198 9.779 1.00 11.52 201 SER A C 1
ATOM 1670 O O . SER A 1 204 ? 33.004 -3.986 8.936 1.00 13.40 201 SER A O 1
ATOM 1673 N N . VAL A 1 205 ? 34.412 -3.246 10.506 1.00 10.47 202 VAL A N 1
ATOM 1674 C CA . VAL A 1 205 ? 33.922 -1.885 10.426 1.00 11.31 202 VAL A CA 1
ATOM 1675 C C . VAL A 1 205 ? 34.666 -1.102 9.340 1.00 10.37 202 VAL A C 1
ATOM 1676 O O . VAL A 1 205 ? 34.052 -0.214 8.683 1.00 10.67 202 VAL A O 1
ATOM 1680 N N . ASN A 1 206 ? 35.961 -1.354 9.182 1.00 10.70 203 ASN A N 1
ATOM 1681 C CA . ASN A 1 206 ? 36.785 -0.546 8.286 1.00 8.98 203 ASN A CA 1
ATOM 1682 C C . ASN A 1 206 ? 37.498 -1.483 7.325 1.00 8.39 203 ASN A C 1
ATOM 1683 O O . ASN A 1 206 ? 38.715 -1.606 7.335 1.00 9.40 203 ASN A O 1
ATOM 1688 N N . PRO A 1 207 ? 36.674 -2.224 6.519 1.00 8.92 204 PRO A N 1
ATOM 1689 C CA . PRO A 1 207 ? 37.288 -3.233 5.596 1.00 9.90 204 PRO A CA 1
ATOM 1690 C C . PRO A 1 207 ? 38.319 -2.604 4.708 1.00 9.59 204 PRO A C 1
ATOM 1691 O O . PRO A 1 207 ? 38.073 -1.575 4.094 1.00 9.80 204 PRO A O 1
ATOM 1695 N N . LYS A 1 208 ? 39.466 -3.258 4.606 1.00 10.04 205 LYS A N 1
ATOM 1696 C CA . LYS A 1 208 ? 40.550 -2.797 3.778 1.00 9.68 205 LYS A CA 1
ATOM 1697 C C . LYS A 1 208 ? 40.952 -1.350 4.023 1.00 10.13 205 LYS A C 1
ATOM 1698 O O . LYS A 1 208 ? 41.528 -0.662 3.128 1.00 12.02 205 LYS A O 1
ATOM 1704 N N . ASN A 1 209 ? 40.661 -0.845 5.246 1.00 9.48 206 ASN A N 1
ATOM 1705 C CA . ASN A 1 209 ? 40.944 0.557 5.513 1.00 10.90 206 ASN A CA 1
ATOM 1706 C C . ASN A 1 209 ? 40.282 1.502 4.506 1.00 9.66 206 ASN A C 1
ATOM 1707 O O . ASN A 1 209 ? 40.908 2.542 4.139 1.00 10.30 206 ASN A O 1
ATOM 1712 N N . ILE A 1 210 ? 39.039 1.202 4.140 1.00 9.54 207 ILE A N 1
ATOM 1713 C CA . ILE A 1 210 ? 38.281 2.151 3.305 1.00 10.81 207 ILE A CA 1
ATOM 1714 C C . ILE A 1 210 ? 38.145 3.531 3.924 1.00 11.12 207 ILE A C 1
ATOM 1715 O O . ILE A 1 210 ? 37.914 4.482 3.217 1.00 12.78 207 ILE A O 1
ATOM 1720 N N . LEU A 1 211 ? 38.223 3.669 5.259 1.00 8.86 208 LEU A N 1
ATOM 1721 C CA . LEU A 1 211 ? 38.110 4.960 5.831 1.00 9.03 208 LEU A CA 1
ATOM 1722 C C . LEU A 1 211 ? 39.404 5.770 5.642 1.00 9.16 208 LEU A C 1
ATOM 1723 O O . LEU A 1 211 ? 39.420 6.988 5.857 1.00 10.30 208 LEU A O 1
ATOM 1728 N N . GLY A 1 212 ? 40.521 5.121 5.251 1.00 9.59 209 GLY A N 1
ATOM 1729 C CA . GLY A 1 212 ? 41.790 5.823 5.031 1.00 11.22 209 GLY A CA 1
ATOM 1730 C C . GLY A 1 212 ? 42.476 6.356 6.242 1.00 9.87 209 GLY A C 1
ATOM 1731 O O . GLY A 1 212 ? 42.993 7.494 6.238 1.00 13.48 209 GLY A O 1
ATOM 1732 N N . LEU A 1 213 ? 42.448 5.558 7.308 1.00 11.51 210 LEU A N 1
ATOM 1733 C CA . LEU A 1 213 ? 42.988 5.967 8.571 1.00 10.73 210 LEU A CA 1
ATOM 1734 C C . LEU A 1 213 ? 44.399 5.458 8.790 1.00 13.30 210 LEU A C 1
ATOM 1735 O O . LEU A 1 213 ? 44.798 4.391 8.328 1.00 15.31 210 LEU A O 1
ATOM 1740 N N . ASN A 1 214 ? 45.158 6.222 9.555 1.00 13.73 211 ASN A N 1
ATOM 1741 C CA . ASN A 1 214 ? 46.544 5.838 9.907 1.00 15.03 211 ASN A CA 1
ATOM 1742 C C . ASN A 1 214 ? 46.912 6.579 11.196 1.00 17.29 211 ASN A C 1
ATOM 1743 O O . ASN A 1 214 ? 46.117 7.363 11.719 1.00 15.65 211 ASN A O 1
ATOM 1748 N N . GLU A 1 215 ? 48.087 6.291 11.786 1.00 19.32 212 GLU A N 1
ATOM 1749 C CA . GLU A 1 215 ? 48.412 6.881 13.084 1.00 20.45 212 GLU A CA 1
ATOM 1750 C C . GLU A 1 215 ? 48.562 8.427 12.964 1.00 19.50 212 GLU A C 1
ATOM 1751 O O . GLU A 1 215 ? 48.414 9.103 13.992 1.00 19.76 212 GLU A O 1
ATOM 1757 N N . ARG A 1 216 ? 48.835 8.964 11.776 1.00 18.95 213 ARG A N 1
ATOM 1758 C CA . ARG A 1 216 ? 48.924 10.424 11.474 1.00 20.11 213 ARG A CA 1
ATOM 1759 C C . ARG A 1 216 ? 47.592 11.186 11.454 1.00 17.97 213 ARG A C 1
ATOM 1760 O O . ARG A 1 216 ? 47.554 12.410 11.752 1.00 19.11 213 ARG A O 1
ATOM 1768 N N . ASN A 1 217 ? 46.496 10.498 11.136 1.00 13.70 214 ASN A N 1
ATOM 1769 C CA . ASN A 1 217 ? 45.212 11.181 11.132 1.00 11.53 214 ASN A CA 1
ATOM 1770 C C . ASN A 1 217 ? 44.187 10.617 12.125 1.00 11.56 214 ASN A C 1
ATOM 1771 O O . ASN A 1 217 ? 43.070 11.123 12.172 1.00 11.69 214 ASN A O 1
ATOM 1776 N N . ILE A 1 218 ? 44.553 9.598 12.941 1.00 10.99 215 ILE A N 1
ATOM 1777 C CA . ILE A 1 218 ? 43.520 8.995 13.744 1.00 12.19 215 ILE A CA 1
ATOM 1778 C C . ILE A 1 218 ? 42.991 9.956 14.841 1.00 12.78 215 ILE A C 1
ATOM 1779 O O . ILE A 1 218 ? 41.818 9.881 15.173 1.00 11.21 215 ILE A O 1
ATOM 1784 N N . GLU A 1 219 ? 43.832 10.873 15.348 1.00 12.11 216 GLU A N 1
ATOM 1785 C CA . GLU A 1 219 ? 43.321 11.835 16.281 1.00 12.97 216 GLU A CA 1
ATOM 1786 C C . GLU A 1 219 ? 42.402 12.877 15.625 1.00 11.13 216 GLU A C 1
ATOM 1787 O O . GLU A 1 219 ? 41.338 13.261 16.169 1.00 12.39 216 GLU A O 1
ATOM 1793 N N . SER A 1 220 ? 42.795 13.344 14.424 1.00 10.97 217 SER A N 1
ATOM 1794 C CA . SER A 1 220 ? 41.973 14.287 13.709 1.00 11.81 217 SER A CA 1
ATOM 1795 C C . SER A 1 220 ? 40.578 13.809 13.422 1.00 10.01 217 SER A C 1
ATOM 1796 O O . SER A 1 220 ? 39.634 14.636 13.399 1.00 11.31 217 SER A O 1
ATOM 1799 N N . VAL A 1 221 ? 40.414 12.488 13.257 1.00 10.25 218 VAL A N 1
ATOM 1800 C CA . VAL A 1 221 ? 39.064 12.006 12.982 1.00 8.85 218 VAL A CA 1
ATOM 1801 C C . VAL A 1 221 ? 38.355 11.515 14.230 1.00 10.04 218 VAL A C 1
ATOM 1802 O O . VAL A 1 221 ? 37.282 10.927 14.138 1.00 9.96 218 VAL A O 1
ATOM 1806 N N . SER A 1 222 ? 38.971 11.729 15.419 1.00 9.20 219 SER A N 1
ATOM 1807 C CA . SER A 1 222 ? 38.339 11.260 16.667 1.00 10.33 219 SER A CA 1
ATOM 1808 C C . SER A 1 222 ? 37.950 12.400 17.626 1.00 10.61 219 SER A C 1
ATOM 1809 O O . SER A 1 222 ? 38.796 12.800 18.400 1.00 10.03 219 SER A O 1
ATOM 1812 N N . PRO A 1 223 ? 36.706 12.917 17.546 1.00 8.79 220 PRO A N 1
ATOM 1813 C CA . PRO A 1 223 ? 36.268 14.000 18.448 1.00 9.91 220 PRO A CA 1
ATOM 1814 C C . PRO A 1 223 ? 36.551 13.732 19.933 1.00 8.97 220 PRO A C 1
ATOM 1815 O O . PRO A 1 223 ? 36.773 14.694 20.661 1.00 9.67 220 PRO A O 1
ATOM 1819 N N . MET A 1 224 ? 36.610 12.475 20.357 1.00 9.14 221 MET A N 1
ATOM 1820 C CA . MET A 1 224 ? 36.947 12.159 21.762 1.00 10.11 221 MET A CA 1
ATOM 1821 C C . MET A 1 224 ? 38.308 12.740 22.153 1.00 9.72 221 MET A C 1
ATOM 1822 O O . MET A 1 224 ? 38.471 13.125 23.346 1.00 10.37 221 MET A O 1
ATOM 1827 N N . LEU A 1 225 ? 39.192 12.901 21.199 1.00 9.56 222 LEU A N 1
ATOM 1828 C CA . LEU A 1 225 ? 40.606 13.158 21.521 1.00 10.07 222 LEU A CA 1
ATOM 1829 C C . LEU A 1 225 ? 41.007 14.559 21.228 1.00 11.04 222 LEU A C 1
ATOM 1830 O O . LEU A 1 225 ? 42.189 14.906 21.470 1.00 15.09 222 LEU A O 1
ATOM 1835 N N . TRP A 1 226 ? 40.057 15.403 20.802 1.00 10.60 223 TRP A N 1
ATOM 1836 C CA . TRP A 1 226 ? 40.412 16.776 20.431 1.00 10.79 223 TRP A CA 1
ATOM 1837 C C . TRP A 1 226 ? 40.649 17.670 21.629 1.00 11.93 223 TRP A C 1
ATOM 1838 O O . TRP A 1 226 ? 40.056 17.478 22.674 1.00 13.42 223 TRP A O 1
ATOM 1849 N N . GLU A 1 227 ? 41.485 18.702 21.432 1.00 13.52 224 GLU A N 1
ATOM 1850 C CA . GLU A 1 227 ? 41.753 19.684 22.487 1.00 14.97 224 GLU A CA 1
ATOM 1851 C C . GLU A 1 227 ? 40.811 20.838 22.183 1.00 15.23 224 GLU A C 1
ATOM 1852 O O . GLU A 1 227 ? 41.172 21.808 21.505 1.00 16.48 224 GLU A O 1
ATOM 1858 N N . TYR A 1 228 ? 39.608 20.785 22.745 1.00 14.00 225 TYR A N 1
ATOM 1859 C CA . TYR A 1 228 ? 38.577 21.776 22.471 1.00 14.68 225 TYR A CA 1
ATOM 1860 C C . TYR A 1 228 ? 39.041 23.149 22.966 1.00 15.46 225 TYR A C 1
ATOM 1861 O O . TYR A 1 228 ? 39.663 23.245 24.012 1.00 17.60 225 TYR A O 1
ATOM 1870 N N . THR A 1 229 ? 38.757 24.181 22.202 1.00 14.03 226 THR A N 1
ATOM 1871 C CA . THR A 1 229 ? 39.109 25.566 22.607 1.00 16.84 226 THR A CA 1
ATOM 1872 C C . THR A 1 229 ? 37.968 26.519 22.266 1.00 15.82 226 THR A C 1
ATOM 1873 O O . THR A 1 229 ? 37.042 26.173 21.518 1.00 14.66 226 THR A O 1
ATOM 1877 N N . ASP A 1 230 ? 38.051 27.752 22.830 1.00 16.93 227 ASP A N 1
ATOM 1878 C CA . ASP A 1 230 ? 37.047 28.804 22.561 1.00 19.02 227 ASP A CA 1
ATOM 1879 C C . ASP A 1 230 ? 35.658 28.296 22.929 1.00 16.79 227 ASP A C 1
ATOM 1880 O O . ASP A 1 230 ? 34.651 28.594 22.281 1.00 17.96 227 ASP A O 1
ATOM 1885 N N . VAL A 1 231 ? 35.584 27.599 24.044 1.00 15.59 228 VAL A N 1
ATOM 1886 C CA . VAL A 1 231 ? 34.368 26.904 24.467 1.00 16.90 228 VAL A CA 1
ATOM 1887 C C . VAL A 1 231 ? 33.272 27.950 24.805 1.00 18.01 228 VAL A C 1
ATOM 1888 O O . VAL A 1 231 ? 32.089 27.660 24.656 1.00 17.04 228 VAL A O 1
ATOM 1892 N N . THR A 1 232 ? 33.654 29.145 25.270 1.00 18.79 229 THR A N 1
ATOM 1893 C CA . THR A 1 232 ? 32.608 30.104 25.675 1.00 20.11 229 THR A CA 1
ATOM 1894 C C . THR A 1 232 ? 31.733 30.613 24.530 1.00 19.24 229 THR A C 1
ATOM 1895 O O . THR A 1 232 ? 30.616 31.033 24.755 1.00 20.46 229 THR A O 1
ATOM 1899 N N . VAL A 1 233 ? 32.166 30.515 23.269 1.00 18.51 230 VAL A N 1
ATOM 1900 C CA . VAL A 1 233 ? 31.283 30.973 22.193 1.00 18.36 230 VAL A CA 1
ATOM 1901 C C . VAL A 1 233 ? 30.046 30.075 22.113 1.00 17.50 230 VAL A C 1
ATOM 1902 O O . VAL A 1 233 ? 29.058 30.419 21.436 1.00 19.85 230 VAL A O 1
ATOM 1906 N N . TRP A 1 234 ? 30.146 28.880 22.722 1.00 15.50 231 TRP A N 1
ATOM 1907 C CA . TRP A 1 234 ? 29.051 27.937 22.688 1.00 14.77 231 TRP A CA 1
ATOM 1908 C C . TRP A 1 234 ? 28.194 27.946 23.903 1.00 14.29 231 TRP A C 1
ATOM 1909 O O . TRP A 1 234 ? 27.316 27.118 24.045 1.00 14.56 231 TRP A O 1
ATOM 1920 N N . ASN A 1 235 ? 28.423 28.935 24.790 1.00 15.41 232 ASN A N 1
ATOM 1921 C CA . ASN A 1 235 ? 27.862 28.813 26.124 1.00 16.21 232 ASN A CA 1
ATOM 1922 C C . ASN A 1 235 ? 26.320 28.955 26.163 1.00 17.34 232 ASN A C 1
ATOM 1923 O O . ASN A 1 235 ? 25.740 28.544 27.168 1.00 21.55 232 ASN A O 1
ATOM 1928 N N . SER A 1 236 ? 25.686 29.505 25.132 1.00 16.50 233 SER A N 1
ATOM 1929 C CA . SER A 1 236 ? 24.216 29.589 25.025 1.00 19.41 233 SER A CA 1
ATOM 1930 C C . SER A 1 236 ? 23.632 28.284 24.445 1.00 19.01 233 SER A C 1
ATOM 1931 O O . SER A 1 236 ? 22.459 28.048 24.596 1.00 21.73 233 SER A O 1
ATOM 1934 N N . THR A 1 237 ? 24.466 27.423 23.826 1.00 15.66 234 THR A N 1
ATOM 1935 C CA . THR A 1 237 ? 23.959 26.259 23.096 1.00 14.72 234 THR A CA 1
ATOM 1936 C C . THR A 1 237 ? 23.817 25.042 24.011 1.00 13.06 234 THR A C 1
ATOM 1937 O O . THR A 1 237 ? 24.787 24.680 24.715 1.00 14.59 234 THR A O 1
ATOM 1941 N N . LYS A 1 238 ? 22.627 24.406 23.974 1.00 11.66 235 LYS A N 1
ATOM 1942 C CA . LYS A 1 238 ? 22.392 23.209 24.759 1.00 11.81 235 LYS A CA 1
ATOM 1943 C C . LYS A 1 238 ? 22.941 22.006 24.003 1.00 13.18 235 LYS A C 1
ATOM 1944 O O . LYS A 1 238 ? 22.583 21.809 22.839 1.00 14.21 235 LYS A O 1
ATOM 1950 N N . ILE A 1 239 ? 23.718 21.172 24.678 1.00 11.69 236 ILE A N 1
ATOM 1951 C CA . ILE A 1 239 ? 24.339 19.966 24.012 1.00 11.82 236 ILE A CA 1
ATOM 1952 C C . ILE A 1 239 ? 23.823 18.733 24.719 1.00 13.27 236 ILE A C 1
ATOM 1953 O O . ILE A 1 239 ? 23.946 18.572 25.988 1.00 12.44 236 ILE A O 1
ATOM 1958 N N . TYR A 1 240 ? 23.257 17.845 23.924 1.00 11.68 237 TYR A N 1
ATOM 1959 C CA . TYR A 1 240 ? 22.634 16.617 24.493 1.00 11.43 237 TYR A CA 1
ATOM 1960 C C . TYR A 1 240 ? 23.366 15.439 23.926 1.00 11.13 237 TYR A C 1
ATOM 1961 O O . TYR A 1 240 ? 23.286 15.210 22.721 1.00 12.62 237 TYR A O 1
ATOM 1970 N N . VAL A 1 241 ? 24.083 14.659 24.739 1.00 9.23 238 VAL A N 1
ATOM 1971 C CA . VAL A 1 241 ? 24.773 13.435 24.287 1.00 11.27 238 VAL A CA 1
ATOM 1972 C C . VAL A 1 241 ? 23.865 12.301 24.762 1.00 11.70 238 VAL A C 1
ATOM 1973 O O . VAL A 1 241 ? 23.502 12.253 25.956 1.00 12.69 238 VAL A O 1
ATOM 1977 N N . VAL A 1 242 ? 23.382 11.500 23.856 1.00 8.80 239 VAL A N 1
ATOM 1978 C CA . VAL A 1 242 ? 22.333 10.495 24.117 1.00 9.73 239 VAL A CA 1
ATOM 1979 C C . VAL A 1 242 ? 22.869 9.121 23.695 1.00 10.78 239 VAL A C 1
ATOM 1980 O O . VAL A 1 242 ? 23.430 8.990 22.615 1.00 10.23 239 VAL A O 1
ATOM 1984 N N . ALA A 1 243 ? 22.745 8.113 24.539 1.00 10.71 240 ALA A N 1
ATOM 1985 C CA . ALA A 1 243 ? 22.925 6.727 24.179 1.00 9.22 240 ALA A CA 1
ATOM 1986 C C . ALA A 1 243 ? 21.649 5.915 24.382 1.00 7.21 240 ALA A C 1
ATOM 1987 O O . ALA A 1 243 ? 20.680 6.434 25.079 1.00 11.48 240 ALA A O 1
ATOM 1989 N N . ALA A 1 244 ? 21.517 4.769 23.704 1.00 8.73 241 ALA A N 1
ATOM 1990 C CA . ALA A 1 244 ? 20.381 3.863 23.872 1.00 9.43 241 ALA A CA 1
ATOM 1991 C C . ALA A 1 244 ? 20.728 2.800 24.894 1.00 9.92 241 ALA A C 1
ATOM 1992 O O . ALA A 1 244 ? 21.794 2.236 24.868 1.00 9.92 241 ALA A O 1
ATOM 1994 N N . GLU A 1 245 ? 19.757 2.476 25.770 1.00 10.04 242 GLU A N 1
ATOM 1995 C CA . GLU A 1 245 ? 19.998 1.397 26.776 1.00 12.15 242 GLU A CA 1
ATOM 1996 C C . GLU A 1 245 ? 20.422 0.109 26.145 1.00 12.29 242 GLU A C 1
ATOM 1997 O O . GLU A 1 245 ? 21.335 -0.555 26.707 1.00 13.51 242 GLU A O 1
ATOM 2003 N N . HIS A 1 246 ? 19.774 -0.295 25.052 1.00 12.43 243 HIS A N 1
ATOM 2004 C CA . HIS A 1 246 ? 20.063 -1.592 24.408 1.00 14.36 243 HIS A CA 1
ATOM 2005 C C . HIS A 1 246 ? 21.010 -1.367 23.240 1.00 16.39 243 HIS A C 1
ATOM 2006 O O . HIS A 1 246 ? 20.629 -1.578 22.068 1.00 20.09 243 HIS A O 1
ATOM 2013 N N . ASP A 1 247 ? 22.077 -0.656 23.535 1.00 15.24 244 ASP A N 1
ATOM 2014 C CA . ASP A 1 247 ? 23.255 -0.576 22.651 1.00 12.30 244 ASP A CA 1
ATOM 2015 C C . ASP A 1 247 ? 24.395 -1.360 23.261 1.00 12.01 244 ASP A C 1
ATOM 2016 O O . ASP A 1 247 ? 24.341 -1.802 24.436 1.00 12.49 244 ASP A O 1
ATOM 2021 N N . SER A 1 248 ? 25.470 -1.561 22.507 1.00 8.63 245 SER A N 1
ATOM 2022 C CA . SER A 1 248 ? 26.615 -2.253 23.106 1.00 7.88 245 SER A CA 1
ATOM 2023 C C . SER A 1 248 ? 27.231 -1.389 24.228 1.00 8.62 245 SER A C 1
ATOM 2024 O O . SER A 1 248 ? 27.092 -0.146 24.250 1.00 9.33 245 SER A O 1
ATOM 2027 N N . THR A 1 249 ? 27.960 -2.069 25.157 1.00 9.11 246 THR A N 1
ATOM 2028 C CA . THR A 1 249 ? 28.607 -1.348 26.204 1.00 8.64 246 THR A CA 1
ATOM 2029 C C . THR A 1 249 ? 29.604 -0.355 25.572 1.00 8.30 246 THR A C 1
ATOM 2030 O O . THR A 1 249 ? 29.699 0.794 26.075 1.00 8.33 246 THR A O 1
ATOM 2034 N N . THR A 1 250 ? 30.323 -0.761 24.488 1.00 7.75 247 THR A N 1
ATOM 2035 C CA . THR A 1 250 ? 31.270 0.192 23.880 1.00 6.74 247 THR A CA 1
ATOM 2036 C C . THR A 1 250 ? 30.554 1.459 23.399 1.00 7.57 247 THR A C 1
ATOM 2037 O O . THR A 1 250 ? 31.042 2.560 23.635 1.00 8.14 247 THR A O 1
ATOM 2041 N N . PHE A 1 251 ? 29.402 1.275 22.735 1.00 8.06 248 PHE A N 1
ATOM 2042 C CA . PHE A 1 251 ? 28.652 2.496 22.308 1.00 9.49 248 PHE A CA 1
ATOM 2043 C C . PHE A 1 251 ? 28.165 3.335 23.454 1.00 8.95 248 PHE A C 1
ATOM 2044 O O . PHE A 1 251 ? 28.282 4.574 23.405 1.00 9.29 248 PHE A O 1
ATOM 2052 N N . ILE A 1 252 ? 27.608 2.679 24.500 1.00 7.79 249 ILE A N 1
ATOM 2053 C CA . ILE A 1 252 ? 27.112 3.486 25.608 1.00 8.32 249 ILE A CA 1
ATOM 2054 C C . ILE A 1 252 ? 28.265 4.236 26.269 1.00 8.34 249 ILE A C 1
ATOM 2055 O O . ILE A 1 252 ? 28.177 5.445 26.536 1.00 8.46 249 ILE A O 1
ATOM 2060 N N . GLU A 1 253 ? 29.372 3.501 26.535 1.00 8.14 250 GLU A N 1
ATOM 2061 C CA . GLU A 1 253 ? 30.511 4.136 27.118 1.00 9.19 250 GLU A CA 1
ATOM 2062 C C . GLU A 1 253 ? 31.191 5.211 26.313 1.00 8.13 250 GLU A C 1
ATOM 2063 O O . GLU A 1 253 ? 31.694 6.225 26.836 1.00 10.59 250 GLU A O 1
ATOM 2069 N N . GLN A 1 254 ? 31.174 5.050 24.973 1.00 7.49 251 GLN A N 1
ATOM 2070 C CA . GLN A 1 254 ? 31.726 6.115 24.140 1.00 7.64 251 GLN A CA 1
ATOM 2071 C C . GLN A 1 254 ? 30.901 7.396 24.312 1.00 7.12 251 GLN A C 1
ATOM 2072 O O . GLN A 1 254 ? 31.485 8.459 24.393 1.00 8.26 251 GLN A O 1
ATOM 2078 N N . SER A 1 255 ? 29.589 7.265 24.402 1.00 8.95 252 SER A N 1
ATOM 2079 C CA . SER A 1 255 ? 28.751 8.429 24.685 1.00 7.87 252 SER A CA 1
ATOM 2080 C C . SER A 1 255 ? 28.982 8.993 26.111 1.00 10.40 252 SER A C 1
ATOM 2081 O O . SER A 1 255 ? 29.094 10.194 26.273 1.00 12.43 252 SER A O 1
ATOM 2084 N N . ARG A 1 256 ? 29.071 8.128 27.120 1.00 9.27 253 ARG A N 1
ATOM 2085 C CA . ARG A 1 256 ? 29.336 8.662 28.473 1.00 10.44 253 ARG A CA 1
ATOM 2086 C C . ARG A 1 256 ? 30.669 9.399 28.525 1.00 10.81 253 ARG A C 1
ATOM 2087 O O . ARG A 1 256 ? 30.763 10.533 29.031 1.00 10.82 253 ARG A O 1
ATOM 2095 N N . HIS A 1 257 ? 31.685 8.806 27.919 1.00 9.75 254 HIS A N 1
ATOM 2096 C CA . HIS A 1 257 ? 32.999 9.395 27.872 1.00 10.84 254 HIS A CA 1
ATOM 2097 C C . HIS A 1 257 ? 32.986 10.732 27.073 1.00 10.90 254 HIS A C 1
ATOM 2098 O O . HIS A 1 257 ? 33.646 11.723 27.484 1.00 13.01 254 HIS A O 1
ATOM 2105 N N . TYR A 1 258 ? 32.263 10.796 25.950 1.00 9.93 255 TYR A N 1
ATOM 2106 C CA . TYR A 1 258 ? 32.279 12.029 25.207 1.00 10.21 255 TYR A CA 1
ATOM 2107 C C . TYR A 1 258 ? 31.522 13.132 25.934 1.00 10.55 255 TYR A C 1
ATOM 2108 O O . TYR A 1 258 ? 31.981 14.249 25.947 1.00 10.59 255 TYR A O 1
ATOM 2117 N N . ALA A 1 259 ? 30.401 12.791 26.543 1.00 10.85 256 ALA A N 1
ATOM 2118 C CA . ALA A 1 259 ? 29.697 13.793 27.342 1.00 11.02 256 ALA A CA 1
ATOM 2119 C C . ALA A 1 259 ? 30.638 14.255 28.440 1.00 12.12 256 ALA A C 1
ATOM 2120 O O . ALA A 1 259 ? 30.661 15.476 28.736 1.00 12.26 256 ALA A O 1
ATOM 2122 N N . ASP A 1 260 ? 31.435 13.370 29.030 1.00 11.77 257 ASP A N 1
ATOM 2123 C CA . ASP A 1 260 ? 32.291 13.823 30.117 1.00 13.95 257 ASP A CA 1
ATOM 2124 C C . ASP A 1 260 ? 33.415 14.715 29.598 1.00 13.04 257 ASP A C 1
ATOM 2125 O O . ASP A 1 260 ? 33.777 15.708 30.246 1.00 13.60 257 ASP A O 1
ATOM 2130 N N . VAL A 1 261 ? 33.950 14.458 28.399 1.00 11.39 258 VAL A N 1
ATOM 2131 C CA . VAL A 1 261 ? 35.005 15.327 27.802 1.00 11.51 258 VAL A CA 1
ATOM 2132 C C . VAL A 1 261 ? 34.414 16.705 27.544 1.00 14.47 258 VAL A C 1
ATOM 2133 O O . VAL A 1 261 ? 35.040 17.742 27.909 1.00 14.08 258 VAL A O 1
ATOM 2137 N N . LEU A 1 262 ? 33.208 16.797 26.986 1.00 11.66 259 LEU A N 1
ATOM 2138 C CA . LEU A 1 262 ? 32.587 18.134 26.712 1.00 12.96 259 LEU A CA 1
ATOM 2139 C C . LEU A 1 262 ? 32.263 18.878 28.014 1.00 13.35 259 LEU A C 1
ATOM 2140 O O . LEU A 1 262 ? 32.554 20.060 28.119 1.00 13.04 259 LEU A O 1
ATOM 2145 N N . ARG A 1 263 ? 31.758 18.165 29.008 1.00 12.64 260 ARG A N 1
ATOM 2146 C CA . ARG A 1 263 ? 31.377 18.834 30.296 1.00 14.55 260 ARG A CA 1
ATOM 2147 C C . ARG A 1 263 ? 32.663 19.365 30.948 1.00 15.55 260 ARG A C 1
ATOM 2148 O O . ARG A 1 263 ? 32.711 20.523 31.414 1.00 15.02 260 ARG A O 1
ATOM 2156 N N . LYS A 1 264 ? 33.706 18.554 31.010 1.00 14.43 261 LYS A N 1
ATOM 2157 C CA . LYS A 1 264 ? 35.002 18.984 31.570 1.00 15.32 261 LYS A CA 1
ATOM 2158 C C . LYS A 1 264 ? 35.583 20.191 30.906 1.00 15.32 261 LYS A C 1
ATOM 2159 O O . LYS A 1 264 ? 36.179 21.042 31.599 1.00 16.15 261 LYS A O 1
ATOM 2165 N N . LYS A 1 265 ? 35.418 20.318 29.594 1.00 15.48 262 LYS A N 1
ATOM 2166 C CA . LYS A 1 265 ? 35.904 21.447 28.843 1.00 16.16 262 LYS A CA 1
ATOM 2167 C C . LYS A 1 265 ? 35.038 22.679 29.080 1.00 17.15 262 LYS A C 1
ATOM 2168 O O . LYS A 1 265 ? 35.481 23.793 28.781 1.00 19.22 262 LYS A O 1
ATOM 2174 N N . GLY A 1 266 ? 33.840 22.507 29.599 1.00 16.40 263 GLY A N 1
ATOM 2175 C CA . GLY A 1 266 ? 32.968 23.627 29.938 1.00 16.07 263 GLY A CA 1
ATOM 2176 C C . GLY A 1 266 ? 31.754 23.850 29.067 1.00 15.67 263 GLY A C 1
ATOM 2177 O O . GLY A 1 266 ? 30.968 24.847 29.272 1.00 17.53 263 GLY A O 1
ATOM 2178 N N . TYR A 1 267 ? 31.495 22.924 28.137 1.00 13.59 264 TYR A N 1
ATOM 2179 C CA . TYR A 1 267 ? 30.282 23.007 27.386 1.00 13.69 264 TYR A CA 1
ATOM 2180 C C . TYR A 1 267 ? 29.016 22.717 28.210 1.00 12.65 264 TYR A C 1
ATOM 2181 O O . TYR A 1 267 ? 29.113 22.042 29.249 1.00 14.94 264 TYR A O 1
ATOM 2190 N N . LYS A 1 268 ? 27.885 23.225 27.758 1.00 13.12 265 LYS A N 1
ATOM 2191 C CA . LYS A 1 268 ? 26.568 23.044 28.430 1.00 12.75 265 LYS A CA 1
ATOM 2192 C C . LYS A 1 268 ? 25.987 21.679 27.968 1.00 12.74 265 LYS A C 1
ATOM 2193 O O . LYS A 1 268 ? 24.945 21.606 27.257 1.00 14.71 265 LYS A O 1
ATOM 2199 N N . ALA A 1 269 ? 26.647 20.603 28.407 1.00 13.17 266 ALA A N 1
ATOM 2200 C CA . ALA A 1 269 ? 26.414 19.255 27.854 1.00 12.82 266 ALA A CA 1
ATOM 2201 C C . ALA A 1 269 ? 25.875 18.345 28.901 1.00 14.02 266 ALA A C 1
ATOM 2202 O O . ALA A 1 269 ? 26.334 18.401 30.040 1.00 16.29 266 ALA A O 1
ATOM 2204 N N . SER A 1 270 ? 24.963 17.468 28.506 1.00 13.13 267 SER A N 1
ATOM 2205 C CA . SER A 1 270 ? 24.434 16.431 29.396 1.00 13.63 267 SER A CA 1
ATOM 2206 C C . SER A 1 270 ? 24.542 15.082 28.719 1.00 14.52 267 SER A C 1
ATOM 2207 O O . SER A 1 270 ? 24.635 14.985 27.472 1.00 14.28 267 SER A O 1
ATOM 2210 N N . PHE A 1 271 ? 24.556 14.049 29.552 1.00 12.17 268 PHE A N 1
ATOM 2211 C CA . PHE A 1 271 ? 24.403 12.656 29.134 1.00 12.12 268 PHE A CA 1
ATOM 2212 C C . PHE A 1 271 ? 23.027 12.116 29.477 1.00 12.99 268 PHE A C 1
ATOM 2213 O O . PHE A 1 271 ? 22.565 12.244 30.655 1.00 14.17 268 PHE A O 1
ATOM 2221 N N . THR A 1 272 ? 22.385 11.404 28.545 1.00 11.05 269 THR A N 1
ATOM 2222 C CA . THR A 1 272 ? 21.105 10.737 28.741 1.00 12.70 269 THR A CA 1
ATOM 2223 C C . THR A 1 272 ? 21.171 9.346 28.222 1.00 14.21 269 THR A C 1
ATOM 2224 O O . THR A 1 272 ? 21.506 9.143 27.042 1.00 12.99 269 THR A O 1
ATOM 2228 N N . LEU A 1 273 ? 20.860 8.335 29.036 1.00 12.27 270 LEU A N 1
ATOM 2229 C CA . LEU A 1 273 ? 20.674 6.955 28.550 1.00 13.17 270 LEU A CA 1
ATOM 2230 C C . LEU A 1 273 ? 19.202 6.711 28.351 1.00 12.61 270 LEU A C 1
ATOM 2231 O O . LEU A 1 273 ? 18.397 6.751 29.312 1.00 14.54 270 LEU A O 1
ATOM 2236 N N . PHE A 1 274 ? 18.792 6.469 27.109 1.00 12.37 271 PHE A N 1
ATOM 2237 C CA . PHE A 1 274 ? 17.401 6.315 26.834 1.00 13.13 271 PHE A CA 1
ATOM 2238 C C . PHE A 1 274 ? 16.884 4.943 27.099 1.00 12.73 271 PHE A C 1
ATOM 2239 O O . PHE A 1 274 ? 17.134 3.970 26.400 1.00 12.26 271 PHE A O 1
ATOM 2247 N N . LYS A 1 275 ? 16.090 4.815 28.170 1.00 14.16 272 LYS A N 1
ATOM 2248 C CA . LYS A 1 275 ? 15.562 3.513 28.579 1.00 14.70 272 LYS A CA 1
ATOM 2249 C C . LYS A 1 275 ? 14.714 2.775 27.564 1.00 13.36 272 LYS A C 1
ATOM 2250 O O . LYS A 1 275 ? 13.851 3.414 26.952 1.00 13.03 272 LYS A O 1
ATOM 2256 N N . GLY A 1 276 ? 15.007 1.504 27.341 1.00 13.00 273 GLY A N 1
ATOM 2257 C CA . GLY A 1 276 ? 14.214 0.650 26.509 1.00 11.17 273 GLY A CA 1
ATOM 2258 C C . GLY A 1 276 ? 14.414 0.745 25.003 1.00 9.51 273 GLY A C 1
ATOM 2259 O O . GLY A 1 276 ? 13.817 -0.006 24.238 1.00 13.11 273 GLY A O 1
ATOM 2260 N N . TYR A 1 277 ? 15.242 1.720 24.634 1.00 10.81 274 TYR A N 1
ATOM 2261 C CA . TYR A 1 277 ? 15.508 1.884 23.162 1.00 10.69 274 TYR A CA 1
ATOM 2262 C C . TYR A 1 277 ? 16.784 1.170 22.746 1.00 9.87 274 TYR A C 1
ATOM 2263 O O . TYR A 1 277 ? 17.720 0.978 23.566 1.00 10.05 274 TYR A O 1
ATOM 2272 N N . ASP A 1 278 ? 16.795 0.756 21.475 1.00 10.76 275 ASP A N 1
ATOM 2273 C CA . ASP A 1 278 ? 18.038 0.304 20.820 1.00 10.03 275 ASP A CA 1
ATOM 2274 C C . ASP A 1 278 ? 18.534 1.437 19.893 1.00 9.34 275 ASP A C 1
ATOM 2275 O O . ASP A 1 278 ? 17.947 2.480 19.793 1.00 11.21 275 ASP A O 1
ATOM 2280 N N . HIS A 1 279 ? 19.610 1.137 19.192 1.00 9.73 276 HIS A N 1
ATOM 2281 C CA . HIS A 1 279 ? 20.319 2.117 18.399 1.00 10.23 276 HIS A CA 1
ATOM 2282 C C . HIS A 1 279 ? 19.457 2.487 17.197 1.00 8.45 276 HIS A C 1
ATOM 2283 O O . HIS A 1 279 ? 19.768 3.505 16.582 1.00 11.00 276 HIS A O 1
ATOM 2290 N N . PHE A 1 280 ? 18.469 1.673 16.844 1.00 9.16 277 PHE A N 1
ATOM 2291 C CA . PHE A 1 280 ? 17.683 1.862 15.607 1.00 9.41 277 PHE A CA 1
ATOM 2292 C C . PHE A 1 280 ? 16.306 2.425 15.883 1.00 11.63 277 PHE A C 1
ATOM 2293 O O . PHE A 1 280 ? 15.896 3.394 15.216 1.00 9.95 277 PHE A O 1
ATOM 2301 N N . ASP A 1 281 ? 15.593 1.917 16.885 1.00 9.69 278 ASP A N 1
ATOM 2302 C CA . ASP A 1 281 ? 14.273 2.469 17.131 1.00 10.27 278 ASP A CA 1
ATOM 2303 C C . ASP A 1 281 ? 14.338 3.824 17.825 1.00 9.19 278 ASP A C 1
ATOM 2304 O O . ASP A 1 281 ? 13.313 4.545 17.790 1.00 10.77 278 ASP A O 1
ATOM 2309 N N . ILE A 1 282 ? 15.502 4.224 18.329 1.00 8.92 279 ILE A N 1
ATOM 2310 C CA . ILE A 1 282 ? 15.655 5.622 18.805 1.00 9.36 279 ILE A CA 1
ATOM 2311 C C . ILE A 1 282 ? 15.490 6.612 17.592 1.00 10.62 279 ILE A C 1
ATOM 2312 O O . ILE A 1 282 ? 15.009 7.738 17.810 1.00 10.94 279 ILE A O 1
ATOM 2317 N N . ILE A 1 283 ? 15.704 6.157 16.338 1.00 10.04 280 ILE A N 1
ATOM 2318 C CA . ILE A 1 283 ? 15.318 6.933 15.166 1.00 9.18 280 ILE A CA 1
ATOM 2319 C C . ILE A 1 283 ? 13.959 6.545 14.623 1.00 8.99 280 ILE A C 1
ATOM 2320 O O . ILE A 1 283 ? 13.143 7.434 14.294 1.00 8.81 280 ILE A O 1
ATOM 2325 N N . GLU A 1 284 ? 13.630 5.253 14.607 1.00 8.99 281 GLU A N 1
ATOM 2326 C CA . GLU A 1 284 ? 12.314 4.876 14.033 1.00 9.76 281 GLU A CA 1
ATOM 2327 C C . GLU A 1 284 ? 11.153 5.577 14.745 1.00 9.81 281 GLU A C 1
ATOM 2328 O O . GLU A 1 284 ? 10.195 6.081 14.088 1.00 10.56 281 GLU A O 1
ATOM 2334 N N . GLU A 1 285 ? 11.236 5.675 16.063 1.00 10.33 282 GLU A N 1
ATOM 2335 C CA . GLU A 1 285 ? 10.105 6.274 16.808 1.00 10.47 282 GLU A CA 1
ATOM 2336 C C . GLU A 1 285 ? 10.065 7.769 16.723 1.00 9.65 282 GLU A C 1
ATOM 2337 O O . GLU A 1 285 ? 9.074 8.384 17.192 1.00 10.85 282 GLU A O 1
ATOM 2343 N N . THR A 1 286 ? 11.054 8.434 16.064 1.00 9.56 283 THR A N 1
ATOM 2344 C CA . THR A 1 286 ? 10.931 9.884 15.855 1.00 9.08 283 THR A CA 1
ATOM 2345 C C . THR A 1 286 ? 9.824 10.223 14.814 1.00 9.61 283 THR A C 1
ATOM 2346 O O . THR A 1 286 ? 9.428 11.396 14.740 1.00 9.87 283 THR A O 1
ATOM 2350 N N . ALA A 1 287 ? 9.257 9.226 14.120 1.00 10.09 284 ALA A N 1
ATOM 2351 C CA . ALA A 1 287 ? 8.114 9.473 13.189 1.00 10.07 284 ALA A CA 1
ATOM 2352 C C . ALA A 1 287 ? 6.812 9.521 13.927 1.00 11.26 284 ALA A C 1
ATOM 2353 O O . ALA A 1 287 ? 5.762 9.839 13.341 1.00 12.59 284 ALA A O 1
ATOM 2355 N N . ILE A 1 288 ? 6.822 9.163 15.242 1.00 10.61 285 ILE A N 1
ATOM 2356 C CA . ILE A 1 288 ? 5.573 9.077 16.024 1.00 11.86 285 ILE A CA 1
ATOM 2357 C C . ILE A 1 288 ? 5.591 10.239 17.014 1.00 12.21 285 ILE A C 1
ATOM 2358 O O . ILE A 1 288 ? 6.426 10.289 17.913 1.00 13.73 285 ILE A O 1
ATOM 2363 N N . ASP A 1 289 ? 4.651 11.188 16.838 1.00 14.09 286 ASP A N 1
ATOM 2364 C CA . ASP A 1 289 ? 4.752 12.437 17.564 1.00 12.82 286 ASP A CA 1
ATOM 2365 C C . ASP A 1 289 ? 4.819 12.304 19.103 1.00 12.15 286 ASP A C 1
ATOM 2366 O O . ASP A 1 289 ? 5.478 13.105 19.783 1.00 13.75 286 ASP A O 1
ATOM 2371 N N . ASP A 1 290 ? 4.093 11.323 19.620 1.00 14.07 287 ASP A N 1
ATOM 2372 C CA . ASP A 1 290 ? 4.027 11.155 21.066 1.00 14.27 287 ASP A CA 1
ATOM 2373 C C . ASP A 1 290 ? 4.982 10.123 21.654 1.00 14.97 287 ASP A C 1
ATOM 2374 O O . ASP A 1 290 ? 4.841 9.698 22.812 1.00 13.85 287 ASP A O 1
ATOM 2379 N N . SER A 1 291 ? 5.934 9.634 20.853 1.00 11.94 288 SER A N 1
ATOM 2380 C CA . SER A 1 291 ? 6.899 8.693 21.411 1.00 11.33 288 SER A CA 1
ATOM 2381 C C . SER A 1 291 ? 7.820 9.375 22.442 1.00 11.07 288 SER A C 1
ATOM 2382 O O . SER A 1 291 ? 7.911 10.580 22.522 1.00 11.84 288 SER A O 1
ATOM 2385 N N . ASP A 1 292 ? 8.509 8.556 23.233 1.00 10.50 289 ASP A N 1
ATOM 2386 C CA . ASP A 1 292 ? 9.425 9.110 24.214 1.00 10.78 289 ASP A CA 1
ATOM 2387 C C . ASP A 1 292 ? 10.525 9.956 23.539 1.00 11.76 289 ASP A C 1
ATOM 2388 O O . ASP A 1 292 ? 10.812 11.063 23.977 1.00 11.02 289 ASP A O 1
ATOM 2393 N N . VAL A 1 293 ? 11.106 9.419 22.446 1.00 9.49 290 VAL A N 1
ATOM 2394 C CA . VAL A 1 293 ? 12.158 10.206 21.769 1.00 9.60 290 VAL A CA 1
ATOM 2395 C C . VAL A 1 293 ? 11.598 11.480 21.117 1.00 8.81 290 VAL A C 1
ATOM 2396 O O . VAL A 1 293 ? 12.274 12.532 21.213 1.00 8.93 290 VAL A O 1
ATOM 2400 N N . SER A 1 294 ? 10.408 11.359 20.525 1.00 9.38 291 SER A N 1
ATOM 2401 C CA . SER A 1 294 ? 9.827 12.591 19.939 1.00 9.66 291 SER A CA 1
ATOM 2402 C C . SER A 1 294 ? 9.543 13.673 20.955 1.00 11.20 291 SER A C 1
ATOM 2403 O O . SER A 1 294 ? 9.787 14.891 20.704 1.00 11.77 291 SER A O 1
ATOM 2406 N N . ARG A 1 295 ? 9.057 13.240 22.143 1.00 11.02 292 ARG A N 1
ATOM 2407 C CA . ARG A 1 295 ? 8.827 14.181 23.200 1.00 11.90 292 ARG A CA 1
ATOM 2408 C C . ARG A 1 295 ? 10.063 14.795 23.813 1.00 10.59 292 ARG A C 1
ATOM 2409 O O . ARG A 1 295 ? 10.063 15.920 24.243 1.00 12.34 292 ARG A O 1
ATOM 2417 N N . PHE A 1 296 ? 11.177 14.011 23.843 1.00 9.81 293 PHE A N 1
ATOM 2418 C CA . PHE A 1 296 ? 12.433 14.544 24.276 1.00 9.84 293 PHE A CA 1
ATOM 2419 C C . PHE A 1 296 ? 12.857 15.680 23.345 1.00 10.23 293 PHE A C 1
ATOM 2420 O O . PHE A 1 296 ? 13.306 16.698 23.795 1.00 11.03 293 PHE A O 1
ATOM 2428 N N . LEU A 1 297 ? 12.775 15.429 22.017 1.00 11.08 294 LEU A N 1
ATOM 2429 C CA . LEU A 1 297 ? 13.090 16.489 21.041 1.00 11.29 294 LEU A CA 1
ATOM 2430 C C . LEU A 1 297 ? 12.202 17.709 21.225 1.00 12.68 294 LEU A C 1
ATOM 2431 O O . LEU A 1 297 ? 12.719 18.837 21.215 1.00 13.14 294 LEU A O 1
ATOM 2436 N N . ARG A 1 298 ? 10.909 17.479 21.464 1.00 11.70 295 ARG A N 1
ATOM 2437 C CA . ARG A 1 298 ? 9.962 18.619 21.640 1.00 12.04 295 ARG A CA 1
ATOM 2438 C C . ARG A 1 298 ? 10.441 19.373 22.882 1.00 12.70 295 ARG A C 1
ATOM 2439 O O . ARG A 1 298 ? 10.472 20.632 22.900 1.00 15.03 295 ARG A O 1
ATOM 2447 N N . ASN A 1 299 ? 10.833 18.646 23.948 1.00 11.82 296 ASN A N 1
ATOM 2448 C CA . ASN A 1 299 ? 11.131 19.364 25.210 1.00 13.29 296 ASN A CA 1
ATOM 2449 C C . ASN A 1 299 ? 12.389 20.260 25.116 1.00 13.92 296 ASN A C 1
ATOM 2450 O O . ASN A 1 299 ? 12.579 21.195 25.913 1.00 14.78 296 ASN A O 1
ATOM 2455 N N . ILE A 1 300 ? 13.295 19.942 24.156 1.00 11.95 297 ILE A N 1
ATOM 2456 C CA . ILE A 1 300 ? 14.489 20.767 23.956 1.00 13.30 297 ILE A CA 1
ATOM 2457 C C . ILE A 1 300 ? 14.075 22.140 23.470 1.00 14.53 297 ILE A C 1
ATOM 2458 O O . ILE A 1 300 ? 14.794 23.118 23.726 1.00 15.31 297 ILE A O 1
ATOM 2463 N N . GLU A 1 301 ? 12.941 22.197 22.754 1.00 15.88 298 GLU A N 1
ATOM 2464 C CA . GLU A 1 301 ? 12.440 23.454 22.165 1.00 16.88 298 GLU A CA 1
ATOM 2465 C C . GLU A 1 301 ? 11.820 24.412 23.175 1.00 19.34 298 GLU A C 1
ATOM 2466 O O . GLU A 1 301 ? 11.605 25.612 22.884 1.00 22.03 298 GLU A O 1
ATOM 2472 N N . ILE A 1 302 ? 11.477 23.865 24.324 1.00 20.14 299 ILE A N 1
ATOM 2473 C CA . ILE A 1 302 ? 10.760 24.705 25.257 1.00 25.29 299 ILE A CA 1
ATOM 2474 C C . ILE A 1 302 ? 11.694 25.819 25.781 1.00 26.71 299 ILE A C 1
ATOM 2475 O O . ILE A 1 302 ? 11.398 27.026 25.558 1.00 31.67 299 ILE A O 1
ATOM 2480 N N . ALA B 1 1 ? 76.855 -6.449 22.540 1.00 35.62 -2 ALA B N 1
ATOM 2481 C CA . ALA B 1 1 ? 77.551 -5.133 22.693 1.00 33.42 -2 ALA B CA 1
ATOM 2482 C C . ALA B 1 1 ? 76.637 -4.134 23.379 1.00 31.58 -2 ALA B C 1
ATOM 2483 O O . ALA B 1 1 ? 75.447 -4.018 23.030 1.00 33.18 -2 ALA B O 1
ATOM 2485 N N . GLY B 1 2 ? 77.177 -3.401 24.340 1.00 27.57 -1 GLY B N 1
ATOM 2486 C CA . GLY B 1 2 ? 76.388 -2.328 24.916 1.00 22.96 -1 GLY B CA 1
ATOM 2487 C C . GLY B 1 2 ? 75.416 -2.831 25.954 1.00 20.99 -1 GLY B C 1
ATOM 2488 O O . GLY B 1 2 ? 75.558 -3.936 26.500 1.00 21.87 -1 GLY B O 1
ATOM 2489 N N . HIS B 1 3 ? 74.398 -2.019 26.220 1.00 17.06 0 HIS B N 1
ATOM 2490 C CA . HIS B 1 3 ? 73.405 -2.331 27.266 1.00 17.40 0 HIS B CA 1
ATOM 2491 C C . HIS B 1 3 ? 72.001 -2.010 26.788 1.00 16.60 0 HIS B C 1
ATOM 2492 O O . HIS B 1 3 ? 71.832 -1.602 25.596 1.00 16.53 0 HIS B O 1
ATOM 2499 N N . MET B 1 4 ? 70.972 -2.195 27.627 1.00 16.35 1 MET B N 1
ATOM 2500 C CA . MET B 1 4 ? 69.657 -2.263 27.076 1.00 15.63 1 MET B CA 1
ATOM 2501 C C . MET B 1 4 ? 69.143 -0.989 26.341 1.00 15.05 1 MET B C 1
ATOM 2502 O O . MET B 1 4 ? 68.392 -1.100 25.360 1.00 17.03 1 MET B O 1
ATOM 2507 N N . TYR B 1 5 ? 69.495 0.198 26.830 1.00 12.38 2 TYR B N 1
ATOM 2508 C CA . TYR B 1 5 ? 69.024 1.494 26.342 1.00 12.13 2 TYR B CA 1
ATOM 2509 C C . TYR B 1 5 ? 70.149 2.270 25.701 1.00 11.78 2 TYR B C 1
ATOM 2510 O O . TYR B 1 5 ? 70.023 3.454 25.436 1.00 13.31 2 TYR B O 1
ATOM 2519 N N . ASN B 1 6 ? 71.266 1.599 25.448 1.00 11.06 3 ASN B N 1
ATOM 2520 C CA . ASN B 1 6 ? 72.402 2.272 24.818 1.00 12.09 3 ASN B CA 1
ATOM 2521 C C . ASN B 1 6 ? 73.293 1.246 24.177 1.00 12.01 3 ASN B C 1
ATOM 2522 O O . ASN B 1 6 ? 74.066 0.592 24.854 1.00 13.23 3 ASN B O 1
ATOM 2527 N N . PRO B 1 7 ? 73.215 1.084 22.829 1.00 13.71 4 PRO B N 1
ATOM 2528 C CA . PRO B 1 7 ? 73.941 -0.019 22.227 1.00 13.88 4 PRO B CA 1
ATOM 2529 C C . PRO B 1 7 ? 75.456 0.153 22.188 1.00 14.08 4 PRO B C 1
ATOM 2530 O O . PRO B 1 7 ? 76.175 -0.803 21.843 1.00 14.91 4 PRO B O 1
ATOM 2534 N N . ARG B 1 8 ? 75.904 1.362 22.474 1.00 13.14 5 ARG B N 1
ATOM 2535 C CA . ARG B 1 8 ? 77.338 1.652 22.535 1.00 12.79 5 ARG B CA 1
ATOM 2536 C C . ARG B 1 8 ? 77.812 1.989 23.954 1.00 11.44 5 ARG B C 1
ATOM 2537 O O . ARG B 1 8 ? 78.872 2.585 24.120 1.00 13.12 5 ARG B O 1
ATOM 2545 N N . CYS B 1 9 ? 77.060 1.593 24.973 1.00 11.78 6 CYS B N 1
ATOM 2546 C CA . CYS B 1 9 ? 77.513 1.898 26.301 1.00 11.34 6 CYS B CA 1
ATOM 2547 C C . CYS B 1 9 ? 78.850 1.265 26.698 1.00 11.99 6 CYS B C 1
ATOM 2548 O O . CYS B 1 9 ? 79.004 0.077 26.511 1.00 15.54 6 CYS B O 1
ATOM 2551 N N . LYS B 1 10 ? 79.703 2.113 27.232 1.00 11.85 7 LYS B N 1
ATOM 2552 C CA . LYS B 1 10 ? 81.121 1.786 27.573 1.00 13.72 7 LYS B CA 1
ATOM 2553 C C . LYS B 1 10 ? 81.237 1.640 29.087 1.00 14.37 7 LYS B C 1
ATOM 2554 O O . LYS B 1 10 ? 82.246 1.138 29.592 1.00 15.44 7 LYS B O 1
ATOM 2560 N N . ASP B 1 11 ? 80.211 2.097 29.840 1.00 12.34 8 ASP B N 1
ATOM 2561 C CA . ASP B 1 11 ? 80.308 2.152 31.312 1.00 12.47 8 ASP B CA 1
ATOM 2562 C C . ASP B 1 11 ? 78.875 2.220 31.800 1.00 9.09 8 ASP B C 1
ATOM 2563 O O . ASP B 1 11 ? 78.223 3.315 31.744 1.00 10.46 8 ASP B O 1
ATOM 2568 N N . LEU B 1 12 ? 78.333 1.051 32.242 1.00 9.69 9 LEU B N 1
ATOM 2569 C CA . LEU B 1 12 ? 76.925 1.041 32.612 1.00 10.47 9 LEU B CA 1
ATOM 2570 C C . LEU B 1 12 ? 76.618 1.905 33.854 1.00 10.18 9 LEU B C 1
ATOM 2571 O O . LEU B 1 12 ? 75.597 2.626 33.859 1.00 10.29 9 LEU B O 1
ATOM 2576 N N . ASP B 1 13 ? 77.479 1.879 34.878 1.00 9.89 10 ASP B N 1
ATOM 2577 C CA . ASP B 1 13 ? 77.268 2.729 36.033 1.00 11.28 10 ASP B CA 1
ATOM 2578 C C . ASP B 1 13 ? 77.202 4.162 35.599 1.00 11.00 10 ASP B C 1
ATOM 2579 O O . ASP B 1 13 ? 76.272 4.852 36.006 1.00 11.34 10 ASP B O 1
ATOM 2584 N N . ARG B 1 14 ? 78.141 4.625 34.736 1.00 9.89 11 ARG B N 1
ATOM 2585 C CA . ARG B 1 14 ? 78.165 6.039 34.354 1.00 10.51 11 ARG B CA 1
ATOM 2586 C C . ARG B 1 14 ? 76.896 6.366 33.570 1.00 9.99 11 ARG B C 1
ATOM 2587 O O . ARG B 1 14 ? 76.420 7.528 33.716 1.00 11.06 11 ARG B O 1
ATOM 2595 N N . ASP B 1 15 ? 76.332 5.429 32.800 1.00 8.91 12 ASP B N 1
ATOM 2596 C CA . ASP B 1 15 ? 75.091 5.749 32.066 1.00 9.30 12 ASP B CA 1
ATOM 2597 C C . ASP B 1 15 ? 73.863 5.946 32.954 1.00 9.49 12 ASP B C 1
ATOM 2598 O O . ASP B 1 15 ? 72.844 6.507 32.562 1.00 10.28 12 ASP B O 1
ATOM 2603 N N . TYR B 1 16 ? 73.964 5.454 34.193 1.00 8.97 13 TYR B N 1
ATOM 2604 C CA . TYR B 1 16 ? 72.875 5.645 35.161 1.00 8.87 13 TYR B CA 1
ATOM 2605 C C . TYR B 1 16 ? 73.134 6.753 36.124 1.00 9.95 13 TYR B C 1
ATOM 2606 O O . TYR B 1 16 ? 72.346 6.930 37.043 1.00 12.02 13 TYR B O 1
ATOM 2615 N N . PHE B 1 17 ? 74.146 7.593 35.919 1.00 10.40 14 PHE B N 1
ATOM 2616 C CA . PHE B 1 17 ? 74.402 8.779 36.758 1.00 12.75 14 PHE B CA 1
ATOM 2617 C C . PHE B 1 17 ? 74.419 10.017 35.915 1.00 13.16 14 PHE B C 1
ATOM 2618 O O . PHE B 1 17 ? 75.460 10.368 35.336 1.00 12.08 14 PHE B O 1
ATOM 2626 N N . PRO B 1 18 ? 73.262 10.706 35.873 1.00 13.68 15 PRO B N 1
ATOM 2627 C CA . PRO B 1 18 ? 73.108 11.845 34.973 1.00 13.29 15 PRO B CA 1
ATOM 2628 C C . PRO B 1 18 ? 74.132 12.926 35.199 1.00 13.49 15 PRO B C 1
ATOM 2629 O O . PRO B 1 18 ? 74.436 13.655 34.244 1.00 14.11 15 PRO B O 1
ATOM 2633 N N . SER B 1 19 ? 74.719 13.068 36.371 1.00 13.40 16 SER B N 1
ATOM 2634 C CA . SER B 1 19 ? 75.664 14.149 36.582 1.00 14.76 16 SER B CA 1
ATOM 2635 C C . SER B 1 19 ? 76.938 14.113 35.771 1.00 14.52 16 SER B C 1
ATOM 2636 O O . SER B 1 19 ? 77.605 15.152 35.665 1.00 17.08 16 SER B O 1
ATOM 2639 N N . TYR B 1 20 ? 77.237 12.945 35.168 1.00 14.39 17 TYR B N 1
ATOM 2640 C CA . TYR B 1 20 ? 78.390 12.773 34.295 1.00 14.96 17 TYR B CA 1
ATOM 2641 C C . TYR B 1 20 ? 78.145 13.257 32.881 1.00 16.08 17 TYR B C 1
ATOM 2642 O O . TYR B 1 20 ? 79.071 13.233 32.062 1.00 17.74 17 TYR B O 1
ATOM 2651 N N . HIS B 1 21 ? 76.937 13.744 32.628 1.00 13.55 18 HIS B N 1
ATOM 2652 C CA . HIS B 1 21 ? 76.487 14.015 31.244 1.00 13.84 18 HIS B CA 1
ATOM 2653 C C . HIS B 1 21 ? 76.000 15.463 31.202 1.00 18.37 18 HIS B C 1
ATOM 2654 O O . HIS B 1 21 ? 74.815 15.824 31.518 1.00 21.08 18 HIS B O 1
ATOM 2661 N N . THR B 1 22 ? 76.952 16.326 31.064 1.00 20.01 19 THR B N 1
ATOM 2662 C CA . THR B 1 22 ? 76.626 17.744 31.102 1.00 19.65 19 THR B CA 1
ATOM 2663 C C . THR B 1 22 ? 77.580 18.445 30.172 1.00 20.34 19 THR B C 1
ATOM 2664 O O . THR B 1 22 ? 78.628 17.871 29.819 1.00 20.75 19 THR B O 1
ATOM 2668 N N . THR B 1 23 ? 77.220 19.646 29.762 1.00 18.05 20 THR B N 1
ATOM 2669 C CA . THR B 1 23 ? 78.205 20.482 29.045 1.00 19.01 20 THR B CA 1
ATOM 2670 C C . THR B 1 23 ? 78.731 21.530 29.990 1.00 19.94 20 THR B C 1
ATOM 2671 O O . THR B 1 23 ? 79.598 22.339 29.635 1.00 22.56 20 THR B O 1
ATOM 2675 N N . ARG B 1 24 ? 78.195 21.570 31.187 1.00 19.81 21 ARG B N 1
ATOM 2676 C CA . ARG B 1 24 ? 78.590 22.604 32.145 1.00 19.00 21 ARG B CA 1
ATOM 2677 C C . ARG B 1 24 ? 79.789 22.219 32.966 1.00 20.90 21 ARG B C 1
ATOM 2678 O O . ARG B 1 24 ? 80.130 21.046 33.059 1.00 21.50 21 ARG B O 1
ATOM 2686 N N . PHE B 1 25 ? 80.419 23.225 33.601 1.00 22.40 22 PHE B N 1
ATOM 2687 C CA . PHE B 1 25 ? 81.543 22.992 34.532 1.00 23.42 22 PHE B CA 1
ATOM 2688 C C . PHE B 1 25 ? 82.801 22.299 33.941 1.00 25.09 22 PHE B C 1
ATOM 2689 O O . PHE B 1 25 ? 83.495 21.557 34.640 1.00 26.55 22 PHE B O 1
ATOM 2697 N N . GLN B 1 26 ? 83.058 22.525 32.659 1.00 27.14 23 GLN B N 1
ATOM 2698 C CA . GLN B 1 26 ? 84.105 21.736 32.001 1.00 29.99 23 GLN B CA 1
ATOM 2699 C C . GLN B 1 26 ? 85.532 22.197 32.425 1.00 32.08 23 GLN B C 1
ATOM 2700 O O . GLN B 1 26 ? 86.514 21.463 32.258 1.00 33.24 23 GLN B O 1
ATOM 2706 N N . ASP B 1 27 ? 85.619 23.398 32.993 1.00 34.02 24 ASP B N 1
ATOM 2707 C CA . ASP B 1 27 ? 86.870 23.878 33.581 1.00 36.15 24 ASP B CA 1
ATOM 2708 C C . ASP B 1 27 ? 87.162 23.317 34.995 1.00 36.38 24 ASP B C 1
ATOM 2709 O O . ASP B 1 27 ? 88.205 23.637 35.602 1.00 36.75 24 ASP B O 1
ATOM 2714 N N . GLN B 1 28 ? 86.272 22.463 35.513 1.00 35.36 25 GLN B N 1
ATOM 2715 C CA . GLN B 1 28 ? 86.467 21.861 36.850 1.00 34.97 25 GLN B CA 1
ATOM 2716 C C . GLN B 1 28 ? 87.181 20.490 36.855 1.00 34.33 25 GLN B C 1
ATOM 2717 O O . GLN B 1 28 ? 87.051 19.719 35.903 1.00 34.70 25 GLN B O 1
ATOM 2723 N N . PRO B 1 29 ? 87.947 20.176 37.927 1.00 34.06 26 PRO B N 1
ATOM 2724 C CA . PRO B 1 29 ? 88.583 18.849 38.034 1.00 33.60 26 PRO B CA 1
ATOM 2725 C C . PRO B 1 29 ? 87.582 17.699 37.841 1.00 32.81 26 PRO B C 1
ATOM 2726 O O . PRO B 1 29 ? 87.836 16.749 37.085 1.00 32.71 26 PRO B O 1
ATOM 2730 N N . GLU B 1 30 ? 86.455 17.761 38.546 1.00 31.69 27 GLU B N 1
ATOM 2731 C CA . GLU B 1 30 ? 85.428 16.722 38.425 1.00 30.88 27 GLU B CA 1
ATOM 2732 C C . GLU B 1 30 ? 84.119 17.424 38.126 1.00 29.66 27 GLU B C 1
ATOM 2733 O O . GLU B 1 30 ? 83.408 17.803 39.070 1.00 29.00 27 GLU B O 1
ATOM 2739 N N . PRO B 1 31 ? 83.822 17.631 36.829 1.00 27.08 28 PRO B N 1
ATOM 2740 C CA . PRO B 1 31 ? 82.599 18.391 36.448 1.00 26.63 28 PRO B CA 1
ATOM 2741 C C . PRO B 1 31 ? 81.309 17.739 36.966 1.00 26.47 28 PRO B C 1
ATOM 2742 O O . PRO B 1 31 ? 80.371 18.480 37.314 1.00 24.87 28 PRO B O 1
ATOM 2746 N N . ASN B 1 32 ? 81.249 16.409 37.052 1.00 25.60 29 ASN B N 1
ATOM 2747 C CA . ASN B 1 32 ? 80.122 15.770 37.696 1.00 27.18 29 ASN B CA 1
ATOM 2748 C C . ASN B 1 32 ? 79.816 16.303 39.114 1.00 26.56 29 ASN B C 1
ATOM 2749 O O . ASN B 1 32 ? 78.643 16.546 39.439 1.00 23.78 29 ASN B O 1
ATOM 2754 N N . LEU B 1 33 ? 80.849 16.457 39.954 1.00 25.88 30 LEU B N 1
ATOM 2755 C CA . LEU B 1 33 ? 80.707 16.972 41.328 1.00 25.85 30 LEU B CA 1
ATOM 2756 C C . LEU B 1 33 ? 80.401 18.480 41.326 1.00 23.27 30 LEU B C 1
ATOM 2757 O O . LEU B 1 33 ? 79.647 18.952 42.150 1.00 22.23 30 LEU B O 1
ATOM 2762 N N . ALA B 1 34 ? 80.929 19.222 40.357 1.00 22.63 31 ALA B N 1
ATOM 2763 C CA . ALA B 1 34 ? 80.578 20.650 40.215 1.00 23.42 31 ALA B CA 1
ATOM 2764 C C . ALA B 1 34 ? 79.087 20.815 39.876 1.00 22.32 31 ALA B C 1
ATOM 2765 O O . ALA B 1 34 ? 78.388 21.716 40.447 1.00 22.06 31 ALA B O 1
ATOM 2767 N N . VAL B 1 35 ? 78.585 19.949 38.986 1.00 21.62 32 VAL B N 1
ATOM 2768 C CA . VAL B 1 35 ? 77.133 19.936 38.661 1.00 20.52 32 VAL B CA 1
ATOM 2769 C C . VAL B 1 35 ? 76.331 19.747 39.929 1.00 19.02 32 VAL B C 1
ATOM 2770 O O . VAL B 1 35 ? 75.348 20.461 40.171 1.00 16.50 32 VAL B O 1
ATOM 2774 N N . LEU B 1 36 ? 76.712 18.784 40.749 1.00 18.43 33 LEU B N 1
ATOM 2775 C CA . LEU B 1 36 ? 75.934 18.414 41.908 1.00 17.65 33 LEU B CA 1
ATOM 2776 C C . LEU B 1 36 ? 75.972 19.455 43.028 1.00 19.25 33 LEU B C 1
ATOM 2777 O O . LEU B 1 36 ? 74.952 19.783 43.661 1.00 18.29 33 LEU B O 1
ATOM 2782 N N . GLU B 1 37 ? 77.170 19.928 43.295 1.00 19.82 34 GLU B N 1
ATOM 2783 C CA . GLU B 1 37 ? 77.382 21.031 44.241 1.00 21.61 34 GLU B CA 1
ATOM 2784 C C . GLU B 1 37 ? 76.498 22.211 43.905 1.00 18.38 34 GLU B C 1
ATOM 2785 O O . GLU B 1 37 ? 75.862 22.784 44.788 1.00 19.05 34 GLU B O 1
ATOM 2791 N N . HIS B 1 38 ? 76.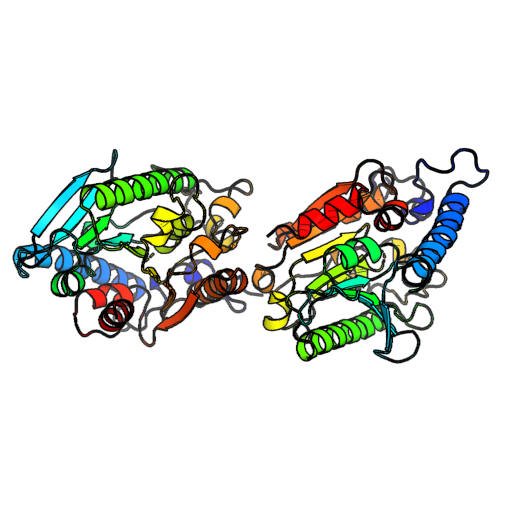549 22.582 42.648 1.00 17.44 35 HIS B N 1
ATOM 2792 C CA . HIS B 1 38 ? 75.839 23.730 42.160 1.00 16.77 35 HIS B CA 1
ATOM 2793 C C . HIS B 1 38 ? 74.331 23.503 42.312 1.00 15.73 35 HIS B C 1
ATOM 2794 O O . HIS B 1 38 ? 73.588 24.427 42.753 1.00 14.26 35 HIS B O 1
ATOM 2801 N N . PHE B 1 39 ? 73.860 22.303 41.983 1.00 15.34 36 PHE B N 1
ATOM 2802 C CA . PHE B 1 39 ? 72.455 22.027 42.109 1.00 13.24 36 PHE B CA 1
ATOM 2803 C C . PHE B 1 39 ? 71.942 22.202 43.536 1.00 12.14 36 PHE B C 1
ATOM 2804 O O . PHE B 1 39 ? 70.873 22.816 43.749 1.00 12.36 36 PHE B O 1
ATOM 2812 N N . VAL B 1 40 ? 72.641 21.610 44.508 1.00 15.10 37 VAL B N 1
ATOM 2813 C CA . VAL B 1 40 ? 72.213 21.707 45.887 1.00 17.91 37 VAL B CA 1
ATOM 2814 C C . VAL B 1 40 ? 72.201 23.184 46.338 1.00 16.95 37 VAL B C 1
ATOM 2815 O O . VAL B 1 40 ? 71.195 23.639 46.945 1.00 17.66 37 VAL B O 1
ATOM 2819 N N . ARG B 1 41 ? 73.267 23.913 46.000 1.00 17.40 38 ARG B N 1
ATOM 2820 C CA . ARG B 1 41 ? 73.389 25.316 46.454 1.00 16.99 38 ARG B CA 1
ATOM 2821 C C . ARG B 1 41 ? 72.272 26.149 45.849 1.00 15.28 38 ARG B C 1
ATOM 2822 O O . ARG B 1 41 ? 71.577 26.901 46.587 1.00 14.64 38 ARG B O 1
ATOM 2830 N N . VAL B 1 42 ? 72.089 26.063 44.543 1.00 13.45 39 VAL B N 1
ATOM 2831 C CA . VAL B 1 42 ? 71.149 26.948 43.869 1.00 14.18 39 VAL B CA 1
ATOM 2832 C C . VAL B 1 42 ? 69.718 26.552 44.194 1.00 13.89 39 VAL B C 1
ATOM 2833 O O . VAL B 1 42 ? 68.889 27.444 44.392 1.00 13.62 39 VAL B O 1
ATOM 2837 N N . THR B 1 43 ? 69.394 25.266 44.252 1.00 12.57 40 THR B N 1
ATOM 2838 C CA . THR B 1 43 ? 68.015 24.968 44.607 1.00 12.10 40 THR B CA 1
ATOM 2839 C C . THR B 1 43 ? 67.663 25.340 46.066 1.00 11.61 40 THR B C 1
ATOM 2840 O O . THR B 1 43 ? 66.535 25.821 46.333 1.00 12.84 40 THR B O 1
ATOM 2844 N N . LYS B 1 44 ? 68.608 25.171 46.996 1.00 12.78 41 LYS B N 1
ATOM 2845 C CA . LYS B 1 44 ? 68.284 25.649 48.345 1.00 14.17 41 LYS B CA 1
ATOM 2846 C C . LYS B 1 44 ? 68.087 27.152 48.432 1.00 14.42 41 LYS B C 1
ATOM 2847 O O . LYS B 1 44 ? 67.174 27.583 49.139 1.00 13.65 41 LYS B O 1
ATOM 2853 N N . GLN B 1 45 ? 68.923 27.910 47.713 1.00 14.41 42 GLN B N 1
ATOM 2854 C CA . GLN B 1 45 ? 68.750 29.353 47.583 1.00 14.28 42 GLN B CA 1
ATOM 2855 C C . GLN B 1 45 ? 67.358 29.663 46.997 1.00 13.57 42 GLN B C 1
ATOM 2856 O O . GLN B 1 45 ? 66.649 30.496 47.541 1.00 15.40 42 GLN B O 1
ATOM 2862 N N . HIS B 1 46 ? 66.927 28.974 45.928 1.00 13.64 43 HIS B N 1
ATOM 2863 C CA . HIS B 1 46 ? 65.578 29.204 45.357 1.00 12.94 43 HIS B CA 1
ATOM 2864 C C . HIS B 1 46 ? 64.490 29.029 46.433 1.00 12.24 43 HIS B C 1
ATOM 2865 O O . HIS B 1 46 ? 63.516 29.795 46.496 1.00 14.37 43 HIS B O 1
ATOM 2872 N N . GLY B 1 47 ? 64.612 27.990 47.229 1.00 12.23 44 GLY B N 1
ATOM 2873 C CA . GLY B 1 47 ? 63.607 27.712 48.254 1.00 12.06 44 GLY B CA 1
ATOM 2874 C C . GLY B 1 47 ? 63.522 28.862 49.281 1.00 13.96 44 GLY B C 1
ATOM 2875 O O . GLY B 1 47 ? 62.413 29.318 49.576 1.00 15.43 44 GLY B O 1
ATOM 2876 N N . ARG B 1 48 ? 64.675 29.322 49.749 1.00 14.87 45 ARG B N 1
ATOM 2877 C CA . ARG B 1 48 ? 64.708 30.489 50.659 1.00 15.88 45 ARG B CA 1
ATOM 2878 C C . ARG B 1 48 ? 64.134 31.777 50.014 1.00 14.70 45 ARG B C 1
ATOM 2879 O O . ARG B 1 48 ? 63.360 32.533 50.625 1.00 16.49 45 ARG B O 1
ATOM 2887 N N . GLU B 1 49 ? 64.399 32.001 48.725 1.00 12.72 46 GLU B N 1
ATOM 2888 C CA . GLU B 1 49 ? 63.975 33.217 48.030 1.00 13.27 46 GLU B CA 1
ATOM 2889 C C . GLU B 1 49 ? 62.447 33.355 47.882 1.00 14.38 46 GLU B C 1
ATOM 2890 O O . GLU B 1 49 ? 61.880 34.446 47.797 1.00 14.89 46 GLU B O 1
ATOM 2896 N N . LEU B 1 50 ? 61.731 32.227 47.872 1.00 13.36 47 LEU B N 1
ATOM 2897 C CA . LEU B 1 50 ? 60.271 32.270 47.729 1.00 13.50 47 LEU B CA 1
ATOM 2898 C C . LEU B 1 50 ? 59.667 33.149 48.833 1.00 13.48 47 LEU B C 1
ATOM 2899 O O . LEU B 1 50 ? 58.854 33.993 48.517 1.00 14.68 47 LEU B O 1
ATOM 2904 N N . THR B 1 51 ? 60.072 32.873 50.082 1.00 15.42 48 THR B N 1
ATOM 2905 C CA . THR B 1 51 ? 59.542 33.672 51.174 1.00 17.60 48 THR B CA 1
ATOM 2906 C C . THR B 1 51 ? 60.403 34.906 51.445 1.00 19.98 48 THR B C 1
ATOM 2907 O O . THR B 1 51 ? 59.827 35.969 51.826 1.00 20.95 48 THR B O 1
ATOM 2911 N N . GLU B 1 52 ? 61.729 34.829 51.251 1.00 18.40 49 GLU B N 1
ATOM 2912 C CA . GLU B 1 52 ? 62.616 36.014 51.602 1.00 20.19 49 GLU B CA 1
ATOM 2913 C C . GLU B 1 52 ? 62.543 37.163 50.624 1.00 22.38 49 GLU B C 1
ATOM 2914 O O . GLU B 1 52 ? 62.701 38.361 51.013 1.00 23.83 49 GLU B O 1
ATOM 2920 N N . LYS B 1 53 ? 62.313 36.867 49.348 1.00 19.90 50 LYS B N 1
ATOM 2921 C CA . LYS B 1 53 ? 62.373 37.866 48.314 1.00 20.46 50 LYS B CA 1
ATOM 2922 C C . LYS B 1 53 ? 61.083 37.981 47.531 1.00 19.35 50 LYS B C 1
ATOM 2923 O O . LYS B 1 53 ? 60.768 39.055 46.964 1.00 20.26 50 LYS B O 1
ATOM 2929 N N . GLN B 1 54 ? 60.389 36.856 47.343 1.00 17.36 51 GLN B N 1
ATOM 2930 C CA . GLN B 1 54 ? 59.376 36.848 46.280 1.00 16.39 51 GLN B CA 1
ATOM 2931 C C . GLN B 1 54 ? 57.915 37.016 46.760 1.00 15.01 51 GLN B C 1
ATOM 2932 O O . GLN B 1 54 ? 56.994 36.963 45.967 1.00 16.52 51 GLN B O 1
ATOM 2938 N N . GLY B 1 55 ? 57.724 37.171 48.068 1.00 15.11 52 GLY B N 1
ATOM 2939 C CA . GLY B 1 55 ? 56.376 37.489 48.581 1.00 15.59 52 GLY B CA 1
ATOM 2940 C C . GLY B 1 55 ? 55.433 36.323 48.469 1.00 14.58 52 GLY B C 1
ATOM 2941 O O . GLY B 1 55 ? 54.252 36.555 48.302 1.00 15.40 52 GLY B O 1
ATOM 2942 N N . ILE B 1 56 ? 56.006 35.096 48.545 1.00 13.30 53 ILE B N 1
ATOM 2943 C CA . ILE B 1 56 ? 55.204 33.903 48.466 1.00 12.07 53 ILE B CA 1
ATOM 2944 C C . ILE B 1 56 ? 54.908 33.352 49.846 1.00 11.66 53 ILE B C 1
ATOM 2945 O O . ILE B 1 56 ? 55.793 33.359 50.711 1.00 14.74 53 ILE B O 1
ATOM 2950 N N . THR B 1 57 ? 53.684 32.876 50.043 1.00 11.00 54 THR B N 1
ATOM 2951 C CA . THR B 1 57 ? 53.207 32.279 51.298 1.00 12.73 54 THR B CA 1
ATOM 2952 C C . THR B 1 57 ? 53.389 30.777 51.254 1.00 13.04 54 THR B C 1
ATOM 2953 O O . THR B 1 57 ? 53.176 30.140 50.181 1.00 10.90 54 THR B O 1
ATOM 2957 N N . VAL B 1 58 ? 53.727 30.135 52.395 1.00 11.98 55 VAL B N 1
ATOM 2958 C CA . VAL B 1 58 ? 53.817 28.668 52.438 1.00 13.58 55 VAL B CA 1
ATOM 2959 C C . VAL B 1 58 ? 53.014 28.122 53.616 1.00 13.94 55 VAL B C 1
ATOM 2960 O O . VAL B 1 58 ? 52.996 28.756 54.739 1.00 15.46 55 VAL B O 1
ATOM 2964 N N . ASP B 1 59 ? 52.264 27.061 53.385 1.00 13.37 56 ASP B N 1
ATOM 2965 C CA . ASP B 1 59 ? 51.623 26.263 54.452 1.00 12.03 56 ASP B CA 1
ATOM 2966 C C . ASP B 1 59 ? 52.457 24.984 54.561 1.00 13.61 56 ASP B C 1
ATOM 2967 O O . ASP B 1 59 ? 52.568 24.179 53.613 1.00 12.67 56 ASP B O 1
ATOM 2972 N N . HIS B 1 60 ? 52.987 24.682 55.735 1.00 12.03 57 HIS B N 1
ATOM 2973 C CA . HIS B 1 60 ? 53.775 23.449 55.993 1.00 12.11 57 HIS B CA 1
ATOM 2974 C C . HIS B 1 60 ? 52.823 22.428 56.510 1.00 13.56 57 HIS B C 1
ATOM 2975 O O . HIS B 1 60 ? 52.291 22.545 57.670 1.00 15.66 57 HIS B O 1
ATOM 2982 N N . LEU B 1 61 ? 52.578 21.412 55.742 1.00 12.50 58 LEU B N 1
ATOM 2983 C CA . LEU B 1 61 ? 51.665 20.324 56.068 1.00 11.94 58 LEU B CA 1
ATOM 2984 C C . LEU B 1 61 ? 52.375 18.974 56.301 1.00 11.85 58 LEU B C 1
ATOM 2985 O O . LEU B 1 61 ? 53.504 18.769 55.866 1.00 12.87 58 LEU B O 1
ATOM 2990 N N . ARG B 1 62 ? 51.725 18.060 57.011 1.00 13.87 59 ARG B N 1
ATOM 2991 C CA . ARG B 1 62 ? 52.180 16.690 57.168 1.00 12.49 59 ARG B CA 1
ATOM 2992 C C . ARG B 1 62 ? 51.083 15.782 56.654 1.00 13.36 59 ARG B C 1
ATOM 2993 O O . ARG B 1 62 ? 49.904 15.899 57.028 1.00 14.14 59 ARG B O 1
ATOM 3001 N N . TYR B 1 63 ? 51.413 14.842 55.771 1.00 12.09 60 TYR B N 1
ATOM 3002 C CA . TYR B 1 63 ? 50.436 13.908 55.324 1.00 12.76 60 TYR B CA 1
ATOM 3003 C C . TYR B 1 63 ? 50.612 12.492 55.836 1.00 12.01 60 TYR B C 1
ATOM 3004 O O . TYR B 1 63 ? 49.775 11.621 55.638 1.00 13.21 60 TYR B O 1
ATOM 3013 N N . GLY B 1 64 ? 51.731 12.260 56.510 1.00 12.46 61 GLY B N 1
ATOM 3014 C CA . GLY B 1 64 ? 52.001 10.923 57.091 1.00 13.25 61 GLY B CA 1
ATOM 3015 C C . GLY B 1 64 ? 53.199 10.982 57.998 1.00 12.89 61 GLY B C 1
ATOM 3016 O O . GLY B 1 64 ? 53.759 12.013 58.243 1.00 13.50 61 GLY B O 1
ATOM 3017 N N . GLU B 1 65 ? 53.598 9.817 58.519 1.00 14.38 62 GLU B N 1
ATOM 3018 C CA . GLU B 1 65 ? 54.762 9.771 59.402 1.00 16.76 62 GLU B CA 1
ATOM 3019 C C . GLU B 1 65 ? 56.108 9.994 58.704 1.00 16.31 62 GLU B C 1
ATOM 3020 O O . GLU B 1 65 ? 56.216 9.778 57.444 1.00 15.50 62 GLU B O 1
ATOM 3026 N N . GLY B 1 66 ? 57.126 10.333 59.480 1.00 14.67 63 GLY B N 1
ATOM 3027 C CA . GLY B 1 66 ? 58.516 10.446 58.985 1.00 15.26 63 GLY B CA 1
ATOM 3028 C C . GLY B 1 66 ? 58.597 11.639 58.037 1.00 13.38 63 GLY B C 1
ATOM 3029 O O . GLY B 1 66 ? 58.199 12.757 58.362 1.00 15.66 63 GLY B O 1
ATOM 3030 N N . ARG B 1 67 ? 59.062 11.368 56.804 1.00 12.50 64 ARG B N 1
ATOM 3031 C CA . ARG B 1 67 ? 59.297 12.465 55.881 1.00 11.52 64 ARG B CA 1
ATOM 3032 C C . ARG B 1 67 ? 58.100 12.734 55.002 1.00 12.48 64 ARG B C 1
ATOM 3033 O O . ARG B 1 67 ? 58.226 13.412 53.984 1.00 11.48 64 ARG B O 1
ATOM 3041 N N . GLN B 1 68 ? 56.958 12.187 55.329 1.00 11.37 65 GLN B N 1
ATOM 3042 C CA . GLN B 1 68 ? 55.706 12.421 54.576 1.00 10.41 65 GLN B CA 1
ATOM 3043 C C . GLN B 1 68 ? 55.128 13.812 54.869 1.00 11.25 65 GLN B C 1
ATOM 3044 O O . GLN B 1 68 ? 54.101 13.988 55.568 1.00 11.48 65 GLN B O 1
ATOM 3050 N N . LEU B 1 69 ? 55.795 14.815 54.278 1.00 10.67 66 LEU B N 1
ATOM 3051 C CA . LEU B 1 69 ? 55.504 16.246 54.446 1.00 9.72 66 LEU B CA 1
ATOM 3052 C C . LEU B 1 69 ? 55.139 16.837 53.114 1.00 10.50 66 LEU B C 1
ATOM 3053 O O . LEU B 1 69 ? 55.469 16.264 52.104 1.00 10.68 66 LEU B O 1
ATOM 3058 N N . VAL B 1 70 ? 54.414 17.931 53.110 1.00 9.92 67 VAL B N 1
ATOM 3059 C CA . VAL B 1 70 ? 54.164 18.648 51.837 1.00 9.62 67 VAL B CA 1
ATOM 3060 C C . VAL B 1 70 ? 54.034 20.115 52.131 1.00 11.14 67 VAL B C 1
ATOM 3061 O O . VAL B 1 70 ? 53.344 20.511 53.103 1.00 11.71 67 VAL B O 1
ATOM 3065 N N . ASP B 1 71 ? 54.724 20.950 51.396 1.00 10.17 68 ASP B N 1
ATOM 3066 C CA . ASP B 1 71 ? 54.651 22.400 51.565 1.00 11.49 68 ASP B CA 1
ATOM 3067 C C . ASP B 1 71 ? 53.794 22.913 50.440 1.00 10.94 68 ASP B C 1
ATOM 3068 O O . ASP B 1 71 ? 54.022 22.528 49.263 1.00 11.17 68 ASP B O 1
ATOM 3073 N N . VAL B 1 72 ? 52.806 23.727 50.741 1.00 9.52 69 VAL B N 1
ATOM 3074 C CA . VAL B 1 72 ? 51.888 24.298 49.750 1.00 9.10 69 VAL B CA 1
ATOM 3075 C C . VAL B 1 72 ? 52.077 25.808 49.673 1.00 11.49 69 VAL B C 1
ATOM 3076 O O . VAL B 1 72 ? 52.023 26.560 50.674 1.00 12.05 69 VAL B O 1
ATOM 3080 N N . PHE B 1 73 ? 52.423 26.270 48.467 1.00 10.75 70 PHE B N 1
ATOM 3081 C CA . PHE B 1 73 ? 52.831 27.607 48.172 1.00 9.41 70 PHE B CA 1
ATOM 3082 C C . PHE B 1 73 ? 51.759 28.356 47.392 1.00 9.74 70 PHE B C 1
ATOM 3083 O O . PHE B 1 73 ? 51.085 27.813 46.517 1.00 9.68 70 PHE B O 1
ATOM 3091 N N . TYR B 1 74 ? 51.626 29.653 47.647 1.00 9.17 71 TYR B N 1
ATOM 3092 C CA . TYR B 1 74 ? 50.585 30.484 47.034 1.00 10.14 71 TYR B CA 1
ATOM 3093 C C . TYR B 1 74 ? 50.901 31.935 47.305 1.00 10.32 71 TYR B C 1
ATOM 3094 O O . TYR B 1 74 ? 51.926 32.243 47.925 1.00 9.68 71 TYR B O 1
ATOM 3103 N N . SER B 1 75 ? 50.073 32.825 46.764 1.00 10.35 72 SER B N 1
ATOM 3104 C CA . SER B 1 75 ? 50.263 34.274 47.043 1.00 10.20 72 SER B CA 1
ATOM 3105 C C . SER B 1 75 ? 48.930 34.896 47.412 1.00 9.95 72 SER B C 1
ATOM 3106 O O . SER B 1 75 ? 47.893 34.243 47.467 1.00 11.12 72 SER B O 1
ATOM 3109 N N . GLU B 1 76 ? 49.017 36.191 47.721 1.00 12.91 73 GLU B N 1
ATOM 3110 C CA . GLU B 1 76 ? 47.759 36.885 47.977 1.00 12.46 73 GLU B CA 1
ATOM 3111 C C . GLU B 1 76 ? 46.876 36.980 46.731 1.00 11.66 73 GLU B C 1
ATOM 3112 O O . GLU B 1 76 ? 45.705 37.357 46.837 1.00 13.37 73 GLU B O 1
ATOM 3118 N N . LYS B 1 77 ? 47.402 36.686 45.531 1.00 12.05 74 LYS B N 1
ATOM 3119 C CA . LYS B 1 77 ? 46.550 36.708 44.352 1.00 12.29 74 LYS B CA 1
ATOM 3120 C C . LYS B 1 77 ? 45.812 35.386 44.030 1.00 12.67 74 LYS B C 1
ATOM 3121 O O . LYS B 1 77 ? 45.008 35.279 43.103 1.00 13.09 74 LYS B O 1
ATOM 3127 N N . THR B 1 78 ? 46.222 34.330 44.709 1.00 12.17 75 THR B N 1
ATOM 3128 C CA . THR B 1 78 ? 45.711 32.985 44.391 1.00 11.08 75 THR B CA 1
ATOM 3129 C C . THR B 1 78 ? 44.242 32.874 44.717 1.00 12.63 75 THR B C 1
ATOM 3130 O O . THR B 1 78 ? 43.783 33.250 45.797 1.00 12.66 75 THR B O 1
ATOM 3134 N N . THR B 1 79 ? 43.455 32.337 43.792 1.00 13.46 76 THR B N 1
ATOM 3135 C CA . THR B 1 79 ? 42.005 32.180 44.052 1.00 14.76 76 THR B CA 1
ATOM 3136 C C . THR B 1 79 ? 41.675 30.964 44.900 1.00 14.37 76 THR B C 1
ATOM 3137 O O . THR B 1 79 ? 42.508 30.030 45.057 1.00 13.64 76 THR B O 1
ATOM 3141 N N . ASN B 1 80 ? 40.471 30.962 45.478 1.00 16.09 77 ASN B N 1
ATOM 3142 C CA . ASN B 1 80 ? 40.112 29.873 46.347 1.00 17.45 77 ASN B CA 1
ATOM 3143 C C . ASN B 1 80 ? 40.203 28.513 45.678 1.00 17.79 77 ASN B C 1
ATOM 3144 O O . ASN B 1 80 ? 40.756 27.559 46.305 1.00 21.05 77 ASN B O 1
ATOM 3149 N N . GLN B 1 81 ? 39.793 28.469 44.427 1.00 19.02 78 GLN B N 1
ATOM 3150 C CA . GLN B 1 81 ? 39.686 27.205 43.678 1.00 18.17 78 GLN B CA 1
ATOM 3151 C C . GLN B 1 81 ? 40.806 27.116 42.645 1.00 16.28 78 GLN B C 1
ATOM 3152 O O . GLN B 1 81 ? 40.696 26.359 41.693 1.00 16.29 78 GLN B O 1
ATOM 3158 N N . ALA B 1 82 ? 41.936 27.789 42.929 1.00 13.71 79 ALA B N 1
ATOM 3159 C CA . ALA B 1 82 ? 43.082 27.726 42.068 1.00 12.47 79 ALA B CA 1
ATOM 3160 C C . ALA B 1 82 ? 43.492 26.253 41.830 1.00 9.89 79 ALA B C 1
ATOM 3161 O O . ALA B 1 82 ? 43.391 25.462 42.733 1.00 12.41 79 ALA B O 1
ATOM 3163 N N . PRO B 1 83 ? 43.963 25.947 40.605 1.00 12.29 80 PRO B N 1
ATOM 3164 C CA . PRO B 1 83 ? 44.517 24.644 40.363 1.00 11.80 80 PRO B CA 1
ATOM 3165 C C . PRO B 1 83 ? 45.780 24.386 41.170 1.00 11.64 80 PRO B C 1
ATOM 3166 O O . PRO B 1 83 ? 46.466 25.349 41.624 1.00 11.64 80 PRO B O 1
ATOM 3170 N N . LEU B 1 84 ? 46.024 23.089 41.430 1.00 11.51 81 LEU B N 1
ATOM 3171 C CA . LEU B 1 84 ? 47.152 22.661 42.214 1.00 10.55 81 LEU B CA 1
ATOM 3172 C C . LEU B 1 84 ? 48.172 21.928 41.310 1.00 9.37 81 LEU B C 1
ATOM 3173 O O . LEU B 1 84 ? 47.836 20.958 40.653 1.00 10.62 81 LEU B O 1
ATOM 3178 N N . PHE B 1 85 ? 49.414 22.405 41.338 1.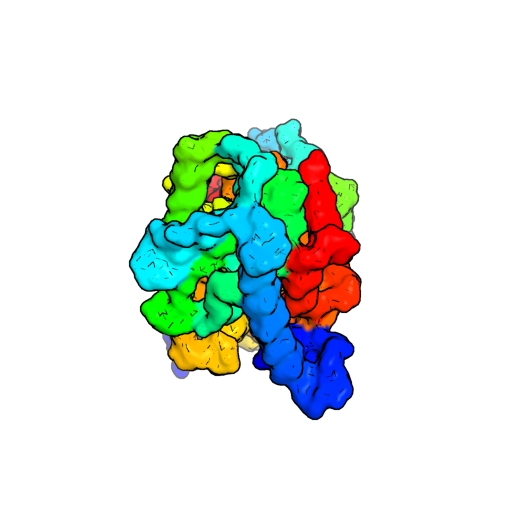00 8.98 82 PHE B N 1
ATOM 3179 C CA . PHE B 1 85 ? 50.543 21.783 40.652 1.00 7.55 82 PHE B CA 1
ATOM 3180 C C . PHE B 1 85 ? 51.311 21.038 41.714 1.00 8.66 82 PHE B C 1
ATOM 3181 O O . PHE B 1 85 ? 51.798 21.655 42.660 1.00 9.22 82 PHE B O 1
ATOM 3189 N N . VAL B 1 86 ? 51.512 19.753 41.544 1.00 8.26 83 VAL B N 1
ATOM 3190 C CA . VAL B 1 86 ? 52.147 18.874 42.554 1.00 7.47 83 VAL B CA 1
ATOM 3191 C C . VAL B 1 86 ? 53.470 18.433 42.002 1.00 9.50 83 VAL B C 1
ATOM 3192 O O . VAL B 1 86 ? 53.525 17.862 40.894 1.00 9.34 83 VAL B O 1
ATOM 3196 N N . PHE B 1 87 ? 54.562 18.727 42.705 1.00 8.88 84 PHE B N 1
ATOM 3197 C CA . PHE B 1 87 ? 55.884 18.401 42.260 1.00 8.04 84 PHE B CA 1
ATOM 3198 C C . PHE B 1 87 ? 56.479 17.299 43.082 1.00 9.00 84 PHE B C 1
ATOM 3199 O O . PHE B 1 87 ? 56.492 17.410 44.365 1.00 9.60 84 PHE B O 1
ATOM 3207 N N . VAL B 1 88 ? 56.971 16.251 42.429 1.00 7.34 85 VAL B N 1
ATOM 3208 C CA . VAL B 1 88 ? 57.547 15.061 43.120 1.00 7.90 85 VAL B CA 1
ATOM 3209 C C . VAL B 1 88 ? 59.031 14.931 42.743 1.00 7.83 85 VAL B C 1
ATOM 3210 O O . VAL B 1 88 ? 59.412 14.706 41.579 1.00 7.91 85 VAL B O 1
ATOM 3214 N N . HIS B 1 89 ? 59.912 15.181 43.707 1.00 7.62 86 HIS B N 1
ATOM 3215 C CA . HIS B 1 89 ? 61.331 15.338 43.467 1.00 7.66 86 HIS B CA 1
ATOM 3216 C C . HIS B 1 89 ? 62.024 14.003 43.205 1.00 8.30 86 HIS B C 1
ATOM 3217 O O . HIS B 1 89 ? 61.450 12.926 43.473 1.00 8.32 86 HIS B O 1
ATOM 3224 N N . GLY B 1 90 ? 63.283 14.107 42.725 1.00 8.13 87 GLY B N 1
ATOM 3225 C CA . GLY B 1 90 ? 64.121 12.986 42.445 1.00 9.29 87 GLY B CA 1
ATOM 3226 C C . GLY B 1 90 ? 65.110 12.680 43.528 1.00 8.79 87 GLY B C 1
ATOM 3227 O O . GLY B 1 90 ? 64.895 13.030 44.692 1.00 9.28 87 GLY B O 1
ATOM 3228 N N . GLY B 1 91 ? 66.185 11.989 43.157 1.00 8.64 88 GLY B N 1
ATOM 3229 C CA . GLY B 1 91 ? 67.213 11.602 44.104 1.00 8.52 88 GLY B CA 1
ATOM 3230 C C . GLY B 1 91 ? 67.433 10.102 44.204 1.00 9.05 88 GLY B C 1
ATOM 3231 O O . GLY B 1 91 ? 67.958 9.619 45.204 1.00 8.33 88 GLY B O 1
ATOM 3232 N N . TYR B 1 92 ? 67.038 9.360 43.172 1.00 8.72 89 TYR B N 1
ATOM 3233 C CA . TYR B 1 92 ? 67.234 7.921 43.168 1.00 7.68 89 TYR B CA 1
ATOM 3234 C C . TYR B 1 92 ? 66.635 7.175 44.404 1.00 7.86 89 TYR B C 1
ATOM 3235 O O . TYR B 1 92 ? 67.120 6.131 44.836 1.00 8.54 89 TYR B O 1
ATOM 3244 N N . TRP B 1 93 ? 65.526 7.721 44.903 1.00 6.60 90 TRP B N 1
ATOM 3245 C CA . TRP B 1 93 ? 64.827 7.143 46.048 1.00 8.34 90 TRP B CA 1
ATOM 3246 C C . TRP B 1 93 ? 65.707 7.116 47.277 1.00 8.07 90 TRP B C 1
ATOM 3247 O O . TRP B 1 93 ? 65.341 6.362 48.189 1.00 8.41 90 TRP B O 1
ATOM 3258 N N . GLN B 1 94 ? 66.809 7.847 47.263 1.00 7.83 91 GLN B N 1
ATOM 3259 C CA . GLN B 1 94 ? 67.745 7.706 48.358 1.00 8.13 91 GLN B CA 1
ATOM 3260 C C . GLN B 1 94 ? 68.286 9.011 48.804 1.00 8.61 91 GLN B C 1
ATOM 3261 O O . GLN B 1 94 ? 68.948 9.021 49.841 1.00 8.71 91 GLN B O 1
ATOM 3267 N N . GLU B 1 95 ? 68.014 10.137 48.176 1.00 9.20 92 GLU B N 1
ATOM 3268 C CA . GLU B 1 95 ? 68.509 11.434 48.604 1.00 9.35 92 GLU B CA 1
ATOM 3269 C C . GLU B 1 95 ? 67.540 12.519 48.111 1.00 10.45 92 GLU B C 1
ATOM 3270 O O . GLU B 1 95 ? 66.587 12.162 47.397 1.00 9.39 92 GLU B O 1
ATOM 3276 N N . MET B 1 96 ? 67.861 13.781 48.442 1.00 10.66 93 MET B N 1
ATOM 3277 C CA . MET B 1 96 ? 67.061 14.964 48.120 1.00 10.03 93 MET B CA 1
ATOM 3278 C C . MET B 1 96 ? 65.939 15.154 49.071 1.00 11.13 93 MET B C 1
ATOM 3279 O O . MET B 1 96 ? 65.416 14.171 49.643 1.00 11.44 93 MET B O 1
ATOM 3284 N N . ASP B 1 97 ? 65.500 16.379 49.266 1.00 10.94 94 ASP B N 1
ATOM 3285 C CA . ASP B 1 97 ? 64.359 16.644 50.089 1.00 9.57 94 ASP B CA 1
ATOM 3286 C C . ASP B 1 97 ? 63.624 17.889 49.604 1.00 11.26 94 ASP B C 1
ATOM 3287 O O . ASP B 1 97 ? 64.004 18.479 48.592 1.00 9.88 94 ASP B O 1
ATOM 3292 N N . MET B 1 98 ? 62.555 18.301 50.282 1.00 9.54 95 MET B N 1
ATOM 3293 C CA . MET B 1 98 ? 61.778 19.473 49.860 1.00 12.16 95 MET B CA 1
ATOM 3294 C C . MET B 1 98 ? 62.617 20.698 49.746 1.00 11.77 95 MET B C 1
ATOM 3295 O O . MET B 1 98 ? 62.302 21.517 48.863 1.00 12.42 95 MET B O 1
ATOM 3300 N N . SER B 1 99 ? 63.655 20.871 50.574 1.00 12.53 96 SER B N 1
ATOM 3301 C CA . SER B 1 99 ? 64.434 22.116 50.567 1.00 12.92 96 SER B CA 1
ATOM 3302 C C . SER B 1 99 ? 65.172 22.321 49.258 1.00 10.39 96 SER B C 1
ATOM 3303 O O . SER B 1 99 ? 65.480 23.435 48.901 1.00 13.94 96 SER B O 1
ATOM 3306 N N . MET B 1 100 ? 65.339 21.259 48.461 1.00 10.77 97 MET B N 1
ATOM 3307 C CA . MET B 1 100 ? 66.043 21.310 47.158 1.00 10.68 97 MET B CA 1
ATOM 3308 C C . MET B 1 100 ? 65.056 21.145 45.978 1.00 9.48 97 MET B C 1
ATOM 3309 O O . MET B 1 100 ? 65.527 21.007 44.835 1.00 10.66 97 MET B O 1
ATOM 3314 N N . SER B 1 101 ? 63.762 21.253 46.259 1.00 9.71 98 SER B N 1
ATOM 3315 C CA . SER B 1 101 ? 62.724 20.860 45.305 1.00 9.49 98 SER B CA 1
ATOM 3316 C C . SER B 1 101 ? 61.765 21.977 45.000 1.00 9.25 98 SER B C 1
ATOM 3317 O O . SER B 1 101 ? 60.730 21.723 44.372 1.00 10.62 98 SER B O 1
ATOM 3320 N N . CYS B 1 102 ? 62.107 23.214 45.334 1.00 9.52 99 CYS B N 1
ATOM 3321 C CA . CYS B 1 102 ? 61.132 24.334 45.182 1.00 10.45 99 CYS B CA 1
ATOM 3322 C C . CYS B 1 102 ? 61.498 25.305 44.108 1.00 9.05 99 CYS B C 1
ATOM 3323 O O . CYS B 1 102 ? 60.784 26.320 43.978 1.00 10.15 99 CYS B O 1
ATOM 3326 N N . SER B 1 103 ? 62.493 24.980 43.279 1.00 9.68 100 SER B N 1
ATOM 3327 C CA . SER B 1 103 ? 62.781 25.916 42.165 1.00 9.38 100 SER B CA 1
ATOM 3328 C C . SER B 1 103 ? 61.538 26.169 41.339 1.00 10.55 100 SER B C 1
ATOM 3329 O O . SER B 1 103 ? 61.337 27.285 40.837 1.00 10.13 100 SER B O 1
ATOM 3332 N N . ILE B 1 104 ? 60.722 25.145 41.132 1.00 9.05 101 ILE B N 1
ATOM 3333 C CA . ILE B 1 104 ? 59.607 25.262 40.133 1.00 9.89 101 ILE B CA 1
ATOM 3334 C C . ILE B 1 104 ? 58.499 26.179 40.646 1.00 9.24 101 ILE B C 1
ATOM 3335 O O . ILE B 1 104 ? 57.657 26.572 39.856 1.00 10.24 101 ILE B O 1
ATOM 3340 N N . VAL B 1 105 ? 58.486 26.500 41.954 1.00 9.85 102 VAL B N 1
ATOM 3341 C CA . VAL B 1 105 ? 57.305 27.109 42.529 1.00 9.71 102 VAL B CA 1
ATOM 3342 C C . VAL B 1 105 ? 56.990 28.562 42.011 1.00 9.36 102 VAL B C 1
ATOM 3343 O O . VAL B 1 105 ? 55.851 28.862 41.689 1.00 10.27 102 VAL B O 1
ATOM 3347 N N . GLY B 1 106 ? 58.006 29.419 41.945 1.00 10.50 103 GLY B N 1
ATOM 3348 C CA . GLY B 1 106 ? 57.745 30.863 41.790 1.00 11.09 103 GLY B CA 1
ATOM 3349 C C . GLY B 1 106 ? 56.967 31.218 40.544 1.00 9.82 103 GLY B C 1
ATOM 3350 O O . GLY B 1 106 ? 55.957 31.902 40.627 1.00 11.02 103 GLY B O 1
ATOM 3351 N N . PRO B 1 107 ? 57.399 30.754 39.350 1.00 10.32 104 PRO B N 1
ATOM 3352 C CA . PRO B 1 107 ? 56.674 31.148 38.195 1.00 9.62 104 PRO B CA 1
ATOM 3353 C C . PRO B 1 107 ? 55.212 30.616 38.148 1.00 10.02 104 PRO B C 1
ATOM 3354 O O . PRO B 1 107 ? 54.289 31.294 37.685 1.00 10.46 104 PRO B O 1
ATOM 3358 N N . LEU B 1 108 ? 55.001 29.402 38.691 1.00 9.18 105 LEU B N 1
ATOM 3359 C CA . LEU B 1 108 ? 53.693 28.832 38.746 1.00 10.08 105 LEU B CA 1
ATOM 3360 C C . LEU B 1 108 ? 52.812 29.674 39.683 1.00 9.34 105 LEU B C 1
ATOM 3361 O O . LEU B 1 108 ? 51.645 29.965 39.311 1.00 9.90 105 LEU B O 1
ATOM 3366 N N . VAL B 1 109 ? 53.335 30.084 40.829 1.00 9.58 106 VAL B N 1
ATOM 3367 C CA . VAL B 1 109 ? 52.498 30.870 41.748 1.00 11.20 106 VAL B CA 1
ATOM 3368 C C . VAL B 1 109 ? 52.170 32.209 41.102 1.00 10.82 106 VAL B C 1
ATOM 3369 O O . VAL B 1 109 ? 51.025 32.711 41.238 1.00 11.92 106 VAL B O 1
ATOM 3373 N N . ARG B 1 110 ? 53.109 32.756 40.343 1.00 11.63 107 ARG B N 1
ATOM 3374 C CA . ARG B 1 110 ? 52.836 34.042 39.624 1.00 12.38 107 ARG B CA 1
ATOM 3375 C C . ARG B 1 110 ? 51.814 33.898 38.541 1.00 14.06 107 ARG B C 1
ATOM 3376 O O . ARG B 1 110 ? 51.226 34.910 38.131 1.00 16.69 107 ARG B O 1
ATOM 3384 N N . ARG B 1 111 ? 51.552 32.667 38.098 1.00 12.63 108 ARG B N 1
ATOM 3385 C CA . ARG B 1 111 ? 50.495 32.458 37.103 1.00 14.00 108 ARG B CA 1
ATOM 3386 C C . ARG B 1 111 ? 49.191 31.986 37.711 1.00 15.10 108 ARG B C 1
ATOM 3387 O O . ARG B 1 111 ? 48.270 31.690 36.979 1.00 18.68 108 ARG B O 1
ATOM 3395 N N . GLY B 1 112 ? 49.083 31.921 39.027 1.00 11.27 109 GLY B N 1
ATOM 3396 C CA . GLY B 1 112 ? 47.796 31.620 39.662 1.00 13.17 109 GLY B CA 1
ATOM 3397 C C . GLY B 1 112 ? 47.634 30.204 40.215 1.00 12.92 109 GLY B C 1
ATOM 3398 O O . GLY B 1 112 ? 46.594 29.852 40.725 1.00 13.36 109 GLY B O 1
ATOM 3399 N N . TYR B 1 113 ? 48.696 29.384 40.137 1.00 12.16 110 TYR B N 1
ATOM 3400 C CA . TYR B 1 113 ? 48.646 28.072 40.705 1.00 11.66 110 TYR B CA 1
ATOM 3401 C C . TYR B 1 113 ? 48.931 28.091 42.213 1.00 10.27 110 TYR B C 1
ATOM 3402 O O . TYR B 1 113 ? 49.746 28.901 42.708 1.00 12.58 110 TYR B O 1
ATOM 3411 N N . ARG B 1 114 ? 48.366 27.111 42.899 1.00 9.97 111 ARG B N 1
ATOM 3412 C CA . ARG B 1 114 ? 48.913 26.707 44.192 1.00 11.40 111 ARG B CA 1
ATOM 3413 C C . ARG B 1 114 ? 49.902 25.588 43.873 1.00 11.47 111 ARG B C 1
ATOM 3414 O O . ARG B 1 114 ? 49.748 24.841 42.851 1.00 13.20 111 ARG B O 1
ATOM 3422 N N . VAL B 1 115 ? 50.969 25.516 44.607 1.00 10.17 112 VAL B N 1
ATOM 3423 C CA . VAL B 1 115 ? 52.039 24.529 44.281 1.00 9.38 112 VAL B CA 1
ATOM 3424 C C . VAL B 1 115 ? 52.352 23.692 45.464 1.00 10.24 112 VAL B C 1
ATOM 3425 O O . VAL B 1 115 ? 52.692 24.229 46.500 1.00 11.17 112 VAL B O 1
ATOM 3429 N N . ALA B 1 116 ? 52.212 22.363 45.347 1.00 9.72 113 ALA B N 1
ATOM 3430 C CA . ALA B 1 116 ? 52.515 21.449 46.460 1.00 9.03 113 ALA B CA 1
ATOM 3431 C C . ALA B 1 116 ? 53.826 20.784 46.200 1.00 9.24 113 ALA B C 1
ATOM 3432 O O . ALA B 1 116 ? 53.985 20.080 45.167 1.00 10.30 113 ALA B O 1
ATOM 3434 N N . VAL B 1 117 ? 54.838 21.045 47.012 1.00 8.80 114 VAL B N 1
ATOM 3435 C CA . VAL B 1 117 ? 56.134 20.368 46.903 1.00 8.43 114 VAL B CA 1
ATOM 3436 C C . VAL B 1 117 ? 56.211 19.334 47.981 1.00 8.71 114 VAL B C 1
ATOM 3437 O O . VAL B 1 117 ? 56.227 19.680 49.187 1.00 9.89 114 VAL B O 1
ATOM 3441 N N . MET B 1 118 ? 56.129 18.088 47.618 1.00 7.84 115 MET B N 1
ATOM 3442 C CA . MET B 1 118 ? 56.039 16.995 48.600 1.00 9.23 115 MET B CA 1
ATOM 3443 C C . MET B 1 118 ? 57.394 16.362 48.896 1.00 10.18 115 MET B C 1
ATOM 3444 O O . MET B 1 118 ? 58.409 16.517 48.194 1.00 9.35 115 MET B O 1
ATOM 3449 N N . ASP B 1 119 ? 57.410 15.653 50.022 1.00 9.04 116 ASP B N 1
ATOM 3450 C CA . ASP B 1 119 ? 58.548 14.790 50.326 1.00 9.26 116 ASP B CA 1
ATOM 3451 C C . ASP B 1 119 ? 58.059 13.408 50.652 1.00 8.45 116 ASP B C 1
ATOM 3452 O O . ASP B 1 119 ? 56.842 13.174 50.805 1.00 9.13 116 ASP B O 1
ATOM 3457 N N . TYR B 1 120 ? 59.024 12.498 50.816 1.00 8.38 117 TYR B N 1
ATOM 3458 C CA . TYR B 1 120 ? 58.734 11.067 51.040 1.00 8.80 117 TYR B CA 1
ATOM 3459 C C . TYR B 1 120 ? 59.921 10.420 51.739 1.00 7.88 117 TYR B C 1
ATOM 3460 O O . TYR B 1 120 ? 61.000 10.939 51.792 1.00 9.03 117 TYR B O 1
ATOM 3469 N N . ASN B 1 121 ? 59.592 9.341 52.415 1.00 8.92 118 ASN B N 1
ATOM 3470 C CA . ASN B 1 121 ? 60.649 8.522 53.038 1.00 9.58 118 ASN B CA 1
ATOM 3471 C C . ASN B 1 121 ? 61.551 7.907 52.014 1.00 9.03 118 ASN B C 1
ATOM 3472 O O . ASN B 1 121 ? 61.100 7.619 50.864 1.00 9.30 118 ASN B O 1
ATOM 3477 N N . LEU B 1 122 ? 62.822 7.793 52.341 1.00 9.74 119 LEU B N 1
ATOM 3478 C CA . LEU B 1 122 ? 63.816 7.278 51.402 1.00 9.25 119 LEU B CA 1
ATOM 3479 C C . LEU B 1 122 ? 64.243 5.870 51.708 1.00 8.85 119 LEU B C 1
ATOM 3480 O O . LEU B 1 122 ? 64.188 5.414 52.906 1.00 9.10 119 LEU B O 1
ATOM 3485 N N . CYS B 1 123 ? 64.767 5.180 50.716 1.00 8.31 120 CYS B N 1
ATOM 3486 C CA . CYS B 1 123 ? 65.555 3.981 50.933 1.00 8.68 120 CYS B CA 1
ATOM 3487 C C . CYS B 1 123 ? 66.890 4.379 51.537 1.00 9.30 120 CYS B C 1
ATOM 3488 O O . CYS B 1 123 ? 67.481 5.332 51.111 1.00 9.77 120 CYS B O 1
ATOM 3491 N N . PRO B 1 124 ? 67.359 3.632 52.566 1.00 9.84 121 PRO B N 1
ATOM 3492 C CA . PRO B 1 124 ? 66.959 2.300 53.040 1.00 10.79 121 PRO B CA 1
ATOM 3493 C C . PRO B 1 124 ? 65.990 2.338 54.196 1.00 9.89 121 PRO B C 1
ATOM 3494 O O . PRO B 1 124 ? 65.706 1.239 54.762 1.00 12.59 121 PRO B O 1
ATOM 3498 N N . GLN B 1 125 ? 65.451 3.471 54.613 1.00 9.95 122 GLN B N 1
ATOM 3499 C CA . GLN B 1 125 ? 64.419 3.403 55.714 1.00 9.66 122 GLN B CA 1
ATOM 3500 C C . GLN B 1 125 ? 63.205 2.602 55.244 1.00 10.02 122 GLN B C 1
ATOM 3501 O O . GLN B 1 125 ? 62.560 1.895 56.054 1.00 13.85 122 GLN B O 1
ATOM 3507 N N . VAL B 1 126 ? 62.838 2.722 53.929 1.00 9.42 123 VAL B N 1
ATOM 3508 C CA . VAL B 1 126 ? 61.814 1.908 53.251 1.00 9.42 123 VAL B CA 1
ATOM 3509 C C . VAL B 1 126 ? 62.477 1.188 52.127 1.00 8.94 123 VAL B C 1
ATOM 3510 O O . VAL B 1 126 ? 63.531 1.643 51.678 1.00 10.29 123 VAL B O 1
ATOM 3514 N N . THR B 1 127 ? 61.847 0.092 51.727 1.00 8.91 124 THR B N 1
ATOM 3515 C CA . THR B 1 127 ? 62.231 -0.521 50.457 1.00 8.81 124 THR B CA 1
ATOM 3516 C C . THR B 1 127 ? 61.556 0.288 49.354 1.00 8.00 124 THR B C 1
ATOM 3517 O O . THR B 1 127 ? 60.667 1.082 49.589 1.00 8.76 124 THR B O 1
ATOM 3521 N N . LEU B 1 128 ? 61.972 0.070 48.103 1.00 7.43 125 LEU B N 1
ATOM 3522 C CA . LEU B 1 128 ? 61.278 0.809 47.018 1.00 9.26 125 LEU B CA 1
ATOM 3523 C C . LEU B 1 128 ? 59.790 0.409 46.935 1.00 9.55 125 LEU B C 1
ATOM 3524 O O . LEU B 1 128 ? 58.949 1.322 46.712 1.00 8.93 125 LEU B O 1
ATOM 3529 N N . GLU B 1 129 ? 59.457 -0.883 47.155 1.00 8.58 126 GLU B N 1
ATOM 3530 C CA . GLU B 1 129 ? 58.024 -1.196 47.150 1.00 9.96 126 GLU B CA 1
ATOM 3531 C C . GLU B 1 129 ? 57.309 -0.505 48.272 1.00 9.74 126 GLU B C 1
ATOM 3532 O O . GLU B 1 129 ? 56.166 -0.101 48.072 1.00 10.56 126 GLU B O 1
ATOM 3538 N N . GLN B 1 130 ? 57.906 -0.483 49.478 1.00 9.24 127 GLN B N 1
ATOM 3539 C CA . GLN B 1 130 ? 57.277 0.257 50.567 1.00 9.13 127 GLN B CA 1
ATOM 3540 C C . GLN B 1 130 ? 57.105 1.734 50.261 1.00 9.91 127 GLN B C 1
ATOM 3541 O O . GLN B 1 130 ? 56.101 2.310 50.630 1.00 10.67 127 GLN B O 1
ATOM 3547 N N . LEU B 1 131 ? 58.140 2.388 49.675 1.00 8.17 128 LEU B N 1
ATOM 3548 C CA . LEU B 1 131 ? 57.975 3.752 49.254 1.00 9.07 128 LEU B CA 1
ATOM 3549 C C . LEU B 1 131 ? 56.816 3.886 48.236 1.00 10.11 128 LEU B C 1
ATOM 3550 O O . LEU B 1 131 ? 55.991 4.810 48.367 1.00 10.28 128 LEU B O 1
ATOM 3555 N N . MET B 1 132 ? 56.770 2.995 47.263 1.00 10.19 129 MET B N 1
ATOM 3556 C CA . MET B 1 132 ? 55.649 3.075 46.307 1.00 10.64 129 MET B CA 1
ATOM 3557 C C . MET B 1 132 ? 54.307 2.969 47.014 1.00 8.97 129 MET B C 1
ATOM 3558 O O . MET B 1 132 ? 53.349 3.709 46.657 1.00 8.88 129 MET B O 1
ATOM 3563 N N . THR B 1 133 ? 54.207 2.090 48.017 1.00 10.00 130 THR B N 1
ATOM 3564 C CA . THR B 1 133 ? 52.932 1.984 48.767 1.00 11.46 130 THR B CA 1
ATOM 3565 C C . THR B 1 133 ? 52.628 3.265 49.521 1.00 10.67 130 THR B C 1
ATOM 3566 O O . THR B 1 133 ? 51.509 3.754 49.522 1.00 10.91 130 THR B O 1
ATOM 3570 N N . GLN B 1 134 ? 53.640 3.891 50.149 1.00 10.19 131 GLN B N 1
ATOM 3571 C CA . GLN B 1 134 ? 53.425 5.179 50.828 1.00 9.33 131 GLN B CA 1
ATOM 3572 C C . GLN B 1 134 ? 53.103 6.308 49.813 1.00 9.86 131 GLN B C 1
ATOM 3573 O O . GLN B 1 134 ? 52.405 7.273 50.153 1.00 10.40 131 GLN B O 1
ATOM 3579 N N . PHE B 1 135 ? 53.618 6.158 48.578 1.00 9.28 132 PHE B N 1
ATOM 3580 C CA . PHE B 1 135 ? 53.301 7.163 47.573 1.00 8.99 132 PHE B CA 1
ATOM 3581 C C . PHE B 1 135 ? 51.837 7.043 47.155 1.00 9.57 132 PHE B C 1
ATOM 3582 O O . PHE B 1 135 ? 51.210 8.071 46.876 1.00 9.68 132 PHE B O 1
ATOM 3590 N N . THR B 1 136 ? 51.267 5.832 47.145 1.00 9.14 133 THR B N 1
ATOM 3591 C CA . THR B 1 136 ? 49.804 5.698 46.965 1.00 9.84 133 THR B CA 1
ATOM 3592 C C . THR B 1 136 ? 49.063 6.433 48.038 1.00 10.98 133 THR B C 1
ATOM 3593 O O . THR B 1 136 ? 48.040 7.105 47.776 1.00 11.55 133 THR B O 1
ATOM 3597 N N . HIS B 1 137 ? 49.525 6.334 49.284 1.00 10.59 134 HIS B N 1
ATOM 3598 C CA . HIS B 1 137 ? 48.889 7.098 50.319 1.00 11.87 134 HIS B CA 1
ATOM 3599 C C . HIS B 1 137 ? 49.007 8.604 50.087 1.00 11.55 134 HIS B C 1
ATOM 3600 O O . HIS B 1 137 ? 48.020 9.329 50.262 1.00 12.91 134 HIS B O 1
ATOM 3607 N N . PHE B 1 138 ? 50.146 9.085 49.596 1.00 11.52 135 PHE B N 1
ATOM 3608 C CA . PHE B 1 138 ? 50.223 10.482 49.259 1.00 10.36 135 PHE B CA 1
ATOM 3609 C C . PHE B 1 138 ? 49.191 10.896 48.174 1.00 10.92 135 PHE B C 1
ATOM 3610 O O . PHE B 1 138 ? 48.542 11.970 48.283 1.00 10.22 135 PHE B O 1
ATOM 3618 N N . LEU B 1 139 ? 49.057 10.051 47.169 1.00 9.65 136 LEU B N 1
ATOM 3619 C CA . LEU B 1 139 ? 48.110 10.340 46.116 1.00 11.53 136 LEU B CA 1
ATOM 3620 C C . LEU B 1 139 ? 46.676 10.405 46.657 1.00 11.92 136 LEU B C 1
ATOM 3621 O O . LEU B 1 139 ? 45.937 11.332 46.315 1.00 12.87 136 LEU B O 1
ATOM 3626 N N . ASN B 1 140 ? 46.299 9.453 47.510 1.00 11.56 137 ASN B N 1
ATOM 3627 C CA . ASN B 1 140 ? 44.971 9.507 48.119 1.00 13.10 137 ASN B CA 1
ATOM 3628 C C . ASN B 1 140 ? 44.848 10.795 48.916 1.00 13.15 137 ASN B C 1
ATOM 3629 O O . ASN B 1 140 ? 43.765 11.457 48.857 1.00 13.16 137 ASN B O 1
ATOM 3634 N N . TRP B 1 141 ? 45.872 11.149 49.729 1.00 11.71 138 TRP B N 1
ATOM 3635 C CA . TRP B 1 141 ? 45.799 12.324 50.575 1.00 11.66 138 TRP B CA 1
ATOM 3636 C C . TRP B 1 141 ? 45.647 13.609 49.793 1.00 13.75 138 TRP B C 1
ATOM 3637 O O . TRP B 1 141 ? 44.832 14.484 50.136 1.00 13.18 138 TRP B O 1
ATOM 3648 N N . ILE B 1 142 ? 46.441 13.719 48.702 1.00 12.09 139 ILE B N 1
ATOM 3649 C CA . ILE B 1 142 ? 46.400 14.967 47.957 1.00 12.84 139 ILE B CA 1
ATOM 3650 C C . ILE B 1 142 ? 45.100 15.125 47.173 1.00 11.97 139 ILE B C 1
ATOM 3651 O O . ILE B 1 142 ? 44.600 16.266 47.059 1.00 13.31 139 ILE B O 1
ATOM 3656 N N . PHE B 1 143 ? 44.514 14.036 46.678 1.00 13.10 140 PHE B N 1
ATOM 3657 C CA . PHE B 1 143 ? 43.154 14.135 46.105 1.00 12.02 140 PHE B CA 1
ATOM 3658 C C . PHE B 1 143 ? 42.157 14.499 47.198 1.00 14.30 140 PHE B C 1
ATOM 3659 O O . PHE B 1 143 ? 41.285 15.328 46.943 1.00 15.69 140 PHE B O 1
ATOM 3667 N N . ASP B 1 144 ? 42.273 13.949 48.412 1.00 13.16 141 ASP B N 1
ATOM 3668 C CA . ASP B 1 144 ? 41.325 14.349 49.479 1.00 15.46 141 ASP B CA 1
ATOM 3669 C C . ASP B 1 144 ? 41.488 15.832 49.744 1.00 14.64 141 ASP B C 1
ATOM 3670 O O . ASP B 1 144 ? 40.487 16.554 49.941 1.00 15.03 141 ASP B O 1
ATOM 3675 N N . TYR B 1 145 ? 42.726 16.338 49.768 1.00 14.24 142 TYR B N 1
ATOM 3676 C CA . TYR B 1 145 ? 42.987 17.752 49.963 1.00 13.40 142 TYR B CA 1
ATOM 3677 C C . TYR B 1 145 ? 42.380 18.626 48.890 1.00 13.12 142 TYR B C 1
ATOM 3678 O O . TYR B 1 145 ? 41.783 19.692 49.196 1.00 15.76 142 TYR B O 1
ATOM 3687 N N . THR B 1 146 ? 42.519 18.212 47.635 1.00 14.79 143 THR B N 1
ATOM 3688 C CA . THR B 1 146 ? 41.983 19.003 46.531 1.00 14.97 143 THR B CA 1
ATOM 3689 C C . THR B 1 146 ? 40.430 18.974 46.547 1.00 16.39 143 THR B C 1
ATOM 3690 O O . THR B 1 146 ? 39.800 19.964 46.214 1.00 16.42 143 THR B O 1
ATOM 3694 N N . GLU B 1 147 ? 39.864 17.870 46.991 1.00 15.84 144 GLU B N 1
ATOM 3695 C CA . GLU B 1 147 ? 38.393 17.773 47.139 1.00 17.11 144 GLU B CA 1
ATOM 3696 C C . GLU B 1 147 ? 37.916 18.699 48.239 1.00 18.58 144 GLU B C 1
ATOM 3697 O O . GLU B 1 147 ? 36.902 19.425 48.072 1.00 20.69 144 GLU B O 1
ATOM 3703 N N . MET B 1 148 ? 38.631 18.737 49.346 1.00 19.47 145 MET B N 1
ATOM 3704 C CA . MET B 1 148 ? 38.164 19.516 50.496 1.00 21.61 145 MET B CA 1
ATOM 3705 C C . MET B 1 148 ? 38.292 20.997 50.194 1.00 22.52 145 MET B C 1
ATOM 3706 O O . MET B 1 148 ? 37.451 21.809 50.639 1.00 25.63 145 MET B O 1
ATOM 3711 N N . THR B 1 149 ? 39.311 21.356 49.416 1.00 22.35 146 THR B N 1
ATOM 3712 C CA . THR B 1 149 ? 39.554 22.738 49.039 1.00 23.84 146 THR B CA 1
ATOM 3713 C C . THR B 1 149 ? 38.999 23.169 47.670 1.00 24.76 146 THR B C 1
ATOM 3714 O O . THR B 1 149 ? 39.170 24.319 47.268 1.00 27.12 146 THR B O 1
ATOM 3718 N N . LYS B 1 150 ? 38.291 22.296 46.983 1.00 24.74 147 LYS B N 1
ATOM 3719 C CA . LYS B 1 150 ? 37.611 22.652 45.717 1.00 25.07 147 LYS B CA 1
ATOM 3720 C C . LYS B 1 150 ? 38.548 23.216 44.628 1.00 25.51 147 LYS B C 1
ATOM 3721 O O . LYS B 1 150 ? 38.210 24.107 43.843 1.00 26.98 147 LYS B O 1
ATOM 3727 N N . VAL B 1 151 ? 39.726 22.598 44.516 1.00 22.38 148 VAL B N 1
ATOM 3728 C CA . VAL B 1 151 ? 40.672 22.882 43.479 1.00 21.62 148 VAL B CA 1
ATOM 3729 C C . VAL B 1 151 ? 40.059 22.600 42.078 1.00 19.81 148 VAL B C 1
ATOM 3730 O O . VAL B 1 151 ? 39.376 21.573 41.859 1.00 20.26 148 VAL B O 1
ATOM 3734 N N . SER B 1 152 ? 40.312 23.490 41.117 1.00 18.48 149 SER B N 1
ATOM 3735 C CA . SER B 1 152 ? 39.704 23.342 39.796 1.00 18.27 149 SER B CA 1
ATOM 3736 C C . SER B 1 152 ? 40.300 22.223 38.922 1.00 18.29 149 SER B C 1
ATOM 3737 O O . SER B 1 152 ? 39.588 21.583 38.140 1.00 17.83 149 SER B O 1
ATOM 3740 N N . SER B 1 153 ? 41.614 22.032 39.030 1.00 16.21 150 SER B N 1
ATOM 3741 C CA . SER B 1 153 ? 42.298 20.920 38.360 1.00 14.62 150 SER B CA 1
ATOM 3742 C C . SER B 1 153 ? 43.581 20.686 39.050 1.00 12.99 150 SER B C 1
ATOM 3743 O O . SER B 1 153 ? 44.040 21.494 39.880 1.00 12.60 150 SER B O 1
ATOM 3746 N N . LEU B 1 154 ? 44.158 19.515 38.733 1.00 11.71 151 LEU B N 1
ATOM 3747 C CA . LEU B 1 154 ? 45.511 19.178 39.226 1.00 10.93 151 LEU B CA 1
ATOM 3748 C C . LEU B 1 154 ? 46.440 18.915 38.075 1.00 11.40 151 LEU B C 1
ATOM 3749 O O . LEU B 1 154 ? 46.055 18.349 37.028 1.00 11.78 151 LEU B O 1
ATOM 3754 N N . THR B 1 155 ? 47.690 19.313 38.237 1.00 9.86 152 THR B N 1
ATOM 3755 C CA . THR B 1 155 ? 48.775 18.919 37.367 1.00 9.51 152 THR B CA 1
ATOM 3756 C C . THR B 1 155 ? 49.833 18.269 38.249 1.00 9.25 152 THR B C 1
ATOM 3757 O O . THR B 1 155 ? 50.125 18.799 39.355 1.00 10.92 152 THR B O 1
ATOM 3761 N N . PHE B 1 156 ? 50.417 17.161 37.822 1.00 8.21 153 PHE B N 1
ATOM 3762 C CA . PHE B 1 156 ? 51.505 16.517 38.552 1.00 7.81 153 PHE B CA 1
ATOM 3763 C C . PHE B 1 156 ? 52.748 16.529 37.711 1.00 8.38 153 PHE B C 1
ATOM 3764 O O . PHE B 1 156 ? 52.676 16.225 36.514 1.00 9.24 153 PHE B O 1
ATOM 3772 N N . ALA B 1 157 ? 53.879 16.855 38.271 1.00 8.67 154 ALA B N 1
ATOM 3773 C CA . ALA B 1 157 ? 55.157 16.712 37.605 1.00 8.47 154 ALA B CA 1
ATOM 3774 C C . ALA B 1 157 ? 56.116 15.941 38.499 1.00 9.24 154 ALA B C 1
ATOM 3775 O O . ALA B 1 157 ? 56.175 16.185 39.739 1.00 10.64 154 ALA B O 1
ATOM 3777 N N . GLY B 1 158 ? 56.889 15.047 37.943 1.00 8.22 155 GLY B N 1
ATOM 3778 C CA . GLY B 1 158 ? 57.893 14.375 38.704 1.00 8.48 155 GLY B CA 1
ATOM 3779 C C . GLY B 1 158 ? 59.230 14.486 37.987 1.00 9.28 155 GLY B C 1
ATOM 3780 O O . GLY B 1 158 ? 59.291 14.495 36.729 1.00 9.50 155 GLY B O 1
ATOM 3781 N N . HIS B 1 159 ? 60.309 14.581 38.730 1.00 8.72 156 HIS B N 1
ATOM 3782 C CA . HIS B 1 159 ? 61.661 14.659 38.181 1.00 9.74 156 HIS B CA 1
ATOM 3783 C C . HIS B 1 159 ? 62.455 13.468 38.563 1.00 8.95 156 HIS B C 1
ATOM 3784 O O . HIS B 1 159 ? 62.520 13.088 39.771 1.00 8.91 156 HIS B O 1
ATOM 3807 N N . ALA B 1 161 ? 63.681 9.979 39.711 1.00 10.34 158 ALA B N 1
ATOM 3808 C CA . ALA B 1 161 ? 62.973 9.013 40.531 1.00 7.91 158 ALA B CA 1
ATOM 3809 C C . ALA B 1 161 ? 61.553 9.492 40.820 1.00 8.40 158 ALA B C 1
ATOM 3810 O O . ALA B 1 161 ? 60.651 8.676 41.008 1.00 6.86 158 ALA B O 1
ATOM 3812 N N . GLY B 1 162 ? 61.348 10.808 40.855 1.00 7.74 159 GLY B N 1
ATOM 3813 C CA . GLY B 1 162 ? 59.964 11.338 41.119 1.00 7.45 159 GLY B CA 1
ATOM 3814 C C . GLY B 1 162 ? 59.020 11.088 39.975 1.00 8.08 159 GLY B C 1
ATOM 3815 O O . GLY B 1 162 ? 57.849 10.870 40.154 1.00 8.69 159 GLY B O 1
ATOM 3816 N N . ALA B 1 163 ? 59.599 11.123 38.781 1.00 8.76 160 ALA B N 1
ATOM 3817 C CA . ALA B 1 163 ? 58.832 10.683 37.619 1.00 9.24 160 ALA B CA 1
ATOM 3818 C C . ALA B 1 163 ? 58.455 9.243 37.668 1.00 8.43 160 ALA B C 1
ATOM 3819 O O . ALA B 1 163 ? 57.314 8.860 37.321 1.00 8.40 160 ALA B O 1
ATOM 3821 N N . HIS B 1 164 ? 59.436 8.400 38.064 1.00 7.90 161 HIS B N 1
ATOM 3822 C CA . HIS B 1 164 ? 59.128 7.030 38.332 1.00 7.41 161 HIS B CA 1
ATOM 3823 C C . HIS B 1 164 ? 58.006 6.836 39.296 1.00 7.87 161 HIS B C 1
ATOM 3824 O O . HIS B 1 164 ? 57.097 6.054 39.077 1.00 8.63 161 HIS B O 1
ATOM 3831 N N . LEU B 1 165 ? 58.078 7.547 40.440 1.00 8.00 162 LEU B N 1
ATOM 3832 C CA . LEU B 1 165 ? 57.039 7.347 41.420 1.00 8.67 162 LEU B CA 1
ATOM 3833 C C . LEU B 1 165 ? 55.675 7.803 40.919 1.00 7.57 162 LEU B C 1
ATOM 3834 O O . LEU B 1 165 ? 54.660 7.131 41.118 1.00 8.17 162 LEU B O 1
ATOM 3839 N N . LEU B 1 166 ? 55.645 8.918 40.172 1.00 8.57 163 LEU B N 1
ATOM 3840 C CA . LEU B 1 166 ? 54.370 9.434 39.651 1.00 8.39 163 LEU B CA 1
ATOM 3841 C C . LEU B 1 166 ? 53.657 8.438 38.719 1.00 9.51 163 LEU B C 1
ATOM 3842 O O . LEU B 1 166 ? 52.417 8.485 38.649 1.00 9.80 163 LEU B O 1
ATOM 3847 N N . ALA B 1 167 ? 54.457 7.601 38.024 1.00 7.63 164 ALA B N 1
ATOM 3848 C CA . ALA B 1 167 ? 53.808 6.740 37.005 1.00 8.83 164 ALA B CA 1
ATOM 3849 C C . ALA B 1 167 ? 52.726 5.887 37.601 1.00 8.60 164 ALA B C 1
ATOM 3850 O O . ALA B 1 167 ? 51.804 5.468 36.906 1.00 10.25 164 ALA B O 1
ATOM 3852 N N . GLN B 1 168 ? 52.819 5.516 38.878 1.00 9.31 165 GLN B N 1
ATOM 3853 C CA . GLN B 1 168 ? 51.757 4.715 39.435 1.00 10.04 165 GLN B CA 1
ATOM 3854 C C . GLN B 1 168 ? 50.364 5.361 39.406 1.00 11.55 165 GLN B C 1
ATOM 3855 O O . GLN B 1 168 ? 49.364 4.650 39.586 1.00 11.10 165 GLN B O 1
ATOM 3861 N N . ILE B 1 169 ? 50.287 6.690 39.212 1.00 10.69 166 ILE B N 1
ATOM 3862 C CA . ILE B 1 169 ? 48.966 7.313 39.268 1.00 9.67 166 ILE B CA 1
ATOM 3863 C C . ILE B 1 169 ? 48.078 6.729 38.163 1.00 10.56 166 ILE B C 1
ATOM 3864 O O . ILE B 1 169 ? 46.846 6.836 38.319 1.00 11.41 166 ILE B O 1
ATOM 3869 N N . LEU B 1 170 ? 48.685 6.188 37.119 1.00 9.69 167 LEU B N 1
ATOM 3870 C CA . LEU B 1 170 ? 47.869 5.566 35.982 1.00 10.86 167 LEU B CA 1
ATOM 3871 C C . LEU B 1 170 ? 47.401 4.162 36.288 1.00 11.62 167 LEU B C 1
ATOM 3872 O O . LEU B 1 170 ? 46.556 3.634 35.556 1.00 13.81 167 LEU B O 1
ATOM 3877 N N . MET B 1 171 ? 47.850 3.562 37.398 1.00 11.31 168 MET B N 1
ATOM 3878 C CA . MET B 1 171 ? 47.508 2.156 37.716 1.00 13.40 168 MET B CA 1
ATOM 3879 C C . MET B 1 171 ? 47.192 1.890 39.179 1.00 13.49 168 MET B C 1
ATOM 3880 O O . MET B 1 171 ? 47.568 0.830 39.743 1.00 15.27 168 MET B O 1
ATOM 3885 N N . ARG B 1 172 ? 46.526 2.831 39.813 1.00 11.42 169 ARG B N 1
ATOM 3886 C CA . ARG B 1 172 ? 46.013 2.615 41.202 1.00 13.20 169 ARG B CA 1
ATOM 3887 C C . ARG B 1 172 ? 44.536 2.965 41.298 1.00 14.01 169 ARG B C 1
ATOM 3888 O O . ARG B 1 172 ? 44.157 3.822 42.055 1.00 14.78 169 ARG B O 1
ATOM 3896 N N . PRO B 1 173 ? 43.694 2.260 40.503 1.00 15.35 170 PRO B N 1
ATOM 3897 C CA . PRO B 1 173 ? 42.269 2.690 40.373 1.00 16.28 170 PRO B CA 1
ATOM 3898 C C . PRO B 1 173 ? 41.415 2.559 41.607 1.00 18.18 170 PRO B C 1
ATOM 3899 O O . PRO B 1 173 ? 40.375 3.258 41.666 1.00 21.08 170 PRO B O 1
ATOM 3903 N N . ASN B 1 174 ? 41.822 1.789 42.592 1.00 18.22 171 ASN B N 1
ATOM 3904 C CA . ASN B 1 174 ? 41.060 1.775 43.828 1.00 20.59 171 ASN B CA 1
ATOM 3905 C C . ASN B 1 174 ? 41.253 3.063 44.641 1.00 20.51 171 ASN B C 1
ATOM 3906 O O . ASN B 1 174 ? 40.508 3.328 45.605 1.00 23.88 171 ASN B O 1
ATOM 3911 N N . VAL B 1 175 ? 42.295 3.854 44.341 1.00 20.10 172 VAL B N 1
ATOM 3912 C CA . VAL B 1 175 ? 42.506 5.142 44.988 1.00 18.08 172 VAL B CA 1
ATOM 3913 C C . VAL B 1 175 ? 42.232 6.269 44.000 1.00 16.55 172 VAL B C 1
ATOM 3914 O O . VAL B 1 175 ? 41.563 7.237 44.339 1.00 16.81 172 VAL B O 1
ATOM 3918 N N . ILE B 1 176 ? 42.746 6.107 42.780 1.00 16.89 173 ILE B N 1
ATOM 3919 C CA . ILE B 1 176 ? 42.536 7.087 41.709 1.00 16.65 173 ILE B CA 1
ATOM 3920 C C . ILE B 1 176 ? 41.315 6.620 40.930 1.00 16.65 173 ILE B C 1
ATOM 3921 O O . ILE B 1 176 ? 41.407 5.859 39.952 1.00 18.10 173 ILE B O 1
ATOM 3926 N N . THR B 1 177 ? 40.176 7.144 41.355 1.00 17.92 174 THR B N 1
ATOM 3927 C CA . THR B 1 177 ? 38.881 6.779 40.723 1.00 17.07 174 THR B CA 1
ATOM 3928 C C . THR B 1 177 ? 38.773 7.513 39.415 1.00 17.73 174 THR B C 1
ATOM 3929 O O . THR B 1 177 ? 39.566 8.427 39.114 1.00 16.55 174 THR B O 1
ATOM 3933 N N . ALA B 1 178 ? 37.767 7.159 38.626 1.00 16.53 175 ALA B N 1
ATOM 3934 C CA . ALA B 1 178 ? 37.590 7.845 37.363 1.00 16.86 175 ALA B CA 1
ATOM 3935 C C . ALA B 1 178 ? 37.311 9.351 37.589 1.00 16.62 175 ALA B C 1
ATOM 3936 O O . ALA B 1 178 ? 37.737 10.205 36.792 1.00 17.49 175 ALA B O 1
ATOM 3938 N N . GLN B 1 179 ? 36.567 9.671 38.644 1.00 17.88 176 GLN B N 1
ATOM 3939 C CA . GLN B 1 179 ? 36.289 11.030 39.109 1.00 20.11 176 GLN B CA 1
ATOM 3940 C C . GLN B 1 179 ? 37.619 11.812 39.320 1.00 18.75 176 GLN B C 1
ATOM 3941 O O . GLN B 1 179 ? 37.808 12.948 38.840 1.00 18.87 176 GLN B O 1
ATOM 3947 N N . ARG B 1 180 ? 38.559 11.147 40.007 1.00 16.28 177 ARG B N 1
ATOM 3948 C CA . ARG B 1 180 ? 39.802 11.785 40.301 1.00 15.22 177 ARG B CA 1
ATOM 3949 C C . ARG B 1 180 ? 40.642 11.933 39.033 1.00 12.82 177 ARG B C 1
ATOM 3950 O O . ARG B 1 180 ? 41.276 12.983 38.849 1.00 14.58 177 ARG B O 1
ATOM 3958 N N . SER B 1 181 ? 40.721 10.899 38.194 1.00 13.53 178 SER B N 1
ATOM 3959 C CA . SER B 1 181 ? 41.439 10.977 36.961 1.00 14.53 178 SER B CA 1
ATOM 3960 C C . SER B 1 181 ? 41.004 12.207 36.168 1.00 15.55 178 SER B C 1
ATOM 3961 O O . SER B 1 181 ? 41.855 12.888 35.572 1.00 15.25 178 SER B O 1
ATOM 3964 N N . LYS B 1 182 ? 39.690 12.473 36.126 1.00 14.18 179 LYS B N 1
ATOM 3965 C CA . LYS B 1 182 ? 39.249 13.533 35.192 1.00 17.51 179 LYS B CA 1
ATOM 3966 C C . LYS B 1 182 ? 39.592 14.915 35.703 1.00 15.19 179 LYS B C 1
ATOM 3967 O O . LYS B 1 182 ? 39.564 15.867 34.949 1.00 15.44 179 LYS B O 1
ATOM 3973 N N . MET B 1 183 ? 40.000 15.028 36.969 1.00 12.46 180 MET B N 1
ATOM 3974 C CA . MET B 1 183 ? 40.505 16.289 37.502 1.00 13.38 180 MET B CA 1
ATOM 3975 C C . MET B 1 183 ? 41.907 16.607 37.094 1.00 13.04 180 MET B C 1
ATOM 3976 O O . MET B 1 183 ? 42.370 17.698 37.345 1.00 12.82 180 MET B O 1
ATOM 3981 N N . VAL B 1 184 ? 42.601 15.627 36.486 1.00 10.88 181 VAL B N 1
ATOM 3982 C CA . VAL B 1 184 ? 44.021 15.817 36.139 1.00 11.70 181 VAL B CA 1
ATOM 3983 C C . VAL B 1 184 ? 44.182 16.458 34.785 1.00 11.38 181 VAL B C 1
ATOM 3984 O O . VAL B 1 184 ? 43.887 15.832 33.737 1.00 12.70 181 VAL B O 1
ATOM 3988 N N . TRP B 1 185 ? 44.683 17.697 34.776 1.00 9.66 182 TRP B N 1
ATOM 3989 C CA . TRP B 1 185 ? 44.939 18.404 33.506 1.00 10.16 182 TRP B CA 1
ATOM 3990 C C . TRP B 1 185 ? 46.141 17.838 32.764 1.00 11.27 182 TRP B C 1
ATOM 3991 O O . TRP B 1 185 ? 46.101 17.629 31.531 1.00 11.61 182 TRP B O 1
ATOM 4002 N N . ALA B 1 186 ? 47.254 17.560 33.487 1.00 9.66 183 ALA B N 1
ATOM 4003 C CA . ALA B 1 186 ? 48.455 17.128 32.856 1.00 10.31 183 ALA B CA 1
ATOM 4004 C C . ALA B 1 186 ? 49.318 16.343 33.810 1.00 9.76 183 ALA B C 1
ATOM 4005 O O . ALA B 1 186 ? 49.259 16.563 35.058 1.00 9.64 183 ALA B O 1
ATOM 4007 N N . LEU B 1 187 ? 50.069 15.413 33.236 1.00 8.10 184 LEU B N 1
ATOM 4008 C CA . LEU B 1 187 ? 51.143 14.655 33.900 1.00 7.66 184 LEU B CA 1
ATOM 4009 C C . LEU B 1 187 ? 52.383 14.932 33.182 1.00 10.15 184 LEU B C 1
ATOM 4010 O O . LEU B 1 187 ? 52.509 14.813 31.948 1.00 9.95 184 LEU B O 1
ATOM 4015 N N . ILE B 1 188 ? 53.412 15.343 33.917 1.00 8.46 185 ILE B N 1
ATOM 4016 C CA . ILE B 1 188 ? 54.685 15.757 33.337 1.00 8.11 185 ILE B CA 1
ATOM 4017 C C . ILE B 1 188 ? 55.816 14.927 33.926 1.00 7.86 185 ILE B C 1
ATOM 4018 O O . ILE B 1 188 ? 56.112 14.966 35.132 1.00 9.68 185 ILE B O 1
ATOM 4023 N N . PHE B 1 189 ? 56.484 14.156 33.119 1.00 8.82 186 PHE B N 1
ATOM 4024 C CA . PHE B 1 189 ? 57.527 13.185 33.560 1.00 7.76 186 PHE B CA 1
ATOM 4025 C C . PHE B 1 189 ? 58.857 13.728 33.096 1.00 9.41 186 PHE B C 1
ATOM 4026 O O . PHE B 1 189 ? 59.241 13.612 31.869 1.00 9.08 186 PHE B O 1
ATOM 4034 N N . LEU B 1 190 ? 59.599 14.323 33.977 1.00 9.64 187 LEU B N 1
ATOM 4035 C CA . LEU B 1 190 ? 60.847 15.028 33.597 1.00 8.35 187 LEU B CA 1
ATOM 4036 C C . LEU B 1 190 ? 62.061 14.156 33.900 1.00 10.52 187 LEU B C 1
ATOM 4037 O O . LEU B 1 190 ? 62.411 13.917 35.074 1.00 8.80 187 LEU B O 1
ATOM 4042 N N . CYS B 1 191 ? 62.715 13.663 32.868 1.00 8.65 188 CYS B N 1
ATOM 4043 C CA . CYS B 1 191 ? 63.993 12.929 33.024 1.00 7.59 188 CYS B CA 1
ATOM 4044 C C . CYS B 1 191 ? 63.876 11.684 33.905 1.00 7.06 188 CYS B C 1
ATOM 4045 O O . CYS B 1 191 ? 64.773 11.433 34.733 1.00 9.34 188 CYS B O 1
ATOM 4048 N N . GLY B 1 192 ? 62.796 10.938 33.739 1.00 7.21 189 GLY B N 1
ATOM 4049 C CA . GLY B 1 192 ? 62.461 9.762 34.557 1.00 8.33 189 GLY B CA 1
ATOM 4050 C C . GLY B 1 192 ? 63.314 8.550 34.191 1.00 9.07 189 GLY B C 1
ATOM 4051 O O . GLY B 1 192 ? 64.042 8.516 33.205 1.00 9.70 189 GLY B O 1
ATOM 4052 N N . VAL B 1 193 ? 63.200 7.554 35.076 1.00 8.85 190 VAL B N 1
ATOM 4053 C CA . VAL B 1 193 ? 63.690 6.211 34.839 1.00 9.42 190 VAL B CA 1
ATOM 4054 C C . VAL B 1 193 ? 62.548 5.229 35.093 1.00 8.57 190 VAL B C 1
ATOM 4055 O O . VAL B 1 193 ? 61.804 5.375 36.054 1.00 9.01 190 VAL B O 1
ATOM 4059 N N . TYR B 1 194 ? 62.328 4.307 34.127 1.00 8.23 191 TYR B N 1
ATOM 4060 C CA . TYR B 1 194 ? 61.101 3.523 34.134 1.00 7.33 191 TYR B CA 1
ATOM 4061 C C . TYR B 1 194 ? 61.306 2.003 34.080 1.00 7.03 191 TYR B C 1
ATOM 4062 O O . TYR B 1 194 ? 60.394 1.250 34.417 1.00 8.32 191 TYR B O 1
ATOM 4071 N N . ASP B 1 195 ? 62.512 1.566 33.708 1.00 7.32 192 ASP B N 1
ATOM 4072 C CA . ASP B 1 195 ? 62.867 0.142 33.695 1.00 8.68 192 ASP B CA 1
ATOM 4073 C C . ASP B 1 195 ? 64.061 -0.002 34.592 1.00 8.50 192 ASP B C 1
ATOM 4074 O O . ASP B 1 195 ? 65.128 0.560 34.363 1.00 8.70 192 ASP B O 1
ATOM 4079 N N . LEU B 1 196 ? 63.815 -0.735 35.685 1.00 8.92 193 LEU B N 1
ATOM 4080 C CA . LEU B 1 196 ? 64.782 -0.815 36.790 1.00 9.26 193 LEU B CA 1
ATOM 4081 C C . LEU B 1 196 ? 65.634 -2.086 36.663 1.00 9.36 193 LEU B C 1
ATOM 4082 O O . LEU B 1 196 ? 66.455 -2.369 37.544 1.00 10.26 193 LEU B O 1
ATOM 4087 N N . ARG B 1 197 ? 65.471 -2.836 35.569 1.00 9.81 194 ARG B N 1
ATOM 4088 C CA . ARG B 1 197 ? 66.171 -4.155 35.518 1.00 10.14 194 ARG B CA 1
ATOM 4089 C C . ARG B 1 197 ? 67.661 -4.048 35.509 1.00 12.62 194 ARG B C 1
ATOM 4090 O O . ARG B 1 197 ? 68.330 -4.878 36.135 1.00 15.87 194 ARG B O 1
ATOM 4098 N N . GLU B 1 198 ? 68.252 -3.080 34.838 1.00 10.84 195 GLU B N 1
ATOM 4099 C CA . GLU B 1 198 ? 69.703 -3.021 34.857 1.00 11.27 195 GLU B CA 1
ATOM 4100 C C . GLU B 1 198 ? 70.230 -2.372 36.135 1.00 11.21 195 GLU B C 1
ATOM 4101 O O . GLU B 1 198 ? 71.169 -2.862 36.757 1.00 10.85 195 GLU B O 1
ATOM 4107 N N . LEU B 1 199 ? 69.607 -1.300 36.580 1.00 11.16 196 LEU B N 1
ATOM 4108 C CA . LEU B 1 199 ? 70.120 -0.559 37.717 1.00 10.29 196 LEU B CA 1
ATOM 4109 C C . LEU B 1 199 ? 69.961 -1.349 39.007 1.00 9.60 196 LEU B C 1
ATOM 4110 O O . LEU B 1 199 ? 70.787 -1.124 39.963 1.00 11.44 196 LEU B O 1
ATOM 4115 N N . SER B 1 200 ? 69.006 -2.276 39.055 1.00 9.96 197 SER B N 1
ATOM 4116 C CA . SER B 1 200 ? 68.835 -3.045 40.281 1.00 10.22 197 SER B CA 1
ATOM 4117 C C . SER B 1 200 ? 70.088 -3.848 40.590 1.00 11.58 197 SER B C 1
ATOM 4118 O O . SER B 1 200 ? 70.354 -4.138 41.719 1.00 12.34 197 SER B O 1
ATOM 4121 N N . ASN B 1 201 ? 70.902 -4.177 39.604 1.00 10.16 198 ASN B N 1
ATOM 4122 C CA . ASN B 1 201 ? 72.100 -4.949 39.826 1.00 11.71 198 ASN B CA 1
ATOM 4123 C C . ASN B 1 201 ? 73.379 -4.089 39.922 1.00 12.13 198 ASN B C 1
ATOM 4124 O O . ASN B 1 201 ? 74.497 -4.643 39.922 1.00 13.87 198 ASN B O 1
ATOM 4129 N N . LEU B 1 202 ? 73.256 -2.767 39.961 1.00 9.77 199 LEU B N 1
ATOM 4130 C CA . LEU B 1 202 ? 74.389 -1.880 40.116 1.00 9.62 199 LEU B CA 1
ATOM 4131 C C . LEU B 1 202 ? 74.616 -1.471 41.559 1.00 11.06 199 LEU B C 1
ATOM 4132 O O . LEU B 1 202 ? 73.710 -0.977 42.208 1.00 12.68 199 LEU B O 1
ATOM 4137 N N . GLU B 1 203 ? 75.817 -1.732 42.068 1.00 11.28 200 GLU B N 1
ATOM 4138 C CA . GLU B 1 203 ? 76.196 -1.272 43.412 1.00 11.37 200 GLU B CA 1
ATOM 4139 C C . GLU B 1 203 ? 76.212 0.252 43.469 1.00 11.80 200 GLU B C 1
ATOM 4140 O O . GLU B 1 203 ? 75.969 0.807 44.547 1.00 11.05 200 GLU B O 1
ATOM 4146 N N . SER B 1 204 ? 76.398 0.948 42.358 1.00 10.77 201 SER B N 1
ATOM 4147 C CA . SER B 1 204 ? 76.435 2.377 42.336 1.00 11.78 201 SER B CA 1
ATOM 4148 C C . SER B 1 204 ? 75.081 2.991 42.610 1.00 12.62 201 SER B C 1
ATOM 4149 O O . SER B 1 204 ? 74.971 3.867 43.499 1.00 15.63 201 SER B O 1
ATOM 4152 N N . VAL B 1 205 ? 74.066 2.516 41.899 1.00 10.47 202 VAL B N 1
ATOM 4153 C CA . VAL B 1 2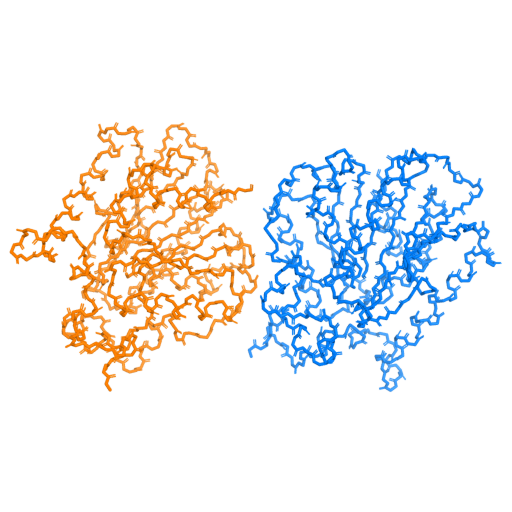05 ? 72.724 3.067 42.059 1.00 11.53 202 VAL B CA 1
ATOM 4154 C C . VAL B 1 205 ? 72.001 2.397 43.219 1.00 10.00 202 VAL B C 1
ATOM 4155 O O . VAL B 1 205 ? 71.102 3.040 43.845 1.00 10.47 202 VAL B O 1
ATOM 4159 N N . ASN B 1 206 ? 72.215 1.104 43.442 1.00 9.80 203 ASN B N 1
ATOM 4160 C CA . ASN B 1 206 ? 71.443 0.329 44.388 1.00 8.53 203 ASN B CA 1
ATOM 4161 C C . ASN B 1 206 ? 72.419 -0.350 45.398 1.00 9.52 203 ASN B C 1
ATOM 4162 O O . ASN B 1 206 ? 72.485 -1.584 45.478 1.00 9.68 203 ASN B O 1
ATOM 4167 N N . PRO B 1 207 ? 73.177 0.478 46.159 1.00 9.66 204 PRO B N 1
ATOM 4168 C CA . PRO B 1 207 ? 74.233 -0.082 47.020 1.00 10.25 204 PRO B CA 1
ATOM 4169 C C . PRO B 1 207 ? 73.600 -1.028 48.017 1.00 10.03 204 PRO B C 1
ATOM 4170 O O . PRO B 1 207 ? 72.608 -0.692 48.658 1.00 10.93 204 PRO B O 1
ATOM 4174 N N . LYS B 1 208 ? 74.194 -2.193 48.172 1.00 10.56 205 LYS B N 1
ATOM 4175 C CA . LYS B 1 208 ? 73.761 -3.207 49.090 1.00 10.78 205 LYS B CA 1
ATOM 4176 C C . LYS B 1 208 ? 72.298 -3.587 48.992 1.00 12.14 205 LYS B C 1
ATOM 4177 O O . LYS B 1 208 ? 71.661 -4.042 49.923 1.00 13.14 205 LYS B O 1
ATOM 4183 N N . ASN B 1 209 ? 71.765 -3.387 47.782 1.00 10.53 206 ASN B N 1
ATOM 4184 C CA . ASN B 1 209 ? 70.348 -3.620 47.544 1.00 10.40 206 ASN B CA 1
ATOM 4185 C C . ASN B 1 209 ? 69.409 -2.853 48.502 1.00 9.89 206 ASN B C 1
ATOM 4186 O O . ASN B 1 209 ? 68.373 -3.403 48.942 1.00 12.41 206 ASN B O 1
ATOM 4191 N N . ILE B 1 210 ? 69.777 -1.607 48.817 1.00 9.47 207 ILE B N 1
ATOM 4192 C CA . ILE B 1 210 ? 68.903 -0.760 49.664 1.00 9.75 207 ILE B CA 1
ATOM 4193 C C . ILE B 1 210 ? 67.519 -0.563 49.031 1.00 10.26 207 ILE B C 1
ATOM 4194 O O . ILE B 1 210 ? 66.555 -0.320 49.743 1.00 11.25 207 ILE B O 1
ATOM 4199 N N . LEU B 1 211 ? 67.392 -0.722 47.709 1.00 9.15 208 LEU B N 1
ATOM 4200 C CA . LEU B 1 211 ? 66.061 -0.573 47.144 1.00 8.49 208 LEU B CA 1
ATOM 4201 C C . LEU B 1 211 ? 65.179 -1.803 47.366 1.00 8.76 208 LEU B C 1
ATOM 4202 O O . LEU B 1 211 ? 63.973 -1.776 47.183 1.00 9.15 208 LEU B O 1
ATOM 4207 N N . GLY B 1 212 ? 65.794 -2.921 47.778 1.00 9.44 209 GLY B N 1
ATOM 4208 C CA . GLY B 1 212 ? 65.019 -4.110 48.065 1.00 10.24 209 GLY B CA 1
ATOM 4209 C C . GLY B 1 212 ? 64.453 -4.853 46.861 1.00 11.72 209 GLY B C 1
ATOM 4210 O O . GLY B 1 212 ? 63.264 -5.300 46.881 1.00 13.55 209 GLY B O 1
ATOM 4211 N N . LEU B 1 213 ? 65.249 -4.939 45.794 1.00 11.60 210 LEU B N 1
ATOM 4212 C CA . LEU B 1 213 ? 64.768 -5.504 44.525 1.00 12.88 210 LEU B CA 1
ATOM 4213 C C . LEU B 1 213 ? 65.249 -6.922 44.309 1.00 13.99 210 LEU B C 1
ATOM 4214 O O . LEU B 1 213 ? 66.336 -7.330 44.776 1.00 15.14 210 LEU B O 1
ATOM 4219 N N . ASN B 1 214 ? 64.460 -7.645 43.540 1.00 12.69 211 ASN B N 1
ATOM 4220 C CA . ASN B 1 214 ? 64.800 -9.027 43.175 1.00 14.18 211 ASN B CA 1
ATOM 4221 C C . ASN B 1 214 ? 64.016 -9.412 41.940 1.00 14.71 211 ASN B C 1
ATOM 4222 O O . ASN B 1 214 ? 63.218 -8.625 41.457 1.00 13.93 211 ASN B O 1
ATOM 4227 N N . GLU B 1 215 ? 64.236 -10.621 41.436 1.00 16.28 212 GLU B N 1
ATOM 4228 C CA . GLU B 1 215 ? 63.501 -11.005 40.212 1.00 17.81 212 GLU B CA 1
ATOM 4229 C C . GLU B 1 215 ? 61.997 -11.033 40.364 1.00 17.68 212 GLU B C 1
ATOM 4230 O O . GLU B 1 215 ? 61.276 -10.789 39.360 1.00 17.91 212 GLU B O 1
ATOM 4236 N N . ARG B 1 216 ? 61.505 -11.234 41.604 1.00 17.20 213 ARG B N 1
ATOM 4237 C CA . ARG B 1 216 ? 60.071 -11.309 41.840 1.00 17.26 213 ARG B CA 1
ATOM 4238 C C . ARG B 1 216 ? 59.333 -9.975 41.842 1.00 16.79 213 ARG B C 1
ATOM 4239 O O . ARG B 1 216 ? 58.111 -9.960 41.621 1.00 18.19 213 ARG B O 1
ATOM 4247 N N . ASN B 1 217 ? 60.052 -8.882 42.149 1.00 12.73 214 ASN B N 1
ATOM 4248 C CA . ASN B 1 217 ? 59.373 -7.583 42.210 1.00 12.32 214 ASN B CA 1
ATOM 4249 C C . ASN B 1 217 ? 59.896 -6.609 41.188 1.00 11.50 214 ASN B C 1
ATOM 4250 O O . ASN B 1 217 ? 59.421 -5.492 41.133 1.00 11.64 214 ASN B O 1
ATOM 4255 N N . ILE B 1 218 ? 60.790 -7.039 40.286 1.00 12.64 215 ILE B N 1
ATOM 4256 C CA . ILE B 1 218 ? 61.412 -6.058 39.377 1.00 12.91 215 ILE B CA 1
ATOM 4257 C C . ILE B 1 218 ? 60.382 -5.475 38.396 1.00 13.47 215 ILE B C 1
ATOM 4258 O O . ILE B 1 218 ? 60.453 -4.320 38.036 1.00 12.57 215 ILE B O 1
ATOM 4263 N N . GLU B 1 219 ? 59.444 -6.269 37.931 1.00 13.01 216 GLU B N 1
ATOM 4264 C CA . GLU B 1 219 ? 58.413 -5.700 37.056 1.00 14.24 216 GLU B CA 1
ATOM 4265 C C . GLU B 1 219 ? 57.510 -4.781 37.811 1.00 13.17 216 GLU B C 1
ATOM 4266 O O . GLU B 1 219 ? 57.124 -3.732 37.283 1.00 13.51 216 GLU B O 1
ATOM 4272 N N . SER B 1 220 ? 57.155 -5.117 39.061 1.00 11.07 217 SER B N 1
ATOM 4273 C CA . SER B 1 220 ? 56.246 -4.272 39.801 1.00 12.70 217 SER B CA 1
ATOM 4274 C C . SER B 1 220 ? 56.818 -2.870 40.017 1.00 11.38 217 SER B C 1
ATOM 4275 O O . SER B 1 220 ? 56.051 -1.873 40.043 1.00 13.08 217 SER B O 1
ATOM 4278 N N . VAL B 1 221 ? 58.150 -2.781 40.122 1.00 11.04 218 VAL B N 1
ATOM 4279 C CA . VAL B 1 221 ? 58.747 -1.465 40.337 1.00 9.07 218 VAL B CA 1
ATOM 4280 C C . VAL B 1 221 ? 59.183 -0.779 39.040 1.00 8.97 218 VAL B C 1
ATOM 4281 O O . VAL B 1 221 ? 59.775 0.289 39.073 1.00 9.30 218 VAL B O 1
ATOM 4285 N N . SER B 1 222 ? 58.843 -1.355 37.876 1.00 9.70 219 SER B N 1
ATOM 4286 C CA . SER B 1 222 ? 59.266 -0.810 36.577 1.00 9.68 219 SER B CA 1
ATOM 4287 C C . SER B 1 222 ? 58.069 -0.374 35.712 1.00 9.91 219 SER B C 1
ATOM 4288 O O . SER B 1 222 ? 57.478 -1.217 34.975 1.00 9.76 219 SER B O 1
ATOM 4291 N N . PRO B 1 223 ? 57.655 0.890 35.768 1.00 8.85 220 PRO B N 1
ATOM 4292 C CA . PRO B 1 223 ? 56.510 1.379 34.932 1.00 10.13 220 PRO B CA 1
ATOM 4293 C C . PRO B 1 223 ? 56.672 1.066 33.449 1.00 9.93 220 PRO B C 1
ATOM 4294 O O . PRO B 1 223 ? 55.627 0.842 32.793 1.00 10.50 220 PRO B O 1
ATOM 4298 N N . MET B 1 224 ? 57.904 0.963 32.956 1.00 9.00 221 MET B N 1
ATOM 4299 C CA . MET B 1 224 ? 58.059 0.514 31.526 1.00 8.85 221 MET B CA 1
ATOM 4300 C C . MET B 1 224 ? 57.301 -0.802 31.237 1.00 10.15 221 MET B C 1
ATOM 4301 O O . MET B 1 224 ? 56.975 -1.039 30.038 1.00 11.52 221 MET B O 1
ATOM 4306 N N . LEU B 1 225 ? 57.175 -1.680 32.217 1.00 9.45 222 LEU B N 1
ATOM 4307 C CA . LEU B 1 225 ? 56.848 -3.080 31.950 1.00 11.14 222 LEU B CA 1
ATOM 4308 C C . LEU B 1 225 ? 55.416 -3.377 32.318 1.00 12.99 222 LEU B C 1
ATOM 4309 O O . LEU B 1 225 ? 54.984 -4.543 32.261 1.00 14.30 222 LEU B O 1
ATOM 4314 N N . TRP B 1 226 ? 54.653 -2.375 32.794 1.00 12.79 223 TRP B N 1
ATOM 4315 C CA . TRP B 1 226 ? 53.325 -2.658 33.304 1.00 13.39 223 TRP B CA 1
ATOM 4316 C C . TRP B 1 226 ? 52.316 -2.892 32.192 1.00 12.95 223 TRP B C 1
ATOM 4317 O O . TRP B 1 226 ? 52.482 -2.374 31.082 1.00 15.30 223 TRP B O 1
ATOM 4328 N N . GLU B 1 227 ? 51.275 -3.633 32.572 1.00 15.75 224 GLU B N 1
ATOM 4329 C CA . GLU B 1 227 ? 50.108 -3.807 31.679 1.00 19.05 224 GLU B CA 1
ATOM 4330 C C . GLU B 1 227 ? 49.039 -2.755 31.963 1.00 18.73 224 GLU B C 1
ATOM 4331 O O . GLU B 1 227 ? 48.179 -2.976 32.808 1.00 22.71 224 GLU B O 1
ATOM 4337 N N . TYR B 1 228 ? 49.167 -1.615 31.295 1.00 17.64 225 TYR B N 1
ATOM 4338 C CA . TYR B 1 228 ? 48.259 -0.444 31.496 1.00 15.56 225 TYR B CA 1
ATOM 4339 C C . TYR B 1 228 ? 46.806 -0.795 31.098 1.00 14.09 225 TYR B C 1
ATOM 4340 O O . TYR B 1 228 ? 46.598 -1.355 30.008 1.00 19.46 225 TYR B O 1
ATOM 4349 N N . THR B 1 229 ? 45.866 -0.521 31.977 1.00 14.73 226 THR B N 1
ATOM 4350 C CA . THR B 1 229 ? 44.432 -0.749 31.630 1.00 18.14 226 THR B CA 1
ATOM 4351 C C . THR B 1 229 ? 43.643 0.506 31.979 1.00 17.18 226 THR B C 1
ATOM 4352 O O . THR B 1 229 ? 44.175 1.405 32.616 1.00 18.59 226 THR B O 1
ATOM 4356 N N . ASP B 1 230 ? 42.368 0.570 31.574 1.00 19.04 227 ASP B N 1
ATOM 4357 C CA . ASP B 1 230 ? 41.520 1.738 31.922 1.00 18.99 227 ASP B CA 1
ATOM 4358 C C . ASP B 1 230 ? 42.006 3.018 31.312 1.00 16.25 227 ASP B C 1
ATOM 4359 O O . ASP B 1 230 ? 41.810 4.107 31.894 1.00 18.03 227 ASP B O 1
ATOM 4364 N N . VAL B 1 231 ? 42.721 2.949 30.202 1.00 13.69 228 VAL B N 1
ATOM 4365 C CA . VAL B 1 231 ? 43.384 4.065 29.596 1.00 12.73 228 VAL B CA 1
ATOM 4366 C C . VAL B 1 231 ? 42.411 5.229 29.304 1.00 13.18 228 VAL B C 1
ATOM 4367 O O . VAL B 1 231 ? 42.763 6.411 29.436 1.00 12.14 228 VAL B O 1
ATOM 4371 N N . THR B 1 232 ? 41.176 4.913 28.921 1.00 12.39 229 THR B N 1
ATOM 4372 C CA . THR B 1 232 ? 40.250 5.992 28.496 1.00 12.43 229 THR B CA 1
ATOM 4373 C C . THR B 1 232 ? 39.741 6.876 29.602 1.00 13.86 229 THR B C 1
ATOM 4374 O O . THR B 1 232 ? 39.252 7.981 29.323 1.00 14.10 229 THR B O 1
ATOM 4378 N N . VAL B 1 233 ? 39.914 6.494 30.861 1.00 12.78 230 VAL B N 1
ATOM 4379 C CA . VAL B 1 233 ? 39.573 7.405 31.996 1.00 13.12 230 VAL B CA 1
ATOM 4380 C C . VAL B 1 233 ? 40.547 8.632 31.954 1.00 13.37 230 VAL B C 1
ATOM 4381 O O . VAL B 1 233 ? 40.226 9.700 32.508 1.00 14.09 230 VAL B O 1
ATOM 4385 N N . TRP B 1 234 ? 41.641 8.483 31.242 1.00 12.66 231 TRP B N 1
ATOM 4386 C CA . TRP B 1 234 ? 42.687 9.514 31.133 1.00 12.30 231 TRP B CA 1
ATOM 4387 C C . TRP B 1 234 ? 42.559 10.319 29.869 1.00 16.11 231 TRP B C 1
ATOM 4388 O O . TRP B 1 234 ? 43.390 11.102 29.514 1.00 14.12 231 TRP B O 1
ATOM 4399 N N . ASN B 1 235 ? 41.432 10.120 29.159 1.00 18.55 232 ASN B N 1
ATOM 4400 C CA . ASN B 1 235 ? 41.203 10.899 27.945 1.00 22.65 232 ASN B CA 1
ATOM 4401 C C . ASN B 1 235 ? 41.161 12.461 28.161 1.00 21.49 232 ASN B C 1
ATOM 4402 O O . ASN B 1 235 ? 41.261 13.193 27.170 1.00 25.34 232 ASN B O 1
ATOM 4407 N N . SER B 1 236 ? 40.875 12.924 29.374 1.00 20.21 233 SER B N 1
ATOM 4408 C CA . SER B 1 236 ? 40.820 14.367 29.669 1.00 19.70 233 SER B CA 1
ATOM 4409 C C . SER B 1 236 ? 42.182 14.827 30.198 1.00 19.82 233 SER B C 1
ATOM 4410 O O . SER B 1 236 ? 42.223 15.942 30.742 1.00 19.86 233 SER B O 1
ATOM 4413 N N . THR B 1 237 ? 43.281 14.040 29.995 1.00 17.47 234 THR B N 1
ATOM 4414 C CA . THR B 1 237 ? 44.646 14.369 30.568 1.00 15.46 234 THR B CA 1
ATOM 4415 C C . THR B 1 237 ? 45.782 14.331 29.589 1.00 14.89 234 THR B C 1
ATOM 4416 O O . THR B 1 237 ? 45.952 13.315 28.883 1.00 16.08 234 THR B O 1
ATOM 4420 N N . LYS B 1 238 ? 46.604 15.379 29.485 1.00 13.37 235 LYS B N 1
ATOM 4421 C CA . LYS B 1 238 ? 47.748 15.454 28.545 1.00 13.78 235 LYS B CA 1
ATOM 4422 C C . LYS B 1 238 ? 48.961 14.865 29.276 1.00 14.46 235 LYS B C 1
ATOM 4423 O O . LYS B 1 238 ? 49.205 15.250 30.444 1.00 13.98 235 LYS B O 1
ATOM 4429 N N . ILE B 1 239 ? 49.771 14.023 28.639 1.00 12.23 236 ILE B N 1
ATOM 4430 C CA . ILE B 1 239 ? 50.928 13.428 29.317 1.00 11.80 236 ILE B CA 1
ATOM 4431 C C . ILE B 1 239 ? 52.179 13.848 28.554 1.00 11.52 236 ILE B C 1
ATOM 4432 O O . ILE B 1 239 ? 52.281 13.684 27.314 1.00 12.72 236 ILE B O 1
ATOM 4437 N N . TYR B 1 240 ? 53.137 14.439 29.226 1.00 10.13 237 TYR B N 1
ATOM 4438 C CA . TYR B 1 240 ? 54.354 14.948 28.584 1.00 10.41 237 TYR B CA 1
ATOM 4439 C C . TYR B 1 240 ? 55.538 14.143 29.135 1.00 12.23 237 TYR B C 1
ATOM 4440 O O . TYR B 1 240 ? 55.836 14.277 30.380 1.00 11.91 237 TYR B O 1
ATOM 4449 N N . VAL B 1 241 ? 56.237 13.376 28.349 1.00 10.54 238 VAL B N 1
ATOM 4450 C CA . VAL B 1 241 ? 57.440 12.640 28.783 1.00 11.17 238 VAL B CA 1
ATOM 4451 C C . VAL B 1 241 ? 58.581 13.478 28.244 1.00 11.94 238 VAL B C 1
ATOM 4452 O O . VAL B 1 241 ? 58.653 13.742 26.986 1.00 13.01 238 VAL B O 1
ATOM 4456 N N . VAL B 1 242 ? 59.460 13.963 29.090 1.00 9.93 239 VAL B N 1
ATOM 4457 C CA . VAL B 1 242 ? 60.485 14.888 28.709 1.00 10.13 239 VAL B CA 1
ATOM 4458 C C . VAL B 1 242 ? 61.873 14.332 29.065 1.00 11.15 239 VAL B C 1
ATOM 4459 O O . VAL B 1 242 ? 62.052 13.818 30.164 1.00 10.09 239 VAL B O 1
ATOM 4463 N N . ALA B 1 243 ? 62.838 14.465 28.175 1.00 12.08 240 ALA B N 1
ATOM 4464 C CA . ALA B 1 243 ? 64.224 14.137 28.431 1.00 10.79 240 ALA B CA 1
ATOM 4465 C C . ALA B 1 243 ? 65.080 15.343 28.198 1.00 11.82 240 ALA B C 1
ATOM 4466 O O . ALA B 1 243 ? 64.672 16.264 27.462 1.00 12.29 240 ALA B O 1
ATOM 4468 N N . ALA B 1 244 ? 66.262 15.387 28.749 1.00 10.26 241 ALA B N 1
ATOM 4469 C CA . ALA B 1 244 ? 67.188 16.454 28.515 1.00 10.76 241 ALA B CA 1
ATOM 4470 C C . ALA B 1 244 ? 68.244 16.053 27.472 1.00 12.38 241 ALA B C 1
ATOM 4471 O O . ALA B 1 244 ? 68.749 14.924 27.482 1.00 11.08 241 ALA B O 1
ATOM 4473 N N . GLU B 1 245 ? 68.536 16.969 26.554 1.00 12.89 242 GLU B N 1
ATOM 4474 C CA . GLU B 1 245 ? 69.490 16.625 25.463 1.00 14.36 242 GLU B CA 1
ATOM 4475 C C . GLU B 1 245 ? 70.812 16.123 25.974 1.00 14.96 242 GLU B C 1
ATOM 4476 O O . GLU B 1 245 ? 71.377 15.169 25.349 1.00 15.91 242 GLU B O 1
ATOM 4482 N N . HIS B 1 246 ? 71.320 16.739 27.032 1.00 13.92 243 HIS B N 1
ATOM 4483 C CA . HIS B 1 246 ? 72.685 16.416 27.558 1.00 15.51 243 HIS B CA 1
ATOM 4484 C C . HIS B 1 246 ? 72.778 15.171 28.428 1.00 16.96 243 HIS B C 1
ATOM 4485 O O . HIS B 1 246 ? 73.887 14.721 28.725 1.00 20.14 243 HIS B O 1
ATOM 4492 N N . ASP B 1 247 ? 71.629 14.585 28.718 1.00 16.01 244 ASP B N 1
ATOM 4493 C CA . ASP B 1 247 ? 71.606 13.445 29.676 1.00 13.05 244 ASP B CA 1
ATOM 4494 C C . ASP B 1 247 ? 72.281 12.212 29.067 1.00 11.27 244 ASP B C 1
ATOM 4495 O O . ASP B 1 247 ? 72.581 12.191 27.855 1.00 11.44 244 ASP B O 1
ATOM 4500 N N . SER B 1 248 ? 72.442 11.142 29.832 1.00 9.91 245 SER B N 1
ATOM 4501 C CA . SER B 1 248 ? 72.996 9.919 29.230 1.00 10.51 245 SER B CA 1
ATOM 4502 C C . SER B 1 248 ? 72.086 9.302 28.185 1.00 9.92 245 SER B C 1
ATOM 4503 O O . SER B 1 248 ? 70.865 9.513 28.160 1.00 9.60 245 SER B O 1
ATOM 4506 N N . THR B 1 249 ? 72.672 8.566 27.238 1.00 10.81 246 THR B N 1
ATOM 4507 C CA . THR B 1 249 ? 71.872 7.935 26.226 1.00 10.03 246 THR B CA 1
ATOM 4508 C C . THR B 1 249 ? 70.826 6.997 26.859 1.00 9.79 246 THR B C 1
ATOM 4509 O O . THR B 1 249 ? 69.681 6.870 26.431 1.00 10.13 246 THR B O 1
ATOM 4513 N N . THR B 1 250 ? 71.218 6.298 27.934 1.00 9.08 247 THR B N 1
ATOM 4514 C CA . THR B 1 250 ? 70.275 5.400 28.633 1.00 8.59 247 THR B CA 1
ATOM 4515 C C . THR B 1 250 ? 69.101 6.208 29.193 1.00 8.90 247 THR B C 1
ATOM 4516 O O . THR B 1 250 ? 67.962 5.765 29.027 1.00 9.03 247 THR B O 1
ATOM 4520 N N . PHE B 1 251 ? 69.348 7.364 29.843 1.00 8.72 248 PHE B N 1
ATOM 4521 C CA . PHE B 1 251 ? 68.189 8.180 30.294 1.00 9.11 248 PHE B CA 1
ATOM 4522 C C . PHE B 1 251 ? 67.332 8.672 29.156 1.00 8.21 248 PHE B C 1
ATOM 4523 O O . PHE B 1 251 ? 66.097 8.597 29.267 1.00 9.72 248 PHE B O 1
ATOM 4531 N N . ILE B 1 252 ? 67.988 9.143 28.084 1.00 8.42 249 ILE B N 1
ATOM 4532 C CA . ILE B 1 252 ? 67.172 9.736 27.000 1.00 9.94 249 ILE B CA 1
ATOM 4533 C C . ILE B 1 252 ? 66.317 8.586 26.409 1.00 9.89 249 ILE B C 1
ATOM 4534 O O . ILE B 1 252 ? 65.085 8.736 26.177 1.00 10.19 249 ILE B O 1
ATOM 4539 N N . GLU B 1 253 ? 66.973 7.438 26.163 1.00 8.41 250 GLU B N 1
ATOM 4540 C CA . GLU B 1 253 ? 66.231 6.342 25.612 1.00 10.17 250 GLU B CA 1
ATOM 4541 C C . GLU B 1 253 ? 65.137 5.734 26.446 1.00 10.00 250 GLU B C 1
ATOM 4542 O O . GLU B 1 253 ? 64.116 5.253 25.983 1.00 10.73 250 GLU B O 1
ATOM 4548 N N . GLN B 1 254 ? 65.380 5.716 27.773 1.00 9.21 251 GLN B N 1
ATOM 4549 C CA . GLN B 1 254 ? 64.349 5.257 28.666 1.00 9.66 251 GLN B CA 1
ATOM 4550 C C . GLN B 1 254 ? 63.079 6.163 28.550 1.00 8.80 251 GLN B C 1
ATOM 4551 O O . GLN B 1 254 ? 61.937 5.631 28.554 1.00 9.00 251 GLN B O 1
ATOM 4557 N N . SER B 1 255 ? 63.302 7.458 28.446 1.00 9.31 252 SER B N 1
ATOM 4558 C CA . SER B 1 255 ? 62.167 8.375 28.198 1.00 10.39 252 SER B CA 1
ATOM 4559 C C . SER B 1 255 ? 61.518 8.173 26.817 1.00 10.79 252 SER B C 1
ATOM 4560 O O . SER B 1 255 ? 60.291 8.120 26.747 1.00 9.94 252 SER B O 1
ATOM 4563 N N . ARG B 1 256 ? 62.356 8.004 25.771 1.00 9.74 253 ARG B N 1
ATOM 4564 C CA . ARG B 1 256 ? 61.774 7.710 24.426 1.00 11.61 253 ARG B CA 1
ATOM 4565 C C . ARG B 1 256 ? 60.945 6.451 24.440 1.00 11.95 253 ARG B C 1
ATOM 4566 O O . ARG B 1 256 ? 59.795 6.442 23.966 1.00 13.27 253 ARG B O 1
ATOM 4574 N N . HIS B 1 257 ? 61.458 5.373 25.023 1.00 10.26 254 HIS B N 1
ATOM 4575 C CA . HIS B 1 257 ? 60.726 4.128 25.077 1.00 11.34 254 HIS B CA 1
ATOM 4576 C C . HIS B 1 257 ? 59.448 4.228 25.936 1.00 11.48 254 HIS B C 1
ATOM 4577 O O . HIS B 1 257 ? 58.375 3.680 25.625 1.00 12.92 254 HIS B O 1
ATOM 4584 N N . TYR B 1 258 ? 59.549 4.919 27.077 1.00 11.40 255 TYR B N 1
ATOM 4585 C CA . TYR B 1 258 ? 58.385 5.063 27.902 1.00 10.68 255 TYR B CA 1
ATOM 4586 C C . TYR B 1 258 ? 57.249 5.840 27.232 1.00 9.91 255 TYR B C 1
ATOM 4587 O O . TYR B 1 258 ? 56.107 5.440 27.364 1.00 10.65 255 TYR B O 1
ATOM 4596 N N . ALA B 1 259 ? 57.611 6.911 26.571 1.00 9.92 256 ALA B N 1
ATOM 4597 C CA . ALA B 1 259 ? 56.601 7.723 25.768 1.00 11.17 256 ALA B CA 1
ATOM 4598 C C . ALA B 1 259 ? 55.964 6.788 24.741 1.00 11.49 256 ALA B C 1
ATOM 4599 O O . ALA B 1 259 ? 54.731 6.785 24.638 1.00 12.41 256 ALA B O 1
ATOM 4601 N N . ASP B 1 260 ? 56.795 5.953 24.084 1.00 12.18 257 ASP B N 1
ATOM 4602 C CA . ASP B 1 260 ? 56.230 5.007 23.112 1.00 14.18 257 ASP B CA 1
ATOM 4603 C C . ASP B 1 260 ? 55.308 3.959 23.796 1.00 13.01 257 ASP B C 1
ATOM 4604 O O . ASP B 1 260 ? 54.220 3.636 23.249 1.00 13.67 257 ASP B O 1
ATOM 4609 N N . VAL B 1 261 ? 55.651 3.429 24.989 1.00 11.95 258 VAL B N 1
ATOM 4610 C CA . VAL B 1 261 ? 54.753 2.517 25.695 1.00 11.59 258 VAL B CA 1
ATOM 4611 C C . VAL B 1 261 ? 53.403 3.194 25.933 1.00 12.93 258 VAL B C 1
ATOM 4612 O O . VAL B 1 261 ? 52.352 2.589 25.651 1.00 13.59 258 VAL B O 1
ATOM 4616 N N . LEU B 1 262 ? 53.409 4.401 26.467 1.00 11.25 259 LEU B N 1
ATOM 4617 C CA . LEU B 1 262 ? 52.181 5.026 26.815 1.00 11.46 259 LEU B CA 1
ATOM 4618 C C . LEU B 1 262 ? 51.363 5.360 25.559 1.00 13.11 259 LEU B C 1
ATOM 4619 O O . LEU B 1 262 ? 50.152 5.167 25.609 1.00 12.75 259 LEU B O 1
ATOM 4624 N N . ARG B 1 263 ? 52.032 5.858 24.535 1.00 12.19 260 ARG B N 1
ATOM 4625 C CA . ARG B 1 263 ? 51.306 6.187 23.256 1.00 14.24 260 ARG B CA 1
ATOM 4626 C C . ARG B 1 263 ? 50.678 4.938 22.714 1.00 15.14 260 ARG B C 1
ATOM 4627 O O . ARG B 1 263 ? 49.495 4.948 22.288 1.00 15.43 260 ARG B O 1
ATOM 4635 N N . LYS B 1 264 ? 51.412 3.830 22.709 1.00 13.65 261 LYS B N 1
ATOM 4636 C CA . LYS B 1 264 ? 50.821 2.600 22.154 1.00 15.18 261 LYS B CA 1
ATOM 4637 C C . LYS B 1 264 ? 49.635 2.124 22.907 1.00 15.74 261 LYS B C 1
ATOM 4638 O O . LYS B 1 264 ? 48.691 1.547 22.321 1.00 15.90 261 LYS B O 1
ATOM 4644 N N . LYS B 1 265 ? 49.574 2.358 24.224 1.00 14.44 262 LYS B N 1
ATOM 4645 C CA . LYS B 1 265 ? 48.415 1.958 25.012 1.00 14.62 262 LYS B CA 1
ATOM 4646 C C . LYS B 1 265 ? 47.183 2.899 24.837 1.00 13.65 262 LYS B C 1
ATOM 4647 O O . LYS B 1 265 ? 46.057 2.547 25.200 1.00 16.05 262 LYS B O 1
ATOM 4653 N N . GLY B 1 266 ? 47.432 4.074 24.295 1.00 13.23 263 GLY B N 1
ATOM 4654 C CA . GLY B 1 266 ? 46.343 5.024 24.014 1.00 13.32 263 GLY B CA 1
ATOM 4655 C C . GLY B 1 266 ? 46.309 6.277 24.834 1.00 13.05 263 GLY B C 1
ATOM 4656 O O . GLY B 1 266 ? 45.369 7.059 24.751 1.00 12.96 263 GLY B O 1
ATOM 4657 N N . TYR B 1 267 ? 47.339 6.495 25.615 1.00 12.76 264 TYR B N 1
ATOM 4658 C CA . TYR B 1 267 ? 47.394 7.782 26.352 1.00 12.50 264 TYR B CA 1
ATOM 4659 C C . TYR B 1 267 ? 47.741 8.926 25.430 1.00 11.93 264 TYR B C 1
ATOM 4660 O O . TYR B 1 267 ? 48.450 8.765 24.404 1.00 13.27 264 TYR B O 1
ATOM 4669 N N . LYS B 1 268 ? 47.355 10.148 25.858 1.00 12.91 265 LYS B N 1
ATOM 4670 C CA . LYS B 1 268 ? 47.706 11.359 25.132 1.00 13.20 265 LYS B CA 1
ATOM 4671 C C . LYS B 1 268 ? 49.109 11.781 25.484 1.00 13.44 265 LYS B C 1
ATOM 4672 O O . LYS B 1 268 ? 49.328 12.843 26.108 1.00 13.08 265 LYS B O 1
ATOM 4678 N N . ALA B 1 269 ? 50.078 10.977 25.069 1.00 12.07 266 ALA B N 1
ATOM 4679 C CA . ALA B 1 269 ? 51.455 11.110 25.527 1.00 13.09 266 ALA B CA 1
ATOM 4680 C C . ALA B 1 269 ? 52.346 11.569 24.439 1.00 13.48 266 ALA B C 1
ATOM 4681 O O . ALA B 1 269 ? 52.240 11.125 23.284 1.00 16.81 266 ALA B O 1
ATOM 4683 N N . SER B 1 270 ? 53.203 12.483 24.728 1.00 13.36 267 SER B N 1
ATOM 4684 C CA . SER B 1 270 ? 54.185 12.963 23.809 1.00 13.79 267 SER B CA 1
ATOM 4685 C C . SER B 1 270 ? 55.591 12.817 24.344 1.00 15.29 267 SER B C 1
ATOM 4686 O O . SER B 1 270 ? 55.792 12.723 25.578 1.00 13.88 267 SER B O 1
ATOM 4689 N N . PHE B 1 271 ? 56.577 12.858 23.493 1.00 12.94 268 PHE B N 1
ATOM 4690 C CA . PHE B 1 271 ? 58.004 12.888 23.834 1.00 13.89 268 PHE B CA 1
ATOM 4691 C C . PHE B 1 271 ? 58.662 14.164 23.408 1.00 13.48 268 PHE B C 1
ATOM 4692 O O . PHE B 1 271 ? 58.530 14.619 22.233 1.00 15.89 268 PHE B O 1
ATOM 4700 N N . THR B 1 272 ? 59.406 14.829 24.279 1.00 12.26 269 THR B N 1
ATOM 4701 C CA . THR B 1 272 ? 60.152 16.036 24.000 1.00 12.75 269 THR B CA 1
ATOM 4702 C C . THR B 1 272 ? 61.594 15.855 24.441 1.00 14.46 269 THR B C 1
ATOM 4703 O O . THR B 1 272 ? 61.814 15.460 25.637 1.00 14.72 269 THR B O 1
ATOM 4707 N N . LEU B 1 273 ? 62.569 16.115 23.600 1.00 13.69 270 LEU B N 1
ATOM 4708 C CA . LEU B 1 273 ? 63.971 16.137 23.966 1.00 12.60 270 LEU B CA 1
ATOM 4709 C C . LEU B 1 273 ? 64.352 17.587 24.095 1.00 13.82 270 LEU B C 1
ATOM 4710 O O . LEU B 1 273 ? 64.365 18.367 23.112 1.00 15.78 270 LEU B O 1
ATOM 4715 N N . PHE B 1 274 ? 64.628 18.030 25.297 1.00 12.56 271 PHE B N 1
ATOM 4716 C CA . PHE B 1 274 ? 64.783 19.444 25.545 1.00 12.03 271 PHE B CA 1
ATOM 4717 C C . PHE B 1 274 ? 66.191 19.914 25.231 1.00 12.77 271 PHE B C 1
ATOM 4718 O O . PHE B 1 274 ? 67.190 19.584 25.901 1.00 13.32 271 PHE B O 1
ATOM 4726 N N . LYS B 1 275 ? 66.321 20.657 24.103 1.00 13.85 272 LYS B N 1
ATOM 4727 C CA . LYS B 1 275 ? 67.620 21.101 23.630 1.00 13.07 272 LYS B CA 1
ATOM 4728 C C . LYS B 1 275 ? 68.423 21.876 24.636 1.00 12.87 272 LYS B C 1
ATOM 4729 O O . LYS B 1 275 ? 67.880 22.802 25.300 1.00 14.07 272 LYS B O 1
ATOM 4735 N N . GLY B 1 276 ? 69.687 21.515 24.813 1.00 11.59 273 GLY B N 1
ATOM 4736 C CA . GLY B 1 276 ? 70.661 22.296 25.563 1.00 12.21 273 GLY B CA 1
ATOM 4737 C C . GLY B 1 276 ? 70.619 22.122 27.081 1.00 9.97 273 GLY B C 1
ATOM 4738 O O . GLY B 1 276 ? 71.383 22.728 27.728 1.00 12.55 273 GLY B O 1
ATOM 4739 N N . TYR B 1 277 ? 69.641 21.334 27.542 1.00 12.18 274 TYR B N 1
ATOM 4740 C CA . TYR B 1 277 ? 69.502 21.084 29.017 1.00 11.44 274 TYR B CA 1
ATOM 4741 C C . TYR B 1 277 ? 70.263 19.813 29.418 1.00 10.90 274 TYR B C 1
ATOM 4742 O O . TYR B 1 277 ? 70.334 18.863 28.649 1.00 11.93 274 TYR B O 1
ATOM 4751 N N . ASP B 1 278 ? 70.717 19.821 30.677 1.00 10.89 275 ASP B N 1
ATOM 4752 C CA . ASP B 1 278 ? 71.101 18.511 31.316 1.00 9.92 275 ASP B CA 1
ATOM 4753 C C . ASP B 1 278 ? 70.071 18.129 32.382 1.00 10.99 275 ASP B C 1
ATOM 4754 O O . ASP B 1 278 ? 69.084 18.846 32.568 1.00 10.66 275 ASP B O 1
ATOM 4759 N N . HIS B 1 279 ? 70.285 17.019 33.063 1.00 10.65 276 HIS B N 1
ATOM 4760 C CA . HIS B 1 279 ? 69.244 16.445 33.961 1.00 9.61 276 HIS B CA 1
ATOM 4761 C C . HIS B 1 279 ? 68.931 17.364 35.156 1.00 10.42 276 HIS B C 1
ATOM 4762 O O . HIS B 1 279 ? 67.914 17.180 35.837 1.00 12.23 276 HIS B O 1
ATOM 4769 N N . PHE B 1 280 ? 69.816 18.328 35.423 1.00 9.06 277 PHE B N 1
ATOM 4770 C CA . PHE B 1 280 ? 69.742 19.119 36.628 1.00 10.99 277 PHE B CA 1
ATOM 4771 C C . PHE B 1 280 ? 69.303 20.555 36.321 1.00 10.34 277 PHE B C 1
ATOM 4772 O O . PHE B 1 280 ? 68.438 21.080 37.028 1.00 10.54 277 PHE B O 1
ATOM 4780 N N . ASP B 1 281 ? 69.877 21.192 35.293 1.00 10.13 278 ASP B N 1
ATOM 4781 C CA . ASP B 1 281 ? 69.401 22.544 35.001 1.00 10.91 278 ASP B CA 1
ATOM 4782 C C . ASP B 1 281 ? 67.987 22.580 34.392 1.00 10.06 278 ASP B C 1
ATOM 4783 O O . ASP B 1 281 ? 67.358 23.656 34.409 1.00 11.42 278 ASP B O 1
ATOM 4788 N N . ILE B 1 282 ? 67.425 21.433 33.979 1.00 9.53 279 ILE B N 1
ATOM 4789 C CA . ILE B 1 282 ? 66.050 21.381 33.559 1.00 10.59 279 ILE B CA 1
ATOM 4790 C C . ILE B 1 282 ? 65.149 21.715 34.764 1.00 9.38 279 ILE B C 1
ATOM 4791 O O . ILE B 1 282 ? 64.040 22.226 34.568 1.00 10.79 279 ILE B O 1
ATOM 4796 N N . ILE B 1 283 ? 65.614 21.431 35.976 1.00 9.66 280 ILE B N 1
ATOM 4797 C CA . ILE B 1 283 ? 64.908 21.875 37.157 1.00 9.55 280 ILE B CA 1
ATOM 4798 C C . ILE B 1 283 ? 65.444 23.219 37.659 1.00 9.89 280 I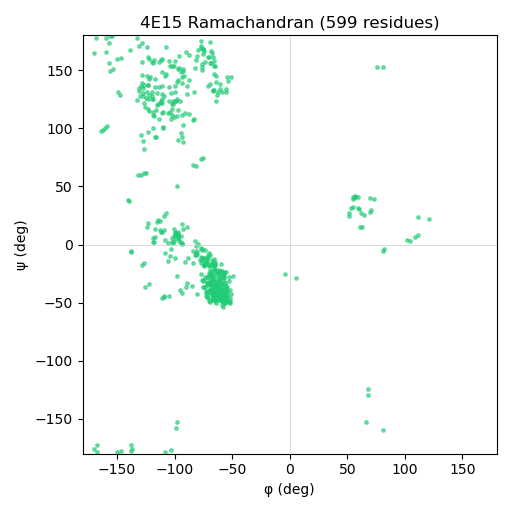LE B C 1
ATOM 4799 O O . ILE B 1 283 ? 64.587 24.078 38.000 1.00 9.98 280 ILE B O 1
ATOM 4804 N N . GLU B 1 284 ? 66.757 23.483 37.687 1.00 9.60 281 GLU B N 1
ATOM 4805 C CA . GLU B 1 284 ? 67.225 24.760 38.225 1.00 10.36 281 GLU B CA 1
ATOM 4806 C C . GLU B 1 284 ? 66.536 25.936 37.460 1.00 11.10 281 GLU B C 1
ATOM 4807 O O . GLU B 1 284 ? 66.129 26.936 38.098 1.00 10.62 281 GLU B O 1
ATOM 4813 N N . GLU B 1 285 ? 66.390 25.830 36.113 1.00 9.46 282 GLU B N 1
ATOM 4814 C CA . GLU B 1 285 ? 65.835 26.961 35.354 1.00 9.40 282 GLU B CA 1
ATOM 4815 C C . GLU B 1 285 ? 64.341 27.110 35.502 1.00 9.86 282 GLU B C 1
ATOM 4816 O O . GLU B 1 285 ? 63.812 28.140 35.040 1.00 10.66 282 GLU B O 1
ATOM 4822 N N . THR B 1 286 ? 63.639 26.193 36.216 1.00 8.89 283 THR B N 1
ATOM 4823 C CA . THR B 1 286 ? 62.216 26.426 36.465 1.00 7.64 283 THR B CA 1
ATOM 4824 C C . THR B 1 286 ? 61.966 27.591 37.459 1.00 9.08 283 THR B C 1
ATOM 4825 O O . THR B 1 286 ? 60.843 28.041 37.577 1.00 9.69 283 THR B O 1
ATOM 4829 N N . ALA B 1 287 ? 63.025 28.126 38.078 1.00 8.83 284 ALA B N 1
ATOM 4830 C CA . ALA B 1 287 ? 62.892 29.304 38.965 1.00 9.22 284 ALA B CA 1
ATOM 4831 C C . ALA B 1 287 ? 62.857 30.566 38.153 1.00 10.59 284 ALA B C 1
ATOM 4832 O O . ALA B 1 287 ? 62.659 31.629 38.754 1.00 13.28 284 ALA B O 1
ATOM 4834 N N . ILE B 1 288 ? 63.122 30.465 36.858 1.00 10.78 285 ILE B N 1
ATOM 4835 C CA . ILE B 1 288 ? 63.270 31.692 36.019 1.00 12.42 285 ILE B CA 1
ATOM 4836 C C . ILE B 1 288 ? 62.109 31.719 35.108 1.00 10.99 285 ILE B C 1
ATOM 4837 O O . ILE B 1 288 ? 61.992 30.852 34.229 1.00 12.18 285 ILE B O 1
ATOM 4842 N N . ASP B 1 289 ? 61.196 32.706 35.265 1.00 10.47 286 ASP B N 1
ATOM 4843 C CA . ASP B 1 289 ? 59.928 32.681 34.570 1.00 12.44 286 ASP B CA 1
ATOM 4844 C C . ASP B 1 289 ? 60.010 32.587 33.034 1.00 12.03 286 ASP B C 1
ATOM 4845 O O . ASP B 1 289 ? 59.190 31.928 32.421 1.00 14.55 286 ASP B O 1
ATOM 4850 N N . ASP B 1 290 ? 61.056 33.205 32.478 1.00 12.92 287 ASP B N 1
ATOM 4851 C CA . ASP B 1 290 ? 61.190 33.259 31.002 1.00 13.82 287 ASP B CA 1
ATOM 4852 C C . ASP B 1 290 ? 62.153 32.217 30.465 1.00 14.42 287 ASP B C 1
ATOM 4853 O O . ASP B 1 290 ? 62.435 32.220 29.259 1.00 13.29 287 ASP B O 1
ATOM 4858 N N . SER B 1 291 ? 62.631 31.280 31.262 1.00 11.64 288 SER B N 1
ATOM 4859 C CA . SER B 1 291 ? 63.484 30.222 30.731 1.00 10.59 288 SER B CA 1
ATOM 4860 C C . SER B 1 291 ? 62.670 29.298 29.767 1.00 10.07 288 SER B C 1
ATOM 4861 O O . SER B 1 291 ? 61.408 29.238 29.756 1.00 10.73 288 SER B O 1
ATOM 4864 N N . ASP B 1 292 ? 63.408 28.557 28.929 1.00 10.62 289 ASP B N 1
ATOM 4865 C CA . ASP B 1 292 ? 62.736 27.618 28.045 1.00 10.75 289 ASP B CA 1
ATOM 4866 C C . ASP B 1 292 ? 61.835 26.598 28.753 1.00 9.92 289 ASP B C 1
ATOM 4867 O O . ASP B 1 292 ? 60.724 26.357 28.381 1.00 10.98 289 ASP B O 1
ATOM 4872 N N . VAL B 1 293 ? 62.363 25.996 29.861 1.00 10.47 290 VAL B N 1
ATOM 4873 C CA . VAL B 1 293 ? 61.558 25.037 30.576 1.00 10.11 290 VAL B CA 1
ATOM 4874 C C . VAL B 1 293 ? 60.373 25.712 31.267 1.00 8.95 290 VAL B C 1
ATOM 4875 O O . VAL B 1 293 ? 59.271 25.115 31.269 1.00 9.23 290 VAL B O 1
ATOM 4879 N N . SER B 1 294 ? 60.552 26.912 31.853 1.00 8.87 291 SER B N 1
ATOM 4880 C CA . SER B 1 294 ? 59.377 27.575 32.438 1.00 9.11 291 SER B CA 1
ATOM 4881 C C . SER B 1 294 ? 58.306 27.898 31.438 1.00 10.94 291 SER B C 1
ATOM 4882 O O . SER B 1 294 ? 57.122 27.742 31.730 1.00 11.61 291 SER B O 1
ATOM 4885 N N . ARG B 1 295 ? 58.742 28.288 30.234 1.00 11.27 292 ARG B N 1
ATOM 4886 C CA . ARG B 1 295 ? 57.775 28.604 29.203 1.00 12.19 292 ARG B CA 1
ATOM 4887 C C . ARG B 1 295 ? 57.052 27.381 28.658 1.00 9.98 292 ARG B C 1
ATOM 4888 O O . ARG B 1 295 ? 55.902 27.413 28.308 1.00 11.64 292 ARG B O 1
ATOM 4896 N N . PHE B 1 296 ? 57.786 26.267 28.622 1.00 9.86 293 PHE B N 1
ATOM 4897 C CA . PHE B 1 296 ? 57.137 25.001 28.308 1.00 10.69 293 PHE B CA 1
ATOM 4898 C C . PHE B 1 296 ? 56.007 24.653 29.290 1.00 11.09 293 PHE B C 1
ATOM 4899 O O . PHE B 1 296 ? 54.897 24.270 28.911 1.00 11.34 293 PHE B O 1
ATOM 4907 N N . LEU B 1 297 ? 56.323 24.776 30.601 1.00 10.95 294 LEU B N 1
ATOM 4908 C CA . LEU B 1 297 ? 55.305 24.471 31.590 1.00 11.08 294 LEU B CA 1
ATOM 4909 C C . LEU B 1 297 ? 54.141 25.414 31.422 1.00 10.72 294 LEU B C 1
ATOM 4910 O O . LEU B 1 297 ? 52.980 24.997 31.560 1.00 12.38 294 LEU B O 1
ATOM 4915 N N . ARG B 1 298 ? 54.436 26.695 31.163 1.00 10.65 295 ARG B N 1
ATOM 4916 C CA . ARG B 1 298 ? 53.337 27.694 30.938 1.00 10.71 295 ARG B CA 1
ATOM 4917 C C . ARG B 1 298 ? 52.473 27.257 29.752 1.00 11.96 295 ARG B C 1
ATOM 4918 O O . ARG B 1 298 ? 51.233 27.357 29.813 1.00 11.86 295 ARG B O 1
ATOM 4926 N N . ASN B 1 299 ? 53.110 26.822 28.669 1.00 11.62 296 ASN B N 1
ATOM 4927 C CA . ASN B 1 299 ? 52.315 26.506 27.448 1.00 11.92 296 ASN B CA 1
ATOM 4928 C C . ASN B 1 299 ? 51.405 25.293 27.657 1.00 12.61 296 ASN B C 1
ATOM 4929 O O . ASN B 1 299 ? 50.324 25.197 27.094 1.00 12.84 296 ASN B O 1
ATOM 4934 N N . ILE B 1 300 ? 51.781 24.376 28.597 1.00 12.33 297 ILE B N 1
ATOM 4935 C CA . ILE B 1 300 ? 50.850 23.295 28.990 1.00 11.97 297 ILE B CA 1
ATOM 4936 C C . ILE B 1 300 ? 49.528 23.781 29.530 1.00 11.90 297 ILE B C 1
ATOM 4937 O O . ILE B 1 300 ? 48.495 23.071 29.371 1.00 13.07 297 ILE B O 1
ATOM 4942 N N . GLU B 1 301 ? 49.543 25.010 30.106 1.00 12.56 298 GLU B N 1
ATOM 4943 C CA . GLU B 1 301 ? 48.340 25.586 30.734 1.00 13.45 298 GLU B CA 1
ATOM 4944 C C . GLU B 1 301 ? 47.408 26.271 29.749 1.00 16.84 298 GLU B C 1
ATOM 4945 O O . GLU B 1 301 ? 46.294 26.681 30.153 1.00 19.21 298 GLU B O 1
ATOM 4951 N N . ILE B 1 302 ? 47.843 26.372 28.484 1.00 17.88 299 ILE B N 1
ATOM 4952 C CA . ILE B 1 302 ? 47.009 27.077 27.495 1.00 22.44 299 ILE B CA 1
ATOM 4953 C C . ILE B 1 302 ? 45.684 26.335 27.287 1.00 25.01 299 ILE B C 1
ATOM 4954 O O . ILE B 1 302 ? 45.707 25.127 26.991 1.00 25.97 299 ILE B O 1
ATOM 4959 N N . GLU B 1 303 ? 44.571 27.066 27.513 1.00 27.28 300 GLU B N 1
ATOM 4960 C CA . GLU B 1 303 ? 43.189 26.513 27.409 1.00 30.74 300 GLU B CA 1
ATOM 4961 C C . GLU B 1 303 ? 42.511 26.876 26.075 1.00 32.10 300 GLU B C 1
ATOM 4962 O O . GLU B 1 303 ? 42.717 27.983 25.588 1.00 32.96 300 GLU B O 1
#